Protein AF-A0A914VRB5-F1 (afdb_monomer)

Structure (mmCIF, N/CA/C/O backbone):
data_AF-A0A914VRB5-F1
#
_entry.id   AF-A0A914VRB5-F1
#
loop_
_atom_site.group_PDB
_atom_site.id
_atom_site.type_symbol
_atom_site.label_atom_id
_atom_site.label_alt_id
_atom_site.label_comp_id
_atom_site.label_asym_id
_atom_site.label_entity_id
_atom_site.label_seq_id
_atom_site.pdbx_PDB_ins_code
_atom_site.Cartn_x
_atom_site.Cartn_y
_atom_site.Cartn_z
_atom_site.occupancy
_atom_site.B_iso_or_equiv
_atom_site.auth_seq_id
_atom_site.auth_comp_id
_atom_site.auth_asym_id
_atom_site.auth_atom_id
_atom_site.pdbx_PDB_model_num
ATOM 1 N N . MET A 1 1 ? -44.447 15.259 -9.761 1.00 35.47 1 MET A N 1
ATOM 2 C CA . MET A 1 1 ? -45.452 14.417 -9.080 1.00 35.47 1 MET A CA 1
ATOM 3 C C . MET A 1 1 ? -45.237 12.968 -9.500 1.00 35.47 1 MET A C 1
ATOM 5 O O . MET A 1 1 ? -45.722 12.597 -10.551 1.00 35.47 1 MET A O 1
ATOM 9 N N . TYR A 1 2 ? -44.462 12.190 -8.737 1.00 26.66 2 TYR A N 1
ATOM 10 C CA . TYR A 1 2 ? -44.480 10.716 -8.725 1.00 26.66 2 TYR A CA 1
ATOM 11 C C . TYR A 1 2 ? -43.734 10.250 -7.465 1.00 26.66 2 TYR A C 1
ATOM 13 O O . TYR A 1 2 ? -42.606 10.669 -7.223 1.00 26.66 2 TYR A O 1
ATOM 21 N N . LEU A 1 3 ? -44.399 9.441 -6.639 1.00 26.48 3 LEU A N 1
ATOM 22 C CA . LEU A 1 3 ? -43.896 8.882 -5.378 1.00 26.48 3 LEU A CA 1
ATOM 23 C C . LEU A 1 3 ? -43.520 7.407 -5.568 1.00 26.48 3 LEU A C 1
ATOM 25 O O . LEU A 1 3 ? -44.249 6.692 -6.252 1.00 26.48 3 LEU A O 1
ATOM 29 N N . ARG A 1 4 ? -42.455 6.956 -4.892 1.00 27.62 4 ARG A N 1
ATOM 30 C CA . ARG A 1 4 ? -42.182 5.573 -4.427 1.00 27.62 4 ARG A CA 1
ATOM 31 C C . ARG A 1 4 ? -40.978 5.663 -3.469 1.00 27.62 4 ARG A C 1
ATOM 33 O O . ARG A 1 4 ? -39.911 6.066 -3.902 1.00 27.62 4 ARG A O 1
ATOM 40 N N . ALA A 1 5 ? -41.165 5.618 -2.149 1.00 25.02 5 ALA A N 1
ATOM 41 C CA . ALA A 1 5 ? -41.504 4.472 -1.284 1.00 25.02 5 ALA A CA 1
ATOM 42 C C . ALA A 1 5 ? -40.224 3.839 -0.675 1.00 25.02 5 ALA A C 1
ATOM 44 O O . ALA A 1 5 ? -39.379 3.373 -1.437 1.00 25.02 5 ALA A O 1
ATOM 45 N N . PRO A 1 6 ? -40.053 3.834 0.665 1.00 27.03 6 PRO A N 1
ATOM 46 C CA . PRO A 1 6 ? -38.831 3.360 1.318 1.00 27.03 6 PRO A CA 1
ATOM 47 C C . PRO A 1 6 ? -38.803 1.833 1.486 1.00 27.03 6 PRO A C 1
ATOM 49 O O . PRO A 1 6 ? -39.836 1.195 1.692 1.00 27.03 6 PRO A O 1
ATOM 52 N N . ILE A 1 7 ? -37.601 1.253 1.452 1.00 25.83 7 ILE A N 1
ATOM 53 C CA . ILE A 1 7 ? -37.375 -0.177 1.702 1.00 25.83 7 ILE A CA 1
ATOM 54 C C . ILE A 1 7 ? -37.320 -0.418 3.215 1.00 25.83 7 ILE A C 1
ATOM 56 O O . ILE A 1 7 ? -36.447 0.105 3.903 1.00 25.83 7 ILE A O 1
ATOM 60 N N . ALA A 1 8 ? -38.242 -1.232 3.728 1.00 24.44 8 ALA A N 1
ATOM 61 C CA . ALA A 1 8 ? -38.241 -1.680 5.117 1.00 24.44 8 ALA A CA 1
ATOM 62 C C . ALA A 1 8 ? -37.484 -3.011 5.258 1.00 24.44 8 ALA A C 1
ATOM 64 O O . ALA A 1 8 ? -37.829 -3.998 4.605 1.00 24.44 8 ALA A O 1
ATOM 65 N N . PHE A 1 9 ? -36.492 -3.062 6.149 1.00 24.86 9 PHE A N 1
ATOM 66 C CA . PHE A 1 9 ? -35.832 -4.313 6.523 1.00 24.86 9 PHE A CA 1
ATOM 67 C C . PHE A 1 9 ? -36.783 -5.185 7.354 1.00 24.86 9 PHE A C 1
ATOM 69 O O . PHE A 1 9 ? -37.203 -4.801 8.446 1.00 24.86 9 PHE A O 1
ATOM 76 N N . ARG A 1 10 ? -37.113 -6.383 6.855 1.00 24.91 10 ARG A N 1
ATOM 77 C CA . ARG A 1 10 ? -37.800 -7.415 7.644 1.00 24.91 10 ARG A CA 1
ATOM 78 C C . ARG A 1 10 ? -36.780 -8.217 8.446 1.00 24.91 10 ARG A C 1
ATOM 80 O O . ARG A 1 10 ? -35.969 -8.935 7.870 1.00 24.91 10 ARG A O 1
ATOM 87 N N . LEU A 1 11 ? -36.879 -8.137 9.769 1.00 24.19 11 LEU A N 1
ATOM 88 C CA . LEU A 1 11 ? -36.222 -9.068 10.684 1.00 24.19 11 LEU A CA 1
ATOM 89 C C . LEU A 1 11 ? -36.865 -10.458 10.551 1.00 24.19 11 LEU A C 1
ATOM 91 O O . LEU A 1 11 ? -38.090 -10.580 10.580 1.00 24.19 11 LEU A O 1
ATOM 95 N N . VAL A 1 12 ? -36.039 -11.500 10.437 1.00 25.95 12 VAL A N 1
ATOM 96 C CA . VAL A 1 12 ? -36.461 -12.906 10.510 1.00 25.95 12 VAL A CA 1
ATOM 97 C C . VAL A 1 12 ? -35.874 -13.501 11.794 1.00 25.95 12 VAL A C 1
ATOM 99 O O . VAL A 1 12 ? -34.650 -13.523 11.926 1.00 25.95 12 VAL A O 1
ATOM 102 N N . PRO A 1 13 ? -36.694 -13.967 12.754 1.00 24.72 13 PRO A N 1
ATOM 103 C CA . PRO A 1 13 ? -36.185 -14.580 13.974 1.00 24.72 13 PRO A CA 1
ATOM 104 C C . PRO A 1 13 ? -35.736 -16.022 13.707 1.00 24.72 13 PRO A C 1
ATOM 106 O O . PRO A 1 13 ? -36.526 -16.860 13.271 1.00 24.72 13 PRO A O 1
ATOM 109 N N . ILE A 1 14 ? -34.474 -16.334 14.010 1.00 26.33 14 ILE A N 1
ATOM 110 C CA . ILE A 1 14 ? -33.978 -17.715 14.028 1.00 26.33 14 ILE A CA 1
ATOM 111 C C . ILE A 1 14 ? -34.247 -18.293 15.418 1.00 26.33 14 ILE A C 1
ATOM 113 O O . ILE A 1 14 ? -33.480 -18.086 16.354 1.00 26.33 14 ILE A O 1
ATOM 117 N N . SER A 1 15 ? -35.350 -19.028 15.548 1.00 24.12 15 SER A N 1
ATOM 118 C CA . SER A 1 15 ? -35.696 -19.780 16.757 1.00 24.12 15 SER A CA 1
ATOM 119 C C . SER A 1 15 ? -35.954 -21.254 16.428 1.00 24.12 15 SER A C 1
ATOM 121 O O . SER A 1 15 ? -37.098 -21.706 16.428 1.00 24.12 15 SER A O 1
ATOM 123 N N . ALA A 1 16 ? -34.888 -21.999 16.131 1.00 23.86 16 ALA A N 1
ATOM 124 C CA . ALA A 1 16 ? -34.842 -23.461 16.222 1.00 23.86 16 ALA A CA 1
ATOM 125 C C . ALA A 1 16 ? -33.382 -23.957 16.214 1.00 23.86 16 ALA A C 1
ATOM 127 O O . ALA A 1 16 ? -32.571 -23.416 15.470 1.00 23.86 16 ALA A O 1
ATOM 128 N N . LEU A 1 17 ? -33.120 -25.036 16.971 1.00 26.06 17 LEU A N 1
ATOM 129 C CA . LEU A 1 17 ? -31.865 -25.805 17.148 1.00 26.06 17 LEU A CA 1
ATOM 130 C C . LEU A 1 17 ? -31.028 -25.495 18.407 1.00 26.06 17 LEU A C 1
ATOM 132 O O . LEU A 1 17 ? -29.892 -25.037 18.339 1.00 26.06 17 LEU A O 1
ATOM 136 N N . LEU A 1 18 ? -31.574 -25.883 19.565 1.00 23.36 18 LEU A N 1
ATOM 137 C CA . LEU A 1 18 ? -30.790 -26.322 20.730 1.00 23.36 18 LEU A CA 1
ATOM 138 C C . LEU A 1 18 ? -30.681 -27.856 20.720 1.00 23.36 18 LEU A C 1
ATOM 140 O O . LEU A 1 18 ? -31.622 -28.528 20.289 1.00 23.36 18 LEU A O 1
ATOM 144 N N . PRO A 1 19 ? -29.589 -28.416 21.266 1.00 24.50 19 PRO A N 1
ATOM 145 C CA . PRO A 1 19 ? -29.797 -29.311 22.408 1.00 24.50 19 PRO A CA 1
ATOM 146 C C . PRO A 1 19 ? -28.785 -29.129 23.559 1.00 24.50 19 PRO A C 1
ATOM 148 O O . PRO A 1 19 ? -27.584 -29.226 23.352 1.00 24.50 19 PRO A O 1
ATOM 151 N N . SER A 1 20 ? -29.343 -28.963 24.766 1.00 25.72 20 SER A N 1
ATOM 152 C CA . SER A 1 20 ? -28.877 -29.310 26.130 1.00 25.72 20 SER A CA 1
ATOM 153 C C . SER A 1 20 ? -27.422 -29.117 26.629 1.00 25.72 20 SER A C 1
ATOM 155 O O . SER A 1 20 ? -26.450 -29.242 25.892 1.00 25.72 20 SER A O 1
ATOM 157 N N . PRO A 1 21 ? -27.252 -28.870 27.949 1.00 25.67 21 PRO A N 1
ATOM 158 C CA . PRO A 1 21 ? -25.990 -28.415 28.531 1.00 25.67 21 PRO A CA 1
ATOM 159 C C . PRO A 1 21 ? -25.080 -29.552 29.017 1.00 25.67 21 PRO A C 1
ATOM 161 O O . PRO A 1 21 ? -25.557 -30.566 29.527 1.00 25.67 21 PRO A O 1
ATOM 164 N N . TRP A 1 22 ? -23.764 -29.311 28.997 1.00 22.25 22 TRP A N 1
ATOM 165 C CA . TRP A 1 22 ? -22.791 -30.110 29.745 1.00 22.25 22 TRP A CA 1
ATOM 166 C C . TRP A 1 22 ? -21.909 -29.257 30.665 1.00 22.25 22 TRP A C 1
ATOM 168 O O . TRP A 1 22 ? -21.329 -28.247 30.284 1.00 22.25 22 TRP A O 1
ATOM 178 N N . VAL A 1 23 ? -21.875 -29.729 31.909 1.00 22.20 23 VAL A N 1
ATOM 179 C CA . VAL A 1 23 ? -21.217 -29.251 33.130 1.00 22.20 23 VAL A CA 1
ATOM 180 C C . VAL A 1 23 ? -19.846 -28.575 32.947 1.00 22.20 23 VAL A C 1
ATOM 182 O O . VAL A 1 23 ? -18.904 -29.158 32.416 1.00 22.20 23 VAL A O 1
ATOM 185 N N . VAL A 1 24 ? -19.711 -27.386 33.544 1.00 22.39 24 VAL A N 1
ATOM 186 C CA . VAL A 1 24 ? -18.448 -26.652 33.736 1.00 22.39 24 VAL A CA 1
ATOM 187 C C . VAL A 1 24 ? -17.471 -27.437 34.622 1.00 22.39 24 VAL A C 1
ATOM 189 O O . VAL A 1 24 ? -17.826 -27.857 35.724 1.00 22.39 24 VAL A O 1
ATOM 192 N N . ARG A 1 25 ? -16.197 -27.527 34.215 1.00 21.75 25 ARG A N 1
ATOM 193 C CA . ARG A 1 25 ? -15.074 -27.767 35.140 1.00 21.75 25 ARG A CA 1
ATOM 194 C C . ARG A 1 25 ? -14.172 -26.538 35.199 1.00 21.75 25 ARG A C 1
ATOM 196 O O . ARG A 1 25 ? -13.564 -26.155 34.208 1.00 21.75 25 ARG A O 1
ATOM 203 N N . LEU A 1 26 ? -14.085 -25.949 36.388 1.00 22.33 26 LEU A N 1
ATOM 204 C CA . LEU A 1 26 ? -13.179 -24.850 36.710 1.00 22.33 26 LEU A CA 1
ATOM 205 C C . LEU A 1 26 ? -11.719 -25.323 36.647 1.00 22.33 26 LEU A C 1
ATOM 207 O O . LEU A 1 26 ? -11.318 -26.183 37.431 1.00 22.33 26 LEU A O 1
ATOM 211 N N . ALA A 1 27 ? -10.917 -24.711 35.776 1.00 21.64 27 ALA A N 1
ATOM 212 C CA . ALA A 1 27 ? -9.461 -24.774 35.832 1.00 21.64 27 ALA A CA 1
ATOM 213 C C . ALA A 1 27 ? -8.927 -23.419 36.322 1.00 21.64 27 ALA A C 1
ATOM 215 O O . ALA A 1 27 ? -9.054 -22.404 35.643 1.00 21.64 27 ALA A O 1
ATOM 216 N N . GLN A 1 28 ? -8.359 -23.388 37.529 1.00 21.92 28 GLN A N 1
ATOM 217 C CA . GLN A 1 28 ? -7.770 -22.179 38.108 1.00 21.92 28 GLN A CA 1
ATOM 218 C C . GLN A 1 28 ? -6.369 -21.936 37.525 1.00 21.92 28 GLN A C 1
ATOM 220 O O . GLN A 1 28 ? -5.411 -22.604 37.915 1.00 21.92 28 GLN A O 1
ATOM 225 N N . SER A 1 29 ? -6.220 -20.956 36.633 1.00 23.62 29 SER A N 1
ATOM 226 C CA . SER A 1 29 ? -4.906 -20.482 36.179 1.00 23.62 29 SER A CA 1
ATOM 227 C C . SER A 1 29 ? -4.303 -19.495 37.187 1.00 23.62 29 SER A C 1
ATOM 229 O O . SER A 1 29 ? -4.892 -18.457 37.490 1.00 23.62 29 SER A O 1
ATOM 231 N N . ARG A 1 30 ? -3.114 -19.815 37.712 1.00 22.48 30 ARG A N 1
ATOM 232 C CA . ARG A 1 30 ? -2.344 -18.953 38.631 1.00 22.48 30 ARG A CA 1
ATOM 233 C C . ARG A 1 30 ? -1.733 -17.742 37.898 1.00 22.48 30 ARG A C 1
ATOM 235 O O . ARG A 1 30 ? -1.457 -17.852 36.705 1.00 22.48 30 ARG A O 1
ATOM 242 N N . PRO A 1 31 ? -1.468 -16.616 38.589 1.00 21.17 31 PRO A N 1
ATOM 243 C CA . PRO A 1 31 ? -0.890 -15.430 37.960 1.00 21.17 31 PRO A CA 1
ATOM 244 C C . PRO A 1 31 ? 0.570 -15.665 37.545 1.00 21.17 31 PRO A C 1
ATOM 246 O O . PRO A 1 31 ? 1.390 -16.104 38.352 1.00 21.17 31 PRO A O 1
ATOM 249 N N . LEU A 1 32 ? 0.902 -15.332 36.296 1.00 25.34 32 LEU A N 1
ATOM 250 C CA . LEU A 1 32 ? 2.276 -15.342 35.790 1.00 25.34 32 LEU A CA 1
ATOM 251 C C . LEU A 1 32 ? 2.982 -14.010 36.087 1.00 25.34 32 LEU A C 1
ATOM 253 O O . LEU A 1 32 ? 2.408 -12.928 35.964 1.00 25.34 32 LEU A O 1
ATOM 257 N N . HIS A 1 33 ? 4.245 -14.101 36.505 1.00 23.55 33 HIS A N 1
ATOM 258 C CA . HIS A 1 33 ? 5.060 -12.947 36.879 1.00 23.55 33 HIS A CA 1
ATOM 259 C C . HIS A 1 33 ? 5.376 -12.036 35.682 1.00 23.55 33 HIS A C 1
ATOM 261 O O . HIS A 1 33 ? 5.775 -12.504 34.619 1.00 23.55 33 HIS A O 1
ATOM 267 N N . ARG A 1 34 ? 5.325 -10.715 35.907 1.00 27.78 34 ARG A N 1
ATOM 268 C CA . ARG A 1 34 ? 5.912 -9.701 35.013 1.00 27.78 34 ARG A CA 1
ATOM 269 C C . ARG A 1 34 ? 7.416 -9.949 34.823 1.00 27.78 34 ARG A C 1
ATOM 271 O O . ARG A 1 34 ? 8.205 -9.613 35.706 1.00 27.78 34 ARG A O 1
ATOM 278 N N . SER A 1 35 ? 7.821 -10.430 33.651 1.00 24.08 35 SER A N 1
ATOM 279 C CA . SER A 1 35 ? 9.191 -10.292 33.143 1.00 24.08 35 SER A CA 1
ATOM 280 C C . SER A 1 35 ? 9.315 -9.000 32.330 1.00 24.08 35 SER A C 1
ATOM 282 O O . SER A 1 35 ? 8.465 -8.712 31.490 1.00 24.08 35 SER A O 1
ATOM 284 N N . ARG A 1 36 ? 10.368 -8.212 32.577 1.00 24.94 36 ARG A N 1
ATOM 285 C CA . ARG A 1 36 ? 10.654 -6.975 31.830 1.00 24.94 36 ARG A CA 1
ATOM 286 C C . ARG A 1 36 ? 10.991 -7.316 30.375 1.00 24.94 36 ARG A C 1
ATOM 288 O O . ARG A 1 36 ? 11.914 -8.089 30.139 1.00 24.94 36 ARG A O 1
ATOM 295 N N . GLY A 1 37 ? 10.247 -6.751 29.428 1.00 29.58 37 GLY A N 1
ATOM 296 C CA . GLY A 1 37 ? 10.487 -6.916 27.996 1.00 29.58 37 GLY A CA 1
ATOM 297 C C . GLY A 1 37 ? 11.349 -5.785 27.446 1.00 29.58 37 GLY A C 1
ATOM 298 O O . GLY A 1 37 ? 10.822 -4.738 27.105 1.00 29.58 37 GLY A O 1
ATOM 299 N N . SER A 1 38 ? 12.657 -6.006 27.363 1.00 31.06 38 SER A N 1
ATOM 300 C CA . SER A 1 38 ? 13.615 -5.154 26.646 1.00 31.06 38 SER A CA 1
ATOM 301 C C . SER A 1 38 ? 14.895 -5.973 26.449 1.00 31.06 38 SER A C 1
ATOM 303 O O . SER A 1 38 ? 15.509 -6.301 27.459 1.00 31.06 38 SER A O 1
ATOM 305 N N . ASP A 1 39 ? 15.192 -6.378 25.200 1.00 26.19 39 ASP A N 1
ATOM 306 C CA . ASP A 1 39 ? 16.502 -6.853 24.658 1.00 26.19 39 ASP A CA 1
ATOM 307 C C . ASP A 1 39 ? 16.374 -7.857 23.483 1.00 26.19 39 ASP A C 1
ATOM 309 O O . ASP A 1 39 ? 17.361 -8.196 22.834 1.00 26.19 39 ASP A O 1
ATOM 313 N N . PHE A 1 40 ? 15.172 -8.332 23.130 1.00 26.16 40 PHE A N 1
ATOM 314 C CA . PHE A 1 40 ? 15.028 -9.484 22.216 1.00 26.16 40 PHE A CA 1
ATOM 315 C C . PHE A 1 40 ? 15.142 -9.214 20.695 1.00 26.16 40 PHE A C 1
ATOM 317 O O . PHE A 1 40 ? 14.953 -10.145 19.911 1.00 26.16 40 PHE A O 1
ATOM 324 N N . LEU A 1 41 ? 15.410 -7.979 20.244 1.00 35.00 41 LEU A N 1
ATOM 325 C CA . LEU A 1 41 ? 15.190 -7.580 18.836 1.00 35.00 41 LEU A CA 1
ATOM 326 C C . LEU A 1 41 ? 16.400 -7.056 18.036 1.00 35.00 41 LEU A C 1
ATOM 328 O O . LEU A 1 41 ? 16.243 -6.836 16.836 1.00 35.00 41 LEU A O 1
ATOM 332 N N . SER A 1 42 ? 17.596 -6.911 18.619 1.00 30.16 42 SER A N 1
ATOM 333 C CA . SER A 1 42 ? 18.791 -6.448 17.878 1.00 30.16 42 SER A CA 1
ATOM 334 C C . SER A 1 42 ? 19.850 -7.530 17.612 1.00 30.16 42 SER A C 1
ATOM 336 O O . SER A 1 42 ? 20.361 -7.589 16.499 1.00 30.16 42 SER A O 1
ATOM 338 N N . ASP A 1 43 ? 20.159 -8.410 18.575 1.00 25.42 43 ASP A N 1
ATOM 339 C CA . ASP A 1 43 ? 21.364 -9.273 18.514 1.00 25.42 43 ASP A CA 1
ATOM 340 C C . ASP A 1 43 ? 21.091 -10.768 18.203 1.00 25.42 43 ASP A C 1
ATOM 342 O O . ASP A 1 43 ? 21.991 -11.608 18.161 1.00 25.42 43 ASP A O 1
ATOM 346 N N . HIS A 1 44 ? 19.829 -11.146 17.966 1.00 25.78 44 HIS A N 1
ATOM 347 C CA . HIS A 1 44 ? 19.431 -12.533 17.643 1.00 25.78 44 HIS A CA 1
ATOM 348 C C . HIS A 1 44 ? 18.765 -12.712 16.270 1.00 25.78 44 HIS A C 1
ATOM 350 O O . HIS A 1 44 ? 18.472 -13.837 15.860 1.00 25.78 44 HIS A O 1
ATOM 356 N N . THR A 1 45 ? 18.569 -11.633 15.513 1.00 34.41 45 THR A N 1
ATOM 357 C CA . THR A 1 45 ? 17.894 -11.657 14.204 1.00 34.41 45 THR A CA 1
ATOM 358 C C . THR A 1 45 ? 18.816 -12.077 13.052 1.00 34.41 45 THR A C 1
ATOM 360 O O . THR A 1 45 ? 18.363 -12.763 12.138 1.00 34.41 45 THR A O 1
ATOM 363 N N . GLN A 1 46 ? 20.121 -11.776 13.102 1.00 33.38 46 GLN A N 1
ATOM 364 C CA . GLN A 1 46 ? 21.054 -12.100 12.005 1.00 33.38 46 GLN A CA 1
ATOM 365 C C . GLN A 1 46 ? 21.356 -13.598 11.814 1.00 33.38 46 GLN A C 1
ATOM 367 O O . GLN A 1 46 ? 21.789 -13.986 10.731 1.00 33.38 46 GLN A O 1
ATOM 372 N N . ARG A 1 47 ? 21.132 -14.455 12.822 1.00 26.39 47 ARG A N 1
ATOM 373 C CA . ARG A 1 47 ? 21.369 -15.914 12.718 1.00 26.39 47 ARG A CA 1
ATOM 374 C C . ARG A 1 47 ? 20.114 -16.752 12.431 1.00 26.39 47 ARG A C 1
ATOM 376 O O . ARG A 1 47 ? 20.247 -17.959 12.296 1.00 26.39 47 ARG A O 1
ATOM 383 N N . ARG A 1 48 ? 18.932 -16.133 12.306 1.00 31.81 48 ARG A N 1
ATOM 384 C CA . ARG A 1 48 ? 17.625 -16.808 12.122 1.00 31.81 48 ARG A CA 1
ATOM 385 C C . ARG A 1 48 ? 16.994 -16.633 10.728 1.00 31.81 48 ARG A C 1
ATOM 387 O O . ARG A 1 48 ? 15.812 -16.903 10.546 1.00 31.81 48 ARG A O 1
ATOM 394 N N . SER A 1 49 ? 17.746 -16.168 9.729 1.00 41.34 49 SER A N 1
ATOM 395 C CA . SER A 1 49 ? 17.205 -15.920 8.377 1.00 41.34 49 SER A CA 1
ATOM 396 C C . SER A 1 49 ? 16.951 -17.188 7.548 1.00 41.34 49 SER A C 1
ATOM 398 O O . SER A 1 49 ? 16.227 -17.123 6.556 1.00 41.34 49 SER A O 1
ATOM 400 N N . VAL A 1 50 ? 17.523 -18.332 7.938 1.00 38.66 50 VAL A N 1
ATOM 401 C CA . VAL A 1 50 ? 17.229 -19.642 7.327 1.00 38.66 50 VAL A CA 1
ATOM 402 C C . VAL A 1 50 ? 15.941 -20.209 7.934 1.00 38.66 50 VAL A C 1
ATOM 404 O O . VAL A 1 50 ? 14.992 -20.483 7.202 1.00 38.66 50 VAL A O 1
ATOM 407 N N . ASP A 1 51 ? 15.860 -20.220 9.269 1.00 46.84 51 ASP A N 1
ATOM 408 C CA . ASP A 1 51 ? 14.726 -20.728 10.052 1.00 46.84 51 ASP A CA 1
ATOM 409 C C . ASP A 1 51 ? 13.365 -20.123 9.659 1.00 46.84 51 ASP A C 1
ATOM 411 O O . ASP A 1 51 ? 12.347 -20.768 9.855 1.00 46.84 51 ASP A O 1
ATOM 415 N N . GLN A 1 52 ? 13.297 -18.900 9.116 1.00 55.38 52 GLN A N 1
ATOM 416 C CA . GLN A 1 52 ? 12.017 -18.255 8.768 1.00 55.38 52 GLN A CA 1
ATOM 417 C C . GLN A 1 52 ? 11.328 -18.838 7.522 1.00 55.38 52 GLN A C 1
ATOM 419 O O . GLN A 1 52 ? 10.105 -18.775 7.436 1.00 55.38 52 GLN A O 1
ATOM 424 N N . CYS A 1 53 ? 12.074 -19.428 6.581 1.00 63.31 53 CYS A N 1
ATOM 425 C CA . CYS A 1 53 ? 11.464 -20.165 5.465 1.00 63.31 53 CYS A CA 1
ATOM 426 C C . CYS A 1 53 ? 10.920 -21.521 5.956 1.00 63.31 53 CYS A C 1
ATOM 428 O O . CYS A 1 53 ? 9.814 -21.907 5.594 1.00 63.31 53 CYS A O 1
ATOM 430 N N . GLU A 1 54 ? 11.666 -22.203 6.831 1.00 53.94 54 GLU A N 1
ATOM 431 C CA . GLU A 1 54 ? 11.322 -23.530 7.369 1.00 53.94 54 GLU A CA 1
ATOM 432 C C . GLU A 1 54 ? 10.323 -23.465 8.547 1.00 53.94 54 GLU A C 1
ATOM 434 O O . GLU A 1 54 ? 9.608 -24.424 8.820 1.00 53.94 54 GLU A O 1
ATOM 439 N N . ALA A 1 55 ? 10.172 -22.322 9.224 1.00 50.84 55 ALA A N 1
ATOM 440 C CA . ALA A 1 55 ? 9.151 -22.121 10.258 1.00 50.84 55 ALA A CA 1
ATOM 441 C C . ALA A 1 55 ? 7.721 -22.170 9.691 1.00 50.84 55 ALA A C 1
ATOM 443 O O . ALA A 1 55 ? 6.808 -22.583 10.403 1.00 50.84 55 ALA A O 1
ATOM 444 N N . ALA A 1 56 ? 7.547 -21.828 8.409 1.00 50.53 56 ALA A N 1
ATOM 445 C CA . ALA A 1 56 ? 6.307 -22.041 7.661 1.00 50.53 56 ALA A CA 1
ATOM 446 C C . ALA A 1 56 ? 6.081 -23.520 7.263 1.00 50.53 56 ALA A C 1
ATOM 448 O O . ALA A 1 56 ? 5.000 -23.869 6.789 1.00 50.53 56 ALA A O 1
ATOM 449 N N . GLU A 1 57 ? 7.076 -24.393 7.465 1.00 45.97 57 GLU A N 1
ATOM 450 C CA . GLU A 1 57 ? 6.982 -25.855 7.320 1.00 45.97 57 GLU A CA 1
ATOM 451 C C . GLU A 1 57 ? 6.878 -26.573 8.682 1.00 45.97 57 GLU A C 1
ATOM 453 O O . GLU A 1 57 ? 6.430 -27.718 8.751 1.00 45.97 57 GLU A O 1
ATOM 458 N N . SER A 1 58 ? 7.237 -25.902 9.785 1.00 48.06 58 SER A N 1
ATOM 459 C CA . SER A 1 58 ? 7.029 -26.412 11.144 1.00 48.06 58 SER A CA 1
ATOM 460 C C . SER A 1 58 ? 5.535 -26.663 11.389 1.00 48.06 58 SER A C 1
ATOM 462 O O . SER A 1 58 ? 4.727 -25.762 11.138 1.00 48.06 58 SER A O 1
ATOM 464 N N . PRO A 1 59 ? 5.123 -27.844 11.891 1.00 49.81 59 PRO A N 1
ATOM 465 C CA . PRO A 1 59 ? 3.717 -28.154 12.101 1.00 49.81 59 PRO A CA 1
ATOM 466 C C . PRO A 1 59 ? 3.153 -27.302 13.243 1.00 49.81 59 PRO A C 1
ATOM 468 O O . PRO A 1 59 ? 3.222 -27.675 14.415 1.00 49.81 59 PRO A O 1
ATOM 471 N N . ALA A 1 60 ? 2.560 -26.159 12.893 1.00 56.06 60 ALA A N 1
ATOM 472 C CA . ALA A 1 60 ? 1.720 -25.385 13.792 1.00 56.06 60 ALA A CA 1
ATOM 473 C C . ALA A 1 60 ? 0.517 -26.252 14.173 1.00 56.06 60 ALA A C 1
ATOM 475 O O . ALA A 1 60 ? -0.438 -26.376 13.412 1.00 56.06 60 ALA A O 1
ATOM 476 N N . VAL A 1 61 ? 0.578 -26.919 15.326 1.00 63.94 61 VAL A N 1
ATOM 477 C CA . VAL A 1 61 ? -0.540 -27.743 15.780 1.00 63.94 61 VAL A CA 1
ATOM 478 C C . VAL A 1 61 ? -1.673 -26.802 16.165 1.00 63.94 61 VAL A C 1
ATOM 480 O O . VAL A 1 61 ? -1.577 -26.099 17.171 1.00 63.94 61 VAL A O 1
ATOM 483 N N . CYS A 1 62 ? -2.747 -26.813 15.375 1.00 73.56 62 CYS A N 1
ATOM 484 C CA . CYS A 1 62 ? -4.006 -26.142 15.688 1.00 73.56 62 CYS A CA 1
ATOM 485 C C . CYS A 1 62 ? -4.715 -26.867 16.839 1.00 73.56 62 CYS A C 1
ATOM 487 O O . CYS A 1 62 ? -5.732 -27.543 16.664 1.00 73.56 62 CYS A O 1
ATOM 489 N N . ASN A 1 63 ? -4.121 -26.744 18.024 1.00 65.31 63 ASN A N 1
ATOM 490 C CA . ASN A 1 63 ? -4.762 -27.024 19.296 1.00 65.31 63 ASN A CA 1
ATOM 491 C C . ASN A 1 63 ? -6.026 -26.154 19.402 1.00 65.31 63 ASN A C 1
ATOM 493 O O . ASN A 1 63 ? -6.109 -25.108 18.769 1.00 65.31 63 ASN A O 1
ATOM 497 N N . GLU A 1 64 ? -7.018 -26.578 20.186 1.00 73.25 64 GLU A N 1
ATOM 498 C CA . GLU A 1 64 ? -8.234 -25.774 20.416 1.00 73.25 64 GLU A CA 1
ATOM 499 C C . GLU A 1 64 ? -9.028 -25.450 19.128 1.00 73.25 64 GLU A C 1
ATOM 501 O O . GLU A 1 64 ? -9.566 -24.356 18.952 1.00 73.25 64 GLU A O 1
ATOM 506 N N . LEU A 1 65 ? -9.163 -26.440 18.232 1.00 73.31 65 LEU A N 1
ATOM 507 C CA . LEU A 1 65 ? -9.930 -26.334 16.981 1.00 73.31 65 LEU A CA 1
ATOM 508 C C . LEU A 1 65 ? -11.335 -25.719 17.171 1.00 73.31 65 LEU A C 1
ATOM 510 O O . LEU A 1 65 ? -11.770 -24.933 16.335 1.00 73.31 65 LEU A O 1
ATOM 514 N N . ASP A 1 66 ? -12.019 -26.004 18.284 1.00 76.12 66 ASP A N 1
ATOM 515 C CA . ASP A 1 66 ? -13.335 -25.431 18.618 1.00 76.12 66 ASP A CA 1
ATOM 516 C C . ASP A 1 66 ? -13.343 -23.895 18.737 1.00 76.12 66 ASP A C 1
ATOM 518 O O . ASP A 1 66 ? -14.377 -23.265 18.489 1.00 76.12 66 ASP A O 1
ATOM 522 N N . ILE A 1 67 ? -12.208 -23.289 19.105 1.00 75.38 67 ILE A N 1
ATOM 523 C CA . ILE A 1 67 ? -12.004 -21.836 19.157 1.00 75.38 67 ILE A CA 1
ATOM 524 C C . ILE A 1 67 ? -11.660 -21.319 17.759 1.00 75.38 67 ILE A C 1
ATOM 526 O O . ILE A 1 67 ? -12.312 -20.393 17.273 1.00 75.38 67 ILE A O 1
ATOM 530 N N . HIS A 1 68 ? -10.717 -21.957 17.061 1.00 76.69 68 HIS A N 1
ATOM 531 C CA . HIS A 1 68 ? -10.294 -21.542 15.715 1.00 76.69 68 HIS A CA 1
ATOM 532 C C . HIS A 1 68 ? -11.384 -21.695 14.636 1.00 76.69 68 HIS A C 1
ATOM 534 O O . HIS A 1 68 ? -11.398 -20.950 13.658 1.00 76.69 68 HIS A O 1
ATOM 540 N N . LEU A 1 69 ? -12.363 -22.584 14.836 1.00 77.81 69 LEU A N 1
ATOM 541 C CA . LEU A 1 69 ? -13.573 -22.668 14.005 1.00 77.81 69 LEU A CA 1
ATOM 542 C C . LEU A 1 69 ? -14.532 -21.476 14.194 1.00 77.81 69 LEU A C 1
ATOM 544 O O . LEU A 1 69 ? -15.418 -21.267 13.366 1.00 77.81 69 LEU A O 1
ATOM 548 N N . ARG A 1 70 ? -14.385 -20.696 15.274 1.00 84.94 70 ARG A N 1
ATOM 549 C CA . ARG A 1 70 ? -15.233 -19.532 15.598 1.00 84.94 70 ARG A CA 1
ATOM 550 C C . ARG A 1 70 ? -14.508 -18.201 15.405 1.00 84.94 70 ARG A C 1
ATOM 552 O O . ARG A 1 70 ? -15.156 -17.199 15.098 1.00 84.94 70 ARG A O 1
ATOM 559 N N . GLN A 1 71 ? -13.192 -18.192 15.607 1.00 90.06 71 GLN A N 1
ATOM 560 C CA . GLN A 1 71 ? -12.351 -17.002 15.715 1.00 90.06 71 GLN A CA 1
ATOM 561 C C . GLN A 1 71 ? -11.075 -17.164 14.883 1.00 90.06 71 GLN A C 1
ATOM 563 O O . GLN A 1 71 ? -10.420 -18.203 14.920 1.00 90.06 71 GLN A O 1
ATOM 568 N N . ARG A 1 72 ? -10.683 -16.111 14.159 1.00 93.94 72 ARG A N 1
ATOM 569 C CA . ARG A 1 72 ? -9.391 -16.075 13.459 1.00 93.94 72 ARG A CA 1
ATOM 570 C C . ARG A 1 72 ? -8.264 -15.900 14.477 1.00 93.94 72 ARG A C 1
ATOM 572 O O . ARG A 1 72 ? -8.383 -15.076 15.382 1.00 93.94 72 ARG A O 1
ATOM 579 N N . THR A 1 73 ? -7.149 -16.591 14.283 1.00 93.94 73 THR A N 1
ATOM 580 C CA . THR A 1 73 ? -5.866 -16.258 14.928 1.00 93.94 73 THR A CA 1
ATOM 581 C C . THR A 1 73 ? -5.440 -14.826 14.576 1.00 93.94 73 THR A C 1
ATOM 583 O O . THR A 1 73 ? -6.000 -14.202 13.669 1.00 93.94 73 THR A O 1
ATOM 586 N N . TYR A 1 74 ? -4.481 -14.258 15.309 1.00 94.44 74 TYR A N 1
ATOM 587 C CA . TYR A 1 74 ? -3.943 -12.928 14.991 1.00 94.44 74 TYR A CA 1
ATOM 588 C C . TYR A 1 74 ? -2.905 -12.961 13.871 1.00 94.44 74 TYR A C 1
ATOM 590 O O . TYR A 1 74 ? -2.795 -12.008 13.112 1.00 94.44 74 TYR A O 1
ATOM 598 N N . ASP A 1 75 ? -2.162 -14.057 13.754 1.00 94.00 75 ASP A N 1
ATOM 599 C CA . ASP A 1 75 ? -1.129 -14.252 12.739 1.00 94.00 75 ASP A CA 1
ATOM 600 C C . ASP A 1 75 ? -1.643 -14.942 11.468 1.00 94.00 75 ASP A C 1
ATOM 602 O O . ASP A 1 75 ? -0.862 -15.161 10.550 1.00 94.00 75 ASP A O 1
ATOM 606 N N . GLY A 1 76 ? -2.935 -15.274 11.385 1.00 94.19 76 GLY A N 1
ATOM 607 C CA . GLY A 1 76 ? -3.546 -15.939 10.231 1.00 94.19 76 GLY A CA 1
ATOM 608 C C . GLY A 1 76 ? -3.302 -17.451 10.159 1.00 94.19 76 GLY A C 1
ATOM 609 O O . GLY A 1 76 ? -3.824 -18.099 9.248 1.00 94.19 76 GLY A O 1
ATOM 610 N N . THR A 1 77 ? -2.567 -18.039 11.110 1.00 91.94 77 THR A N 1
ATOM 611 C CA . THR A 1 77 ? -2.401 -19.498 11.190 1.00 91.94 77 THR A CA 1
ATOM 612 C C . THR A 1 77 ? -3.741 -20.210 11.408 1.00 91.94 77 THR A C 1
ATOM 614 O O . THR A 1 77 ? -4.732 -19.607 11.821 1.00 91.94 77 THR A O 1
ATOM 617 N N . CYS A 1 78 ? -3.808 -21.507 11.105 1.00 90.50 78 CYS A N 1
ATOM 618 C CA . CYS A 1 78 ? -5.009 -22.338 11.271 1.00 90.50 78 CYS A CA 1
ATOM 619 C C . CYS A 1 78 ? -6.230 -21.945 10.413 1.00 90.50 78 CYS A C 1
ATOM 621 O O . CYS A 1 78 ? -7.265 -22.602 10.513 1.00 90.50 78 CYS A O 1
ATOM 623 N N . ASN A 1 79 ? -6.134 -20.954 9.513 1.00 92.25 79 ASN A N 1
ATOM 624 C CA . ASN A 1 79 ? -7.211 -20.677 8.554 1.00 92.25 79 ASN A CA 1
ATOM 625 C C . ASN A 1 79 ? -7.431 -21.847 7.577 1.00 92.25 79 ASN A C 1
ATOM 627 O O . ASN A 1 79 ? -8.568 -22.183 7.248 1.00 92.25 79 ASN A O 1
ATOM 631 N N . ASN A 1 80 ? -6.343 -22.477 7.129 1.00 91.75 80 ASN A N 1
ATOM 632 C CA . ASN A 1 80 ? -6.381 -23.675 6.304 1.00 91.75 80 ASN A CA 1
ATOM 633 C C . ASN A 1 80 ? -6.003 -24.901 7.145 1.00 91.75 80 ASN A C 1
ATOM 635 O O . ASN A 1 80 ? -4.859 -25.048 7.562 1.00 91.75 80 ASN A O 1
ATOM 639 N N . LEU A 1 81 ? -6.962 -25.805 7.361 1.00 88.88 81 LEU A N 1
ATOM 640 C CA . LEU A 1 81 ? -6.791 -26.980 8.229 1.00 88.88 81 LEU A CA 1
ATOM 641 C C . LEU A 1 81 ? -5.946 -28.118 7.615 1.00 88.88 81 LEU A C 1
ATOM 643 O O . LEU A 1 81 ? -5.746 -29.141 8.265 1.00 88.88 81 LEU A O 1
ATOM 647 N N . ARG A 1 82 ? -5.476 -27.970 6.369 1.00 87.38 82 ARG A N 1
ATOM 648 C CA . ARG A 1 82 ? -4.520 -28.886 5.717 1.00 87.38 82 ARG A CA 1
ATOM 649 C C . ARG A 1 82 ? -3.105 -28.308 5.685 1.00 87.38 82 ARG A C 1
ATOM 651 O O . ARG A 1 82 ? -2.143 -29.062 5.754 1.00 87.38 82 ARG A O 1
ATOM 658 N N . ASN A 1 83 ? -2.990 -26.984 5.581 1.00 88.94 83 ASN A N 1
ATOM 659 C CA . ASN A 1 83 ? -1.735 -26.250 5.448 1.00 88.94 83 ASN A CA 1
ATOM 660 C C . ASN A 1 83 ? -1.775 -25.011 6.354 1.00 88.94 83 ASN A C 1
ATOM 662 O O . ASN A 1 83 ? -2.081 -23.908 5.901 1.00 88.94 83 ASN A O 1
ATOM 666 N N . PHE A 1 84 ? -1.493 -25.195 7.645 1.00 89.12 84 PHE A N 1
ATOM 667 C CA . PHE A 1 84 ? -1.811 -24.213 8.691 1.00 89.12 84 PHE A CA 1
ATOM 668 C C . PHE A 1 84 ? -1.173 -22.824 8.522 1.00 89.12 84 PHE A C 1
ATOM 670 O O . PHE A 1 84 ? -1.693 -21.868 9.090 1.00 89.12 84 PHE A O 1
ATOM 677 N N . HIS A 1 85 ? -0.100 -22.701 7.734 1.00 89.06 85 HIS A N 1
ATOM 678 C CA . HIS A 1 85 ? 0.612 -21.444 7.457 1.00 89.06 85 HIS A CA 1
ATOM 679 C C . HIS A 1 85 ? 0.183 -20.731 6.163 1.00 89.06 85 HIS A C 1
ATOM 681 O O . HIS A 1 85 ? 0.676 -19.643 5.872 1.00 89.06 85 HIS A O 1
ATOM 687 N N . TRP A 1 86 ? -0.715 -21.304 5.354 1.00 93.75 86 TRP A N 1
ATOM 688 C CA . TRP A 1 86 ? -1.159 -20.666 4.106 1.00 93.75 86 TRP A CA 1
ATOM 689 C C . TRP A 1 86 ? -1.938 -19.376 4.384 1.00 93.75 86 TRP A C 1
ATOM 691 O O . TRP A 1 86 ? -3.076 -19.414 4.846 1.00 93.75 86 TRP A O 1
ATOM 701 N N . GLY A 1 87 ? -1.316 -18.239 4.066 1.00 94.38 87 GLY A N 1
ATOM 702 C CA . GLY A 1 87 ? -1.840 -16.899 4.339 1.00 94.38 87 GLY A CA 1
ATOM 703 C C . GLY A 1 87 ? -1.485 -16.333 5.721 1.00 94.38 87 GLY A C 1
ATOM 704 O O . GLY A 1 87 ? -1.925 -15.230 6.050 1.00 94.38 87 GLY A O 1
ATOM 705 N N . ALA A 1 88 ? -0.682 -17.047 6.515 1.00 95.00 88 ALA A N 1
ATOM 706 C CA . ALA A 1 88 ? -0.183 -16.553 7.792 1.00 95.00 88 ALA A CA 1
ATOM 707 C C . ALA A 1 88 ? 0.883 -15.454 7.612 1.00 95.00 88 ALA A C 1
ATOM 709 O O . ALA A 1 88 ? 1.581 -15.391 6.596 1.00 95.00 88 ALA A O 1
ATOM 710 N N . SER A 1 89 ? 1.025 -14.594 8.616 1.00 94.25 89 SER A N 1
ATOM 711 C CA . SER A 1 89 ? 2.054 -13.558 8.673 1.00 94.25 89 SER A CA 1
ATOM 712 C C . SER A 1 89 ? 3.451 -14.138 8.904 1.00 94.25 89 SER A C 1
ATOM 714 O O . SER A 1 89 ? 3.623 -15.262 9.369 1.00 94.25 89 SER A O 1
ATOM 716 N N . SER A 1 90 ? 4.473 -13.346 8.590 1.00 91.81 90 SER A N 1
ATOM 717 C CA . SER A 1 90 ? 5.892 -13.731 8.593 1.00 91.81 90 SER A CA 1
ATOM 718 C C . SER A 1 90 ? 6.248 -14.892 7.648 1.00 91.81 90 SER A C 1
ATOM 720 O O . SER A 1 90 ? 7.318 -15.481 7.789 1.00 91.81 90 SER A O 1
ATOM 722 N N . THR A 1 91 ? 5.398 -15.193 6.659 1.00 91.38 91 THR A N 1
ATOM 723 C CA . THR A 1 91 ? 5.629 -16.237 5.643 1.00 91.38 91 THR A CA 1
ATOM 724 C C . THR A 1 91 ? 6.115 -15.646 4.308 1.00 91.38 91 THR A C 1
ATOM 726 O O . THR A 1 91 ? 5.946 -14.446 4.065 1.00 91.38 91 THR A O 1
ATOM 729 N N . PRO A 1 92 ? 6.755 -16.434 3.421 1.00 93.69 92 PRO A N 1
ATOM 730 C CA . PRO A 1 92 ? 7.170 -15.963 2.098 1.00 93.69 92 PRO A CA 1
ATOM 731 C C . PRO A 1 92 ? 5.996 -15.532 1.203 1.00 93.69 92 PRO A C 1
ATOM 733 O O . PRO A 1 92 ? 4.992 -16.233 1.094 1.00 93.69 92 PRO A O 1
ATOM 736 N N . LEU A 1 93 ? 6.159 -14.416 0.484 1.00 96.06 93 LEU A N 1
ATOM 737 C CA . LEU A 1 93 ? 5.235 -14.013 -0.584 1.00 96.06 93 LEU A CA 1
ATOM 738 C C . LEU A 1 93 ? 5.239 -15.045 -1.725 1.00 96.06 93 LEU A C 1
ATOM 740 O O . LEU A 1 93 ? 6.307 -15.440 -2.206 1.00 96.06 93 LEU A O 1
ATOM 744 N N . LEU A 1 94 ? 4.055 -15.424 -2.217 1.00 96.19 94 LEU A N 1
ATOM 745 C CA . LEU A 1 94 ? 3.919 -16.424 -3.281 1.00 96.19 94 LEU A CA 1
ATOM 746 C C . LEU A 1 94 ? 4.510 -15.933 -4.614 1.00 96.19 94 LEU A C 1
ATOM 748 O O . LEU A 1 94 ? 4.653 -14.736 -4.870 1.00 96.19 94 LEU A O 1
ATOM 752 N N . ARG A 1 95 ? 4.851 -16.862 -5.508 1.00 95.06 95 ARG A N 1
ATOM 753 C CA . ARG A 1 95 ? 5.479 -16.562 -6.803 1.00 95.06 95 ARG A CA 1
ATOM 754 C C . ARG A 1 95 ? 4.591 -17.037 -7.955 1.00 95.06 95 ARG A C 1
ATOM 756 O O . ARG A 1 95 ? 4.548 -18.228 -8.230 1.00 95.06 95 ARG A O 1
ATOM 763 N N . LEU A 1 96 ? 3.950 -16.098 -8.662 1.00 95.69 96 LEU A N 1
ATOM 764 C CA . LEU A 1 96 ? 3.281 -16.372 -9.951 1.00 95.69 96 LEU A CA 1
ATOM 765 C C . LEU A 1 96 ? 4.269 -16.865 -11.017 1.00 95.69 96 LEU A C 1
ATOM 767 O O . LEU A 1 96 ? 3.931 -17.683 -11.865 1.00 95.69 96 LEU A O 1
ATOM 771 N N . LEU A 1 97 ? 5.493 -16.338 -10.968 1.00 94.69 97 LEU A N 1
ATOM 772 C CA . LEU A 1 97 ? 6.596 -16.648 -11.868 1.00 94.69 97 LEU A CA 1
ATOM 773 C C . LEU A 1 97 ? 7.893 -16.786 -11.048 1.00 94.69 97 LEU A C 1
ATOM 775 O O . LEU A 1 97 ? 8.023 -16.122 -10.009 1.00 94.69 97 LEU A O 1
ATOM 779 N N . PRO A 1 98 ? 8.864 -17.613 -11.481 1.00 92.19 98 PRO A N 1
ATOM 780 C CA . PRO A 1 98 ? 10.146 -17.767 -10.793 1.00 92.19 98 PRO A CA 1
ATOM 781 C C . PRO A 1 98 ? 10.897 -16.437 -10.633 1.00 92.19 98 PRO A C 1
ATOM 783 O O . PRO A 1 98 ? 10.911 -15.616 -11.541 1.00 92.19 98 PRO A O 1
ATOM 786 N N . ALA A 1 99 ? 11.567 -16.239 -9.496 1.00 92.19 99 ALA A N 1
ATOM 787 C CA . ALA A 1 99 ? 12.336 -15.019 -9.237 1.00 92.19 99 ALA A CA 1
ATOM 788 C C . ALA A 1 99 ? 13.566 -14.881 -10.162 1.00 92.19 99 ALA A C 1
ATOM 790 O O . ALA A 1 99 ? 14.365 -15.819 -10.279 1.00 92.19 99 ALA A O 1
ATOM 791 N N . GLU A 1 100 ? 13.757 -13.695 -10.750 1.00 89.81 100 GLU A N 1
ATOM 792 C CA . GLU A 1 100 ? 14.896 -13.350 -11.618 1.00 89.81 100 GLU A CA 1
ATOM 793 C C . GLU A 1 100 ? 15.941 -12.476 -10.892 1.00 89.81 100 GLU A C 1
ATOM 795 O O . GLU A 1 100 ? 15.898 -11.247 -10.929 1.00 89.81 100 GLU A O 1
ATOM 800 N N . TYR A 1 101 ? 16.902 -13.120 -10.220 1.00 89.69 101 TYR A N 1
ATOM 801 C CA . TYR A 1 101 ? 18.081 -12.462 -9.633 1.00 89.69 101 TYR A CA 1
ATOM 802 C C . TYR A 1 101 ? 19.274 -12.446 -10.606 1.00 89.69 101 TYR A C 1
ATOM 804 O O . TYR A 1 101 ? 19.499 -13.410 -11.336 1.00 89.69 101 TYR A O 1
ATOM 812 N N . GLU A 1 102 ? 20.085 -11.384 -10.572 1.00 85.69 102 GLU A N 1
ATOM 813 C CA . GLU A 1 102 ? 21.230 -11.142 -11.471 1.00 85.69 102 GLU A CA 1
ATOM 814 C C . GLU A 1 102 ? 22.352 -12.187 -11.312 1.00 85.69 102 GLU A C 1
ATOM 816 O O . GLU A 1 102 ? 22.982 -12.607 -12.289 1.00 85.69 102 GLU A O 1
ATOM 821 N N . ASP A 1 103 ? 22.563 -12.653 -10.077 1.00 82.75 103 ASP A N 1
ATOM 822 C CA . ASP A 1 103 ? 23.501 -13.725 -9.721 1.00 82.75 103 ASP A CA 1
ATOM 823 C C . ASP A 1 103 ? 22.871 -15.132 -9.718 1.00 82.75 103 ASP A C 1
ATOM 825 O O . ASP A 1 103 ? 23.608 -16.118 -9.600 1.00 82.75 103 ASP A O 1
ATOM 829 N N . GLY A 1 104 ? 21.541 -15.212 -9.870 1.00 83.81 104 GLY A N 1
ATOM 830 C CA . GLY A 1 104 ? 20.714 -16.417 -9.757 1.00 83.81 104 GLY A CA 1
ATOM 831 C C . GLY A 1 104 ? 20.242 -16.764 -8.335 1.00 83.81 104 GLY A C 1
ATOM 832 O O . GLY A 1 104 ? 19.507 -17.741 -8.180 1.00 83.81 104 GLY A O 1
ATOM 833 N N . THR A 1 105 ? 20.637 -15.996 -7.311 1.00 84.69 105 THR A N 1
ATOM 834 C CA . THR A 1 105 ? 20.396 -16.324 -5.892 1.00 84.69 105 THR A CA 1
ATOM 835 C C . THR A 1 105 ? 19.767 -15.197 -5.071 1.00 84.69 105 THR A C 1
ATOM 837 O O . THR A 1 105 ? 18.822 -15.454 -4.325 1.00 84.69 105 THR A O 1
ATOM 840 N N . GLY A 1 106 ? 20.238 -13.954 -5.184 1.00 87.31 106 GLY A N 1
ATOM 841 C CA . GLY A 1 106 ? 19.749 -12.868 -4.327 1.00 87.31 106 GLY A CA 1
ATOM 842 C C . GLY A 1 106 ? 20.275 -11.458 -4.607 1.00 87.31 106 GLY A C 1
ATOM 843 O O . GLY A 1 106 ? 19.822 -10.526 -3.934 1.00 87.31 106 GLY A O 1
ATOM 844 N N . SER A 1 107 ? 21.189 -11.257 -5.562 1.00 89.31 107 SER A N 1
ATOM 845 C CA . SER A 1 107 ? 21.580 -9.918 -6.034 1.00 89.31 107 SER A CA 1
ATOM 846 C C . SER A 1 107 ? 20.574 -9.412 -7.074 1.00 89.31 107 SER A C 1
ATOM 848 O O . SER A 1 107 ? 20.352 -10.104 -8.069 1.00 89.31 107 SER A O 1
ATOM 850 N N . PRO A 1 108 ? 19.925 -8.253 -6.859 1.00 91.50 108 PRO A N 1
ATOM 851 C CA . PRO A 1 108 ? 18.864 -7.764 -7.735 1.00 91.50 108 PRO A CA 1
ATOM 852 C C . PRO A 1 108 ? 19.392 -7.343 -9.108 1.00 91.50 108 PRO A C 1
ATOM 854 O O . PRO A 1 108 ? 20.576 -7.077 -9.275 1.00 91.50 108 PRO A O 1
ATOM 857 N N . ILE A 1 109 ? 18.506 -7.275 -10.101 1.00 88.69 109 ILE A N 1
ATOM 858 C CA . ILE A 1 109 ? 18.856 -6.829 -11.457 1.00 88.69 109 ILE A CA 1
ATOM 859 C C . ILE A 1 109 ? 19.370 -5.379 -11.423 1.00 88.69 109 ILE A C 1
ATOM 861 O O . ILE A 1 109 ? 18.654 -4.480 -10.978 1.00 88.69 109 ILE A O 1
ATOM 865 N N . GLY A 1 110 ? 20.591 -5.156 -11.925 1.00 86.06 110 GLY A N 1
ATOM 866 C CA . GLY A 1 110 ? 21.277 -3.861 -11.883 1.00 86.06 110 GLY A CA 1
ATOM 867 C C . GLY A 1 110 ? 22.061 -3.599 -10.590 1.00 86.06 110 GLY A C 1
ATOM 868 O O . GLY A 1 110 ? 22.305 -2.441 -10.268 1.00 86.06 110 GLY A O 1
ATOM 869 N N . PHE A 1 111 ? 22.425 -4.639 -9.834 1.00 85.56 111 PHE A N 1
ATOM 870 C CA . PHE A 1 111 ? 23.276 -4.530 -8.642 1.00 85.56 111 PHE A CA 1
ATOM 871 C C . PHE A 1 111 ? 24.769 -4.496 -8.997 1.00 85.56 111 PHE A C 1
ATOM 873 O O . PHE A 1 111 ? 25.568 -3.835 -8.329 1.00 85.56 111 PHE A O 1
ATOM 880 N N . PHE A 1 112 ? 25.148 -5.203 -10.059 1.00 82.25 112 PHE A N 1
ATOM 881 C CA . PHE A 1 112 ? 26.460 -5.134 -10.692 1.00 82.25 112 PHE A CA 1
ATOM 882 C C . PHE A 1 112 ? 26.418 -4.210 -11.924 1.00 82.25 112 PHE A C 1
ATOM 884 O O . PHE A 1 112 ? 25.376 -4.042 -12.556 1.00 82.25 112 PHE A O 1
ATOM 891 N N . ASP A 1 113 ? 27.565 -3.639 -12.312 1.00 80.31 113 ASP A N 1
ATOM 892 C CA . ASP A 1 113 ? 27.690 -2.841 -13.544 1.00 80.31 113 ASP A CA 1
ATOM 893 C C . ASP A 1 113 ? 27.724 -3.752 -14.785 1.00 80.31 113 ASP A C 1
ATOM 895 O O . ASP A 1 113 ? 28.768 -4.002 -15.390 1.00 80.31 113 ASP A O 1
ATOM 899 N N . LEU A 1 114 ? 26.563 -4.320 -15.115 1.00 77.44 114 LEU A N 1
ATOM 900 C CA . LEU A 1 114 ? 26.362 -5.232 -16.235 1.00 77.44 114 LEU A CA 1
ATOM 901 C C . LEU A 1 114 ? 25.513 -4.597 -17.339 1.00 77.44 114 LEU A C 1
ATOM 903 O O . LEU A 1 114 ? 24.652 -3.744 -17.109 1.00 77.44 114 LEU A O 1
ATOM 907 N N . ARG A 1 115 ? 25.746 -5.070 -18.567 1.00 75.56 115 ARG A N 1
ATOM 908 C CA . ARG A 1 115 ? 24.959 -4.722 -19.752 1.00 75.56 115 ARG A CA 1
ATOM 909 C C . ARG A 1 115 ? 24.042 -5.872 -20.162 1.00 75.56 115 ARG A C 1
ATOM 911 O O . ARG A 1 115 ? 24.391 -7.043 -20.045 1.00 75.56 115 ARG A O 1
ATOM 918 N N . TYR A 1 116 ? 22.886 -5.496 -20.685 1.00 72.94 116 TYR A N 1
ATOM 919 C CA . TYR A 1 116 ? 21.765 -6.333 -21.079 1.00 72.94 116 TYR A CA 1
ATOM 920 C C . TYR A 1 116 ? 21.502 -6.033 -22.558 1.00 72.94 116 TYR A C 1
ATOM 922 O O . TYR A 1 116 ? 21.006 -4.959 -22.888 1.00 72.94 116 TYR A O 1
ATOM 930 N N . SER A 1 117 ? 21.972 -6.917 -23.447 1.00 65.56 117 SER A N 1
ATOM 931 C CA . SER A 1 117 ? 22.067 -6.678 -24.904 1.00 65.56 117 SER A CA 1
ATOM 932 C C . SER A 1 117 ? 22.644 -5.295 -25.269 1.00 65.56 117 SER A C 1
ATOM 934 O O . SER A 1 117 ? 22.106 -4.565 -26.093 1.00 65.56 117 SER A O 1
ATOM 936 N N . GLY A 1 118 ? 23.738 -4.901 -24.606 1.00 68.12 118 GLY A N 1
ATOM 937 C CA . GLY A 1 118 ? 24.423 -3.618 -24.820 1.00 68.12 118 GLY A CA 1
ATOM 938 C C . GLY A 1 118 ? 23.984 -2.464 -23.905 1.00 68.12 118 GLY A C 1
ATOM 939 O O . GLY A 1 118 ? 24.799 -1.578 -23.638 1.00 68.12 118 GLY A O 1
ATOM 940 N N . TYR A 1 119 ? 22.778 -2.496 -23.337 1.00 74.25 119 TYR A N 1
ATOM 941 C CA . TYR A 1 119 ? 22.232 -1.415 -22.501 1.00 74.25 119 TYR A CA 1
ATOM 942 C C . TYR A 1 119 ? 22.513 -1.637 -21.009 1.00 74.25 119 TYR A C 1
ATOM 944 O O . TYR A 1 119 ? 22.480 -2.769 -20.530 1.00 74.25 119 TYR A O 1
ATOM 952 N N . ARG A 1 120 ? 22.772 -0.573 -20.237 1.00 81.25 120 ARG A N 1
ATOM 953 C CA . ARG A 1 120 ? 22.664 -0.647 -18.765 1.00 81.25 120 ARG A CA 1
ATOM 954 C C . ARG A 1 120 ? 21.183 -0.712 -18.377 1.00 81.25 120 ARG A C 1
ATOM 956 O O . ARG A 1 120 ? 20.321 -0.333 -19.165 1.00 81.25 120 ARG A O 1
ATOM 963 N N . LYS A 1 121 ? 20.865 -1.174 -17.165 1.00 86.38 121 LYS A N 1
ATOM 964 C CA . LYS A 1 121 ? 19.491 -1.053 -16.651 1.00 86.38 121 LYS A CA 1
ATOM 965 C C . LYS A 1 121 ? 19.167 0.419 -16.413 1.00 86.38 121 LYS A C 1
ATOM 967 O O . LYS A 1 121 ? 19.948 1.105 -15.761 1.00 86.38 121 LYS A O 1
ATOM 972 N N . ALA A 1 122 ? 18.011 0.859 -16.913 1.00 90.75 122 ALA A N 1
ATOM 973 C CA . ALA A 1 122 ? 17.508 2.220 -16.752 1.00 90.75 122 ALA A CA 1
ATOM 974 C C . ALA A 1 122 ? 17.599 2.689 -15.292 1.00 90.75 122 ALA A C 1
ATOM 976 O O . ALA A 1 122 ? 17.298 1.915 -14.370 1.00 90.75 122 ALA A O 1
ATOM 977 N N . ASN A 1 123 ? 17.970 3.945 -15.063 1.00 92.19 123 ASN A N 1
ATOM 978 C CA . ASN A 1 123 ? 17.966 4.497 -13.718 1.00 92.19 123 ASN A CA 1
ATOM 979 C C . ASN A 1 123 ? 16.501 4.659 -13.226 1.00 92.19 123 ASN A C 1
ATOM 981 O O . ASN A 1 123 ? 15.681 5.231 -13.947 1.00 92.19 123 ASN A O 1
ATOM 985 N N . PRO A 1 124 ? 16.129 4.169 -12.023 1.00 95.06 124 PRO A N 1
ATOM 986 C CA . PRO A 1 124 ? 14.762 4.289 -11.500 1.00 95.06 124 PRO A CA 1
ATOM 987 C C . PRO A 1 124 ? 14.223 5.726 -11.428 1.00 95.06 124 PRO A C 1
ATOM 989 O O . PRO A 1 124 ? 13.037 5.943 -11.669 1.00 95.06 124 PRO A O 1
ATOM 992 N N . ARG A 1 125 ? 15.084 6.702 -11.116 1.00 93.81 125 ARG A N 1
ATOM 993 C CA . ARG A 1 125 ? 14.747 8.129 -11.025 1.00 93.81 125 ARG A CA 1
ATOM 994 C C . ARG A 1 125 ? 14.566 8.765 -12.404 1.00 93.81 125 ARG A C 1
ATOM 996 O O . ARG A 1 125 ? 13.642 9.554 -12.572 1.00 93.81 125 ARG A O 1
ATOM 1003 N N . GLU A 1 126 ? 15.360 8.373 -13.403 1.00 93.00 126 GLU A N 1
ATOM 1004 C CA . GLU A 1 126 ? 15.127 8.787 -14.800 1.00 93.00 126 GLU A CA 1
ATOM 1005 C C . GLU A 1 126 ? 13.770 8.279 -15.291 1.00 93.00 126 GLU A C 1
ATOM 1007 O O . GLU A 1 126 ? 12.954 9.066 -15.754 1.00 93.00 126 GLU A O 1
ATOM 1012 N N . VAL A 1 127 ? 13.470 6.986 -15.107 1.00 94.50 127 VAL A N 1
ATOM 1013 C CA . VAL A 1 127 ? 12.165 6.417 -15.494 1.00 94.50 127 VAL A CA 1
ATOM 1014 C C . VAL A 1 127 ? 11.012 7.117 -14.763 1.00 94.50 127 VAL A C 1
ATOM 1016 O O . VAL A 1 127 ? 9.986 7.397 -15.380 1.00 94.50 127 VAL A O 1
ATOM 1019 N N . SER A 1 128 ? 11.181 7.444 -13.476 1.00 94.88 128 SER A N 1
ATOM 1020 C CA . SER A 1 128 ? 10.193 8.219 -12.717 1.00 94.88 128 SER A CA 1
ATOM 1021 C C . SER A 1 128 ? 9.913 9.577 -13.369 1.00 94.88 128 SER A C 1
ATOM 1023 O O . SER A 1 128 ? 8.777 9.848 -13.752 1.00 94.88 128 SER A O 1
ATOM 1025 N N . GLN A 1 129 ? 10.944 10.401 -13.576 1.00 91.81 129 GLN A N 1
ATOM 1026 C CA . GLN A 1 129 ? 10.806 11.768 -14.094 1.00 91.81 129 GLN A CA 1
ATOM 1027 C C . GLN A 1 129 ? 10.380 11.840 -15.569 1.00 91.81 129 GLN A C 1
ATOM 1029 O O . GLN A 1 129 ? 9.684 12.773 -15.966 1.00 91.81 129 GLN A O 1
ATOM 1034 N N . GLU A 1 130 ? 10.790 10.870 -16.384 1.00 91.25 130 GLU A N 1
ATOM 1035 C CA . GLU A 1 130 ? 10.615 10.905 -17.839 1.00 91.25 130 GLU A CA 1
ATOM 1036 C C . GLU A 1 130 ? 9.351 10.184 -18.330 1.00 91.25 130 GLU A C 1
ATOM 1038 O O . GLU A 1 130 ? 8.844 10.511 -19.405 1.00 91.25 130 GLU A O 1
ATOM 1043 N N . VAL A 1 131 ? 8.836 9.218 -17.556 1.00 92.25 131 VAL A N 1
ATOM 1044 C CA . VAL A 1 131 ? 7.702 8.357 -17.950 1.00 92.25 131 VAL A CA 1
ATOM 1045 C C . VAL A 1 131 ? 6.530 8.412 -16.962 1.00 92.25 131 VAL A C 1
ATOM 1047 O O . VAL A 1 131 ? 5.386 8.285 -17.383 1.00 92.25 131 VAL A O 1
ATOM 1050 N N . ILE A 1 132 ? 6.777 8.580 -15.656 1.00 94.31 132 ILE A N 1
ATOM 1051 C CA . ILE A 1 132 ? 5.742 8.400 -14.615 1.00 94.31 132 ILE A CA 1
ATOM 1052 C C . ILE A 1 132 ? 5.254 9.736 -14.028 1.00 94.31 132 ILE A C 1
ATOM 1054 O O . ILE A 1 132 ? 4.081 9.862 -13.660 1.00 94.31 132 ILE A O 1
ATOM 1058 N N . ALA A 1 133 ? 6.133 10.732 -13.930 1.00 93.75 133 ALA A N 1
ATOM 1059 C CA . ALA A 1 133 ? 5.838 12.023 -13.326 1.00 93.75 133 ALA A CA 1
ATOM 1060 C C . ALA A 1 133 ? 4.778 12.798 -14.118 1.00 93.75 133 ALA A C 1
ATOM 1062 O O . ALA A 1 133 ? 4.900 13.030 -15.323 1.00 93.75 133 ALA A O 1
ATOM 1063 N N . ALA A 1 134 ? 3.734 13.225 -13.412 1.00 91.94 134 ALA A N 1
ATOM 1064 C CA . ALA A 1 134 ? 2.617 13.940 -13.992 1.00 91.94 134 ALA A CA 1
ATOM 1065 C C . ALA A 1 134 ? 3.001 15.378 -14.355 1.00 91.94 134 ALA A C 1
ATOM 1067 O O . ALA A 1 134 ? 3.341 16.183 -13.488 1.00 91.94 134 ALA A O 1
ATOM 1068 N N . LYS A 1 135 ? 2.879 15.723 -15.640 1.00 86.50 135 LYS A N 1
ATOM 1069 C CA . LYS A 1 135 ? 3.077 17.096 -16.141 1.00 86.50 135 LYS A CA 1
ATOM 1070 C C . LYS A 1 135 ? 1.870 17.987 -15.847 1.00 86.50 135 LYS A C 1
ATOM 1072 O O . LYS A 1 135 ? 2.007 19.202 -15.726 1.00 86.50 135 LYS A O 1
ATOM 1077 N N . LYS A 1 136 ? 0.696 17.369 -15.713 1.00 88.50 136 LYS A N 1
ATOM 1078 C CA . LYS A 1 136 ? -0.581 17.985 -15.358 1.00 88.50 136 LYS A CA 1
ATOM 1079 C C . LYS A 1 136 ? -1.347 17.042 -14.430 1.00 88.50 136 LYS A C 1
ATOM 1081 O O . LYS A 1 136 ? -1.255 15.824 -14.562 1.00 88.50 136 LYS A O 1
ATOM 1086 N N . ILE A 1 137 ? -2.105 17.608 -13.495 1.00 92.12 137 ILE A N 1
ATOM 1087 C CA . ILE A 1 137 ? -3.039 16.857 -12.652 1.00 92.12 137 ILE A CA 1
ATOM 1088 C C . ILE A 1 137 ? -4.429 16.931 -13.280 1.00 92.12 137 ILE A C 1
ATOM 1090 O O . ILE A 1 137 ? -4.943 18.023 -13.523 1.00 92.12 137 ILE A O 1
ATOM 1094 N N . GLU A 1 138 ? -5.023 15.768 -13.529 1.00 93.38 138 GLU A N 1
ATOM 1095 C CA . GLU A 1 138 ? -6.414 15.616 -13.956 1.00 93.38 138 GLU A CA 1
ATOM 1096 C C . GLU A 1 138 ? -7.188 14.801 -12.912 1.00 93.38 138 GLU A C 1
ATOM 1098 O O . GLU A 1 138 ? -6.604 14.015 -12.162 1.00 93.38 138 GLU A O 1
ATOM 1103 N N . ASN A 1 139 ? -8.499 15.029 -12.834 1.00 94.19 139 ASN A N 1
ATOM 1104 C CA . ASN A 1 139 ? -9.373 14.484 -11.798 1.00 94.19 139 ASN A CA 1
ATOM 1105 C C . ASN A 1 139 ? -10.429 13.571 -12.431 1.00 94.19 139 ASN A C 1
ATOM 1107 O O . ASN A 1 139 ? -11.107 14.000 -13.367 1.00 94.19 139 ASN A O 1
ATOM 1111 N N . ASP A 1 140 ? -10.650 12.377 -11.875 1.00 93.94 140 ASP A N 1
ATOM 1112 C CA . ASP A 1 140 ? -11.789 11.546 -12.280 1.00 93.94 140 ASP A CA 1
ATOM 1113 C C . ASP A 1 140 ? -13.038 12.015 -11.532 1.00 93.94 140 ASP A C 1
ATOM 1115 O O . ASP A 1 140 ? -13.261 11.678 -10.372 1.00 93.94 140 ASP A O 1
ATOM 1119 N N . ILE A 1 141 ? -13.881 12.795 -12.207 1.00 91.94 141 ILE A N 1
ATOM 1120 C CA . ILE A 1 141 ? -15.117 13.342 -11.629 1.00 91.94 141 ILE A CA 1
ATOM 1121 C C . ILE A 1 141 ? -16.179 12.281 -11.292 1.00 91.94 141 ILE A C 1
ATOM 1123 O O . ILE A 1 141 ? -17.205 12.623 -10.709 1.00 91.94 141 ILE A O 1
ATOM 1127 N N . ARG A 1 142 ? -15.972 11.010 -11.666 1.00 94.62 142 ARG A N 1
ATOM 1128 C CA . ARG A 1 142 ? -16.888 9.901 -11.344 1.00 94.62 142 ARG A CA 1
ATOM 1129 C C . ARG A 1 142 ? -16.570 9.241 -10.003 1.00 94.62 142 ARG A C 1
ATOM 1131 O O . ARG A 1 142 ? -17.424 8.541 -9.472 1.00 94.62 142 ARG A O 1
ATOM 1138 N N . ASN A 1 143 ? -15.361 9.446 -9.479 1.00 96.44 143 ASN A N 1
ATOM 1139 C CA . ASN A 1 143 ? -14.838 8.749 -8.309 1.00 96.44 143 ASN A CA 1
ATOM 1140 C C . ASN A 1 143 ? -14.270 9.744 -7.296 1.00 96.44 143 ASN A C 1
ATOM 1142 O O . ASN A 1 143 ? -13.576 10.692 -7.651 1.00 96.44 143 ASN A O 1
ATOM 1146 N N . THR A 1 144 ? -14.535 9.523 -6.013 1.00 97.50 144 THR A N 1
ATOM 1147 C CA . THR A 1 144 ? -14.084 10.423 -4.943 1.00 97.50 144 THR A CA 1
ATOM 1148 C C . THR A 1 144 ? -12.704 10.010 -4.429 1.00 97.50 144 THR A C 1
ATOM 1150 O O . THR A 1 144 ? -12.275 8.867 -4.610 1.00 97.50 144 THR A O 1
ATOM 1153 N N . ALA A 1 145 ? -11.975 10.927 -3.789 1.00 97.44 145 ALA A N 1
ATOM 1154 C CA . ALA A 1 145 ? -10.611 10.681 -3.309 1.00 97.44 145 ALA A CA 1
ATOM 1155 C C . ALA A 1 145 ? -10.504 9.488 -2.334 1.00 97.44 145 ALA A C 1
ATOM 1157 O O . ALA A 1 145 ? -9.438 8.877 -2.222 1.00 97.44 145 ALA A O 1
ATOM 1158 N N . ILE A 1 146 ? -11.613 9.087 -1.695 1.00 97.38 146 ILE A N 1
ATOM 1159 C CA . ILE A 1 146 ? -11.693 7.865 -0.884 1.00 97.38 146 ILE A CA 1
ATOM 1160 C C . ILE A 1 146 ? -11.287 6.594 -1.653 1.00 97.38 146 ILE A C 1
ATOM 1162 O O . ILE A 1 146 ? -10.775 5.671 -1.027 1.00 97.38 146 ILE A O 1
ATOM 1166 N N . LEU A 1 147 ? -11.439 6.544 -2.986 1.00 97.62 147 LEU A N 1
ATOM 1167 C CA . LEU A 1 147 ? -11.093 5.374 -3.808 1.00 97.62 147 LEU A CA 1
ATOM 1168 C C . LEU A 1 147 ? -9.610 4.987 -3.662 1.00 97.62 147 LEU A C 1
ATOM 1170 O O . LEU A 1 147 ? -9.284 3.814 -3.457 1.00 97.62 147 LEU A O 1
ATOM 1174 N N . GLY A 1 148 ? -8.717 5.980 -3.725 1.00 96.81 148 GLY A N 1
ATOM 1175 C CA . GLY A 1 148 ? -7.276 5.786 -3.546 1.00 96.81 148 GLY A CA 1
ATOM 1176 C C . GLY A 1 148 ? -6.911 5.458 -2.096 1.00 96.81 148 GLY A C 1
ATOM 1177 O O . GLY A 1 148 ? -6.132 4.539 -1.847 1.00 96.81 148 GLY A O 1
ATOM 1178 N N . HIS A 1 149 ? -7.523 6.150 -1.130 1.00 97.81 149 HIS A N 1
ATOM 1179 C CA . HIS A 1 149 ? -7.248 5.933 0.294 1.00 97.81 149 HIS A CA 1
ATOM 1180 C C . HIS A 1 149 ? -7.752 4.574 0.809 1.00 97.81 149 HIS A C 1
ATOM 1182 O O . HIS A 1 149 ? -7.051 3.939 1.593 1.00 97.81 149 HIS A O 1
ATOM 1188 N N . TRP A 1 150 ? -8.898 4.079 0.326 1.00 98.38 150 TRP A N 1
ATOM 1189 C CA . TRP A 1 150 ? -9.349 2.708 0.594 1.00 98.38 150 TRP A CA 1
ATOM 1190 C C . TRP A 1 150 ? -8.385 1.682 -0.008 1.00 98.38 150 TRP A C 1
ATOM 1192 O O . TRP A 1 150 ? -8.015 0.720 0.658 1.00 98.38 150 TRP A O 1
ATOM 1202 N N . GLY A 1 151 ? -7.896 1.923 -1.229 1.00 97.75 151 GLY A N 1
ATOM 1203 C CA . GLY A 1 151 ? -6.870 1.080 -1.847 1.00 97.75 151 GLY A CA 1
ATOM 1204 C C . GLY A 1 151 ? -5.586 0.987 -1.015 1.00 97.75 151 GLY A C 1
ATOM 1205 O O . GLY A 1 151 ? -5.043 -0.104 -0.853 1.00 97.75 151 GLY A O 1
ATOM 1206 N N . GLN A 1 152 ? -5.133 2.103 -0.432 1.00 98.00 152 GLN A N 1
ATOM 1207 C CA . GLN A 1 152 ? -3.993 2.121 0.492 1.00 98.00 152 GLN A CA 1
ATOM 1208 C C . GLN A 1 152 ? -4.285 1.335 1.783 1.00 98.00 152 GLN A C 1
ATOM 1210 O O . GLN A 1 152 ? -3.473 0.503 2.187 1.00 98.00 152 GLN A O 1
ATOM 1215 N N . PHE A 1 153 ? -5.448 1.565 2.398 1.00 98.25 153 PHE A N 1
ATOM 1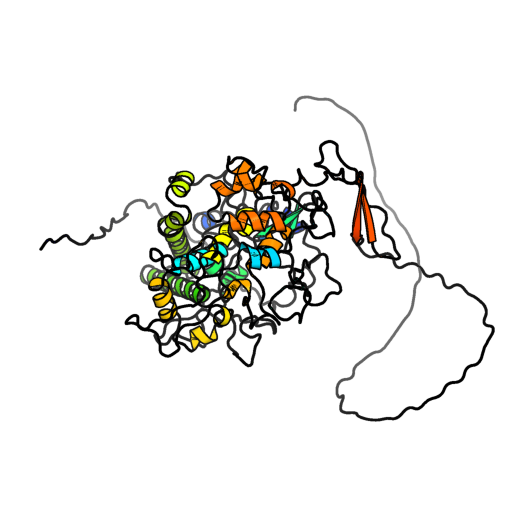216 C CA . PHE A 1 153 ? -5.902 0.885 3.618 1.00 98.25 153 PHE A CA 1
ATOM 1217 C C . PHE A 1 153 ? -5.934 -0.645 3.429 1.00 98.25 153 PHE A C 1
ATOM 1219 O O . PHE A 1 153 ? -5.313 -1.382 4.193 1.00 98.25 153 PHE A O 1
ATOM 1226 N N . GLN A 1 154 ? -6.513 -1.121 2.322 1.00 98.00 154 GLN A N 1
ATOM 1227 C CA . GLN A 1 154 ? -6.565 -2.549 1.991 1.00 98.00 154 GLN A CA 1
ATOM 1228 C C . GLN A 1 154 ? -5.208 -3.138 1.586 1.00 98.00 154 GLN A C 1
ATOM 1230 O O . GLN A 1 154 ? -4.903 -4.276 1.942 1.00 98.00 154 GLN A O 1
ATOM 1235 N N . ALA A 1 155 ? -4.349 -2.381 0.896 1.00 97.31 155 ALA A N 1
ATOM 1236 C CA . ALA A 1 155 ? -2.982 -2.827 0.612 1.00 97.31 155 ALA A CA 1
ATOM 1237 C C . ALA A 1 155 ? -2.165 -3.055 1.899 1.00 97.31 155 ALA A C 1
ATOM 1239 O O . ALA A 1 155 ? -1.263 -3.900 1.911 1.00 97.31 155 ALA A O 1
ATOM 1240 N N . HIS A 1 156 ? -2.484 -2.323 2.974 1.00 98.00 156 HIS A N 1
ATOM 1241 C CA . HIS A 1 156 ? -1.855 -2.487 4.281 1.00 98.00 156 HIS A CA 1
ATOM 1242 C C . HIS A 1 156 ? -2.381 -3.703 5.055 1.00 98.00 156 HIS A C 1
ATOM 1244 O O . HIS A 1 156 ? -1.583 -4.306 5.768 1.00 98.00 156 HIS A O 1
ATOM 1250 N N . ASP A 1 157 ? -3.649 -4.099 4.872 1.00 98.19 157 ASP A N 1
ATOM 1251 C CA . ASP A 1 157 ? -4.188 -5.354 5.428 1.00 98.19 157 ASP A CA 1
ATOM 1252 C C . ASP A 1 157 ? -3.495 -6.582 4.831 1.00 98.19 157 ASP A C 1
ATOM 1254 O O . ASP A 1 157 ? -3.131 -7.505 5.545 1.00 98.19 157 ASP A O 1
ATOM 1258 N N . LEU A 1 158 ? -3.295 -6.558 3.509 1.00 97.25 158 LEU A N 1
ATOM 1259 C CA . LEU A 1 158 ? -2.835 -7.710 2.734 1.00 97.25 158 LEU A CA 1
ATOM 1260 C C . LEU A 1 158 ? -1.316 -7.904 2.746 1.00 97.25 158 LEU A C 1
ATOM 1262 O O . LEU A 1 158 ? -0.840 -9.032 2.599 1.00 97.25 158 LEU A O 1
ATOM 1266 N N . SER A 1 159 ? -0.527 -6.822 2.803 1.00 96.50 159 SER A N 1
ATOM 1267 C CA . SER A 1 159 ? 0.921 -6.945 2.601 1.00 96.50 159 SER A CA 1
ATOM 1268 C C . SER A 1 159 ? 1.805 -5.929 3.327 1.00 96.50 159 SER A C 1
ATOM 1270 O O . SER A 1 159 ? 1.545 -4.721 3.359 1.00 96.50 159 SER A O 1
ATOM 1272 N N . HIS A 1 160 ? 2.930 -6.426 3.849 1.00 95.06 160 HIS A N 1
ATOM 1273 C CA . HIS A 1 160 ? 4.029 -5.625 4.375 1.00 95.06 160 HIS A CA 1
ATOM 1274 C C . HIS A 1 160 ? 5.372 -6.361 4.262 1.00 95.06 160 HIS A C 1
ATOM 1276 O O . HIS A 1 160 ? 5.648 -7.284 5.024 1.00 95.06 160 HIS A O 1
ATOM 1282 N N . SER A 1 161 ? 6.251 -5.928 3.358 1.00 90.62 161 SER A N 1
ATOM 1283 C CA . SER A 1 161 ? 7.642 -6.403 3.323 1.00 90.62 161 SER A CA 1
ATOM 1284 C C . SER A 1 161 ? 8.538 -5.426 4.076 1.00 90.62 161 SER A C 1
ATOM 1286 O O . SER A 1 161 ? 8.939 -4.399 3.527 1.00 90.62 161 SER A O 1
ATOM 1288 N N . PHE A 1 162 ? 8.833 -5.752 5.337 1.00 83.94 162 PHE A N 1
ATOM 1289 C CA . PHE A 1 162 ? 9.665 -4.936 6.226 1.00 83.94 162 PHE A CA 1
ATOM 1290 C C . PHE A 1 162 ? 11.064 -4.703 5.631 1.00 83.94 162 PHE A C 1
ATOM 1292 O O . PHE A 1 162 ? 11.567 -5.529 4.868 1.00 83.94 162 PHE A O 1
ATOM 1299 N N . GLU A 1 163 ? 11.702 -3.584 5.959 1.00 80.12 163 GLU A N 1
ATOM 1300 C CA . GLU A 1 163 ? 13.039 -3.243 5.459 1.00 80.12 163 GLU A CA 1
ATOM 1301 C C . GLU A 1 163 ? 14.127 -3.770 6.406 1.00 80.12 163 GLU A C 1
ATOM 1303 O O . GLU A 1 163 ? 13.954 -3.792 7.625 1.00 80.12 163 GLU A O 1
ATOM 1308 N N . MET A 1 164 ? 15.257 -4.231 5.862 1.00 66.56 164 MET A N 1
ATOM 1309 C CA . MET A 1 164 ? 16.393 -4.654 6.686 1.00 66.56 164 MET A CA 1
ATOM 1310 C C . MET A 1 164 ? 16.954 -3.450 7.453 1.00 66.56 164 MET A C 1
ATOM 1312 O O . MET A 1 164 ? 17.208 -2.409 6.854 1.00 66.56 164 MET A O 1
ATOM 1316 N N . ALA A 1 165 ? 17.178 -3.603 8.762 1.00 62.06 165 ALA A N 1
ATOM 1317 C CA . ALA A 1 165 ? 17.746 -2.552 9.604 1.00 62.06 165 ALA A CA 1
ATOM 1318 C C . ALA A 1 165 ? 19.197 -2.251 9.185 1.00 62.06 165 ALA A C 1
ATOM 1320 O O . ALA A 1 165 ? 20.116 -2.984 9.546 1.00 62.06 165 ALA A O 1
ATOM 1321 N N . ALA A 1 166 ? 19.374 -1.190 8.396 1.00 59.94 166 ALA A N 1
ATOM 1322 C CA . ALA A 1 166 ? 20.634 -0.804 7.769 1.00 59.94 166 ALA A CA 1
ATOM 1323 C C . ALA A 1 166 ? 20.723 0.727 7.649 1.00 59.94 166 ALA A C 1
ATOM 1325 O O . ALA A 1 166 ? 19.717 1.403 7.434 1.00 59.94 166 ALA A O 1
ATOM 1326 N N . ASN A 1 167 ? 21.921 1.304 7.750 1.00 73.25 167 ASN A N 1
ATOM 1327 C CA . ASN A 1 167 ? 22.126 2.739 7.554 1.00 73.25 167 ASN A CA 1
ATOM 1328 C C . ASN A 1 167 ? 22.648 3.047 6.147 1.00 73.25 167 ASN A C 1
ATOM 1330 O O . ASN A 1 167 ? 23.803 3.421 5.937 1.00 73.25 167 ASN A O 1
ATOM 1334 N N . CYS A 1 168 ? 21.743 2.985 5.175 1.00 77.38 168 CYS A N 1
ATOM 1335 C CA . CYS A 1 168 ? 22.050 3.241 3.769 1.00 77.38 168 CYS A CA 1
ATOM 1336 C C . CYS A 1 168 ? 22.310 4.721 3.417 1.00 77.38 168 CYS A C 1
ATOM 1338 O O . CYS A 1 168 ? 22.373 5.062 2.234 1.00 77.38 168 CYS A O 1
ATOM 1340 N N . THR A 1 169 ? 22.454 5.612 4.410 1.00 72.88 169 THR A N 1
ATOM 1341 C CA . THR A 1 169 ? 22.756 7.040 4.186 1.00 72.88 169 THR A CA 1
ATOM 1342 C C . THR A 1 169 ? 24.252 7.344 4.087 1.00 72.88 169 THR A C 1
ATOM 1344 O O . THR A 1 169 ? 24.628 8.394 3.572 1.00 72.88 169 THR A O 1
ATOM 1347 N N . THR A 1 170 ? 25.115 6.429 4.536 1.00 62.19 170 THR A N 1
ATOM 1348 C CA . THR A 1 170 ? 26.577 6.533 4.418 1.00 62.19 170 THR A CA 1
ATOM 1349 C C . THR A 1 170 ? 27.117 5.447 3.492 1.00 62.19 170 THR A C 1
ATOM 1351 O O . THR A 1 170 ? 26.776 4.280 3.647 1.00 62.19 170 THR A O 1
ATOM 1354 N N . ALA A 1 171 ? 28.004 5.804 2.557 1.00 52.91 171 ALA A N 1
ATOM 1355 C CA . ALA A 1 171 ? 28.511 4.904 1.508 1.00 52.91 171 ALA A CA 1
ATOM 1356 C C . ALA A 1 171 ? 29.367 3.711 2.002 1.00 52.91 171 ALA A C 1
ATOM 1358 O O . ALA A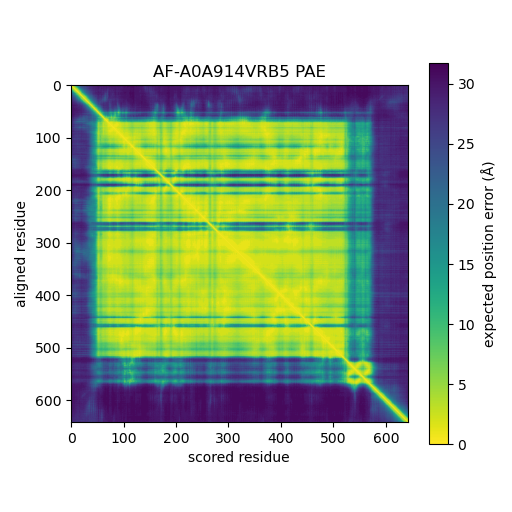 1 171 ? 29.855 2.911 1.198 1.00 52.91 171 ALA A O 1
ATOM 1359 N N . SER A 1 172 ? 29.587 3.585 3.312 1.00 50.75 172 SER A N 1
ATOM 1360 C CA . SER A 1 172 ? 30.471 2.600 3.920 1.00 50.75 172 SER A CA 1
ATOM 1361 C C . SER A 1 172 ? 29.703 1.500 4.676 1.00 50.75 172 SER A C 1
ATOM 1363 O O . SER A 1 172 ? 28.857 1.758 5.520 1.00 50.75 172 SER A O 1
ATOM 1365 N N . PHE A 1 173 ? 30.102 0.255 4.383 1.00 47.59 173 PHE A N 1
ATOM 1366 C CA . PHE A 1 173 ? 29.851 -1.015 5.094 1.00 47.59 173 PHE A CA 1
ATOM 1367 C C . PHE A 1 173 ? 28.692 -1.950 4.679 1.00 47.59 173 PHE A C 1
ATOM 1369 O O . PHE A 1 173 ? 28.941 -3.156 4.692 1.00 47.59 173 PHE A O 1
ATOM 1376 N N . GLU A 1 174 ? 27.524 -1.503 4.197 1.00 57.66 174 GLU A N 1
ATOM 1377 C CA . GLU A 1 174 ? 26.318 -2.378 4.137 1.00 57.66 174 GLU A CA 1
ATOM 1378 C C . GLU A 1 174 ? 25.765 -2.747 2.734 1.00 57.66 174 GLU A C 1
ATOM 1380 O O . GLU A 1 174 ? 24.566 -2.962 2.563 1.00 57.66 174 GLU A O 1
ATOM 1385 N N . ARG A 1 175 ? 26.619 -2.898 1.706 1.00 59.47 175 ARG A N 1
ATOM 1386 C CA . ARG A 1 175 ? 26.188 -3.193 0.310 1.00 59.47 175 ARG A CA 1
ATOM 1387 C C . ARG A 1 175 ? 25.270 -4.415 0.104 1.00 59.47 175 ARG A C 1
ATOM 1389 O O . ARG A 1 175 ? 24.602 -4.474 -0.917 1.00 59.47 175 ARG A O 1
ATOM 1396 N N . GLU A 1 176 ? 25.234 -5.401 1.000 1.00 67.75 176 GLU A N 1
ATOM 1397 C CA . GLU A 1 176 ? 24.311 -6.549 0.855 1.00 67.75 176 GLU A CA 1
ATOM 1398 C C . GLU A 1 176 ? 22.869 -6.220 1.288 1.00 67.75 176 GLU A C 1
ATOM 1400 O O . GLU A 1 176 ? 21.924 -6.875 0.837 1.00 67.75 176 GLU A O 1
ATOM 1405 N N . MET A 1 177 ? 22.702 -5.187 2.123 1.00 80.25 177 MET A N 1
ATOM 1406 C CA . MET A 1 177 ? 21.423 -4.720 2.675 1.00 80.25 177 MET A CA 1
ATOM 1407 C C . MET A 1 177 ? 20.957 -3.402 2.042 1.00 80.25 177 MET A C 1
ATOM 1409 O O . MET A 1 177 ? 19.759 -3.138 2.015 1.00 80.25 177 MET A O 1
ATOM 1413 N N . CYS A 1 178 ? 21.876 -2.610 1.488 1.00 86.06 178 CYS A N 1
ATOM 1414 C CA . CYS A 1 178 ? 21.595 -1.354 0.797 1.00 86.06 178 CYS A CA 1
ATOM 1415 C C . CYS A 1 178 ? 21.673 -1.513 -0.726 1.00 86.06 178 CYS A C 1
ATOM 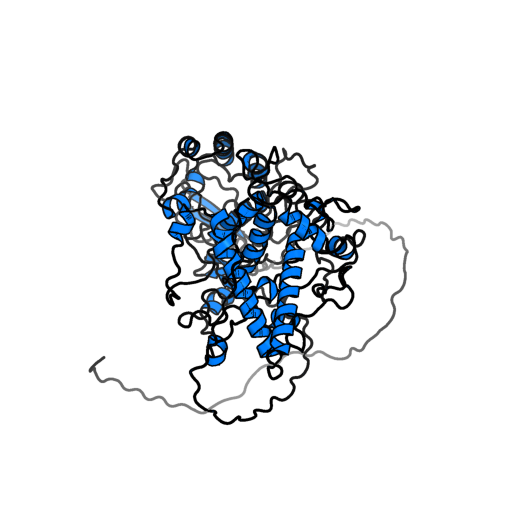1417 O O . CYS A 1 178 ? 22.654 -2.040 -1.249 1.00 86.06 178 CYS A O 1
ATOM 1419 N N . PHE A 1 179 ? 20.669 -1.008 -1.443 1.00 89.88 179 PHE A N 1
ATOM 1420 C CA . PHE A 1 179 ? 20.624 -0.983 -2.910 1.00 89.88 179 PHE A CA 1
ATOM 1421 C C . PHE A 1 179 ? 20.147 0.392 -3.396 1.00 89.88 179 PHE A C 1
ATOM 1423 O O . PHE A 1 179 ? 19.098 0.521 -4.025 1.00 89.88 179 PHE A O 1
ATOM 1430 N N . ASN A 1 180 ? 20.909 1.423 -3.018 1.00 89.81 180 ASN A N 1
ATOM 1431 C CA . ASN A 1 180 ? 20.617 2.835 -3.271 1.00 89.81 180 ASN A CA 1
ATOM 1432 C C . ASN A 1 180 ? 20.337 3.140 -4.752 1.00 89.81 180 ASN A C 1
ATOM 1434 O O . ASN A 1 180 ? 20.779 2.424 -5.649 1.00 89.81 180 ASN A O 1
ATOM 1438 N N . ILE A 1 181 ? 19.591 4.219 -4.984 1.00 90.81 181 ILE A N 1
ATOM 1439 C CA . ILE A 1 181 ? 19.225 4.702 -6.320 1.00 90.81 181 ILE A CA 1
ATOM 1440 C C . ILE A 1 181 ? 20.120 5.894 -6.647 1.00 90.81 181 ILE A C 1
ATOM 1442 O O . ILE A 1 181 ? 20.038 6.907 -5.956 1.00 90.81 181 ILE A O 1
ATOM 1446 N N . ASP A 1 182 ? 20.947 5.792 -7.685 1.00 88.38 182 ASP A N 1
ATOM 1447 C CA . ASP A 1 182 ? 21.784 6.908 -8.138 1.00 88.38 182 ASP A CA 1
ATOM 1448 C C . ASP A 1 182 ? 20.917 8.084 -8.614 1.00 88.38 182 ASP A C 1
ATOM 1450 O O . ASP A 1 182 ? 19.921 7.883 -9.315 1.00 88.38 182 ASP A O 1
ATOM 1454 N N . ILE A 1 183 ? 21.289 9.312 -8.256 1.00 86.94 183 ILE A N 1
ATOM 1455 C CA . ILE A 1 183 ? 20.615 10.530 -8.719 1.00 86.94 183 ILE A CA 1
ATOM 1456 C C . ILE A 1 183 ? 21.301 10.991 -10.017 1.00 86.94 183 ILE A C 1
ATOM 1458 O O . ILE A 1 183 ? 22.514 11.211 -10.011 1.00 86.94 183 ILE A O 1
ATOM 1462 N N . PRO A 1 184 ? 20.573 11.144 -11.140 1.00 85.62 184 PRO A N 1
ATOM 1463 C CA . PRO A 1 184 ? 21.159 11.611 -12.394 1.00 85.62 184 PRO A CA 1
ATOM 1464 C C . PRO A 1 184 ? 21.749 13.017 -12.263 1.00 85.62 184 PRO A C 1
ATOM 1466 O O . PRO A 1 184 ? 21.157 13.892 -11.636 1.00 85.62 184 PRO A O 1
ATOM 1469 N N . THR A 1 185 ? 22.861 13.296 -12.947 1.00 82.50 185 THR A N 1
ATOM 1470 C CA . THR A 1 185 ? 23.454 14.649 -12.983 1.00 82.50 185 THR A CA 1
ATOM 1471 C C . THR A 1 185 ? 22.560 15.689 -13.669 1.00 82.50 185 THR A C 1
ATOM 1473 O O . THR A 1 185 ? 22.817 16.884 -13.568 1.00 82.50 185 THR A O 1
ATOM 1476 N N . SER A 1 186 ? 21.531 15.238 -14.390 1.00 79.81 186 SER A N 1
ATOM 1477 C CA . SER A 1 186 ? 20.483 16.048 -15.018 1.00 79.81 186 SER A CA 1
ATOM 1478 C C . SER A 1 186 ? 19.236 16.244 -14.142 1.00 79.81 186 SER A C 1
ATOM 1480 O O . SER A 1 186 ? 18.268 16.843 -14.613 1.00 79.81 186 SER A O 1
ATOM 1482 N N . ASP A 1 187 ? 19.211 15.726 -12.906 1.00 84.31 187 ASP A N 1
ATOM 1483 C CA . ASP A 1 187 ? 18.085 15.935 -11.992 1.00 84.31 187 ASP A CA 1
ATOM 1484 C C . ASP A 1 187 ? 17.910 17.431 -11.685 1.00 84.31 187 ASP A C 1
ATOM 1486 O O . ASP A 1 187 ? 18.869 18.179 -11.489 1.00 84.31 187 ASP A O 1
ATOM 1490 N N . ARG A 1 188 ? 16.655 17.879 -11.660 1.00 74.62 188 ARG A N 1
ATOM 1491 C CA . ARG A 1 188 ? 16.296 19.285 -11.433 1.00 74.62 188 ARG A CA 1
ATOM 1492 C C . ARG A 1 188 ? 16.415 19.681 -9.963 1.00 74.62 188 ARG A C 1
ATOM 1494 O O . ARG A 1 188 ? 16.424 20.872 -9.653 1.00 74.62 188 ARG A O 1
ATOM 1501 N N . ARG A 1 189 ? 16.476 18.706 -9.050 1.00 73.31 189 ARG A N 1
ATOM 1502 C CA . ARG A 1 189 ? 16.711 18.938 -7.621 1.00 73.31 189 ARG A CA 1
ATOM 1503 C C . ARG A 1 189 ? 18.217 19.065 -7.377 1.00 73.31 189 ARG A C 1
ATOM 1505 O O . ARG A 1 189 ? 18.993 18.253 -7.866 1.00 73.31 189 ARG A O 1
ATOM 1512 N N . ILE A 1 190 ? 18.618 20.105 -6.638 1.00 55.66 190 ILE A N 1
ATOM 1513 C CA . ILE A 1 190 ? 20.028 20.487 -6.426 1.00 55.66 190 ILE A CA 1
ATOM 1514 C C . ILE A 1 190 ? 20.857 19.261 -5.988 1.00 55.66 190 ILE A C 1
ATOM 1516 O O . ILE A 1 190 ? 20.455 18.603 -5.025 1.00 55.66 190 ILE A O 1
ATOM 1520 N N . PRO A 1 191 ? 22.020 18.981 -6.615 1.00 57.19 191 PRO A N 1
ATOM 1521 C CA . PRO A 1 191 ? 22.850 17.811 -6.321 1.00 57.19 191 PRO A CA 1
ATOM 1522 C C . PRO A 1 191 ? 23.631 17.981 -5.005 1.00 57.19 191 PRO A C 1
ATOM 1524 O O . PRO A 1 191 ? 24.855 18.051 -4.979 1.00 57.19 191 PRO A O 1
ATOM 1527 N N . GLN A 1 192 ? 22.910 18.059 -3.885 1.00 57.09 192 GLN A N 1
ATOM 1528 C CA . GLN A 1 192 ? 23.487 17.964 -2.539 1.00 57.09 192 GLN A CA 1
ATOM 1529 C C . GLN A 1 192 ? 23.853 16.513 -2.174 1.00 57.09 192 GLN A C 1
ATOM 1531 O O . GLN A 1 192 ? 24.583 16.289 -1.210 1.00 57.09 192 GLN A O 1
ATOM 1536 N N . PHE A 1 193 ? 23.341 15.532 -2.927 1.00 64.19 193 PHE A N 1
ATOM 1537 C CA . PHE A 1 193 ? 23.482 14.099 -2.670 1.00 64.19 193 PHE A CA 1
ATOM 1538 C C . PHE A 1 193 ? 23.650 13.326 -3.982 1.00 64.19 193 PHE A C 1
ATOM 1540 O O . PHE A 1 193 ? 23.094 13.713 -5.006 1.00 64.19 193 PHE A O 1
ATOM 1547 N N . G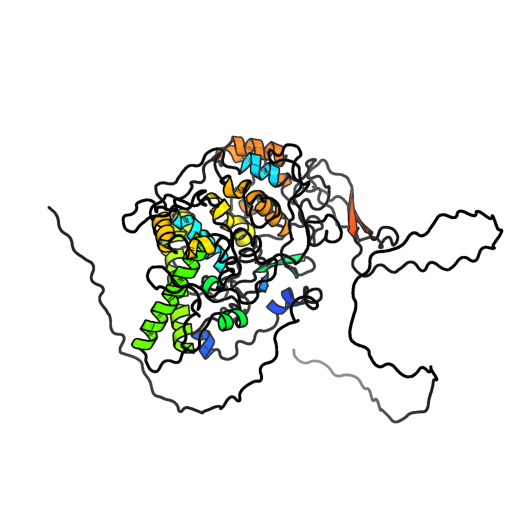LU A 1 194 ? 24.381 12.212 -3.931 1.00 76.06 194 GLU A N 1
ATOM 1548 C CA . GLU A 1 194 ? 24.643 11.344 -5.091 1.00 76.06 194 GLU A CA 1
ATOM 1549 C C . GLU A 1 194 ? 23.596 10.226 -5.254 1.00 76.06 194 GLU A C 1
ATOM 1551 O O . GLU A 1 194 ? 23.409 9.714 -6.354 1.00 76.06 194 GLU A O 1
ATOM 1556 N N . THR A 1 195 ? 22.912 9.821 -4.172 1.00 85.25 195 THR A N 1
ATOM 1557 C CA . THR A 1 195 ? 21.964 8.689 -4.186 1.00 85.25 195 THR A CA 1
ATOM 1558 C C . THR A 1 195 ? 20.778 8.890 -3.235 1.00 85.25 195 THR A C 1
ATOM 1560 O O . THR A 1 195 ? 20.913 9.545 -2.197 1.00 85.25 195 THR A O 1
ATOM 1563 N N . PHE A 1 196 ? 19.633 8.262 -3.526 1.00 86.69 196 PHE A N 1
ATOM 1564 C CA . PHE A 1 196 ? 18.598 7.999 -2.520 1.00 86.69 196 PHE A CA 1
ATOM 1565 C C . PHE A 1 196 ? 18.931 6.711 -1.742 1.00 86.69 196 PHE A C 1
ATOM 1567 O O . PHE A 1 196 ? 19.228 5.689 -2.373 1.00 86.69 196 PHE A O 1
ATOM 1574 N N . PRO A 1 197 ? 18.843 6.706 -0.396 1.00 86.75 197 PRO A N 1
ATOM 1575 C CA . PRO A 1 197 ? 19.007 5.503 0.404 1.00 86.75 197 PRO A CA 1
ATOM 1576 C C . PRO A 1 197 ? 17.882 4.521 0.097 1.00 86.75 197 PRO A C 1
ATOM 1578 O O . PRO A 1 197 ? 16.713 4.899 0.031 1.00 86.75 197 PRO A O 1
ATOM 1581 N N . PHE A 1 198 ? 18.232 3.248 -0.041 1.00 89.38 198 PHE A N 1
ATOM 1582 C CA . PHE A 1 198 ? 17.255 2.188 -0.248 1.00 89.38 198 PHE A CA 1
ATOM 1583 C C . PHE A 1 198 ? 17.682 0.943 0.527 1.00 89.38 198 PHE A C 1
ATOM 1585 O O . PHE A 1 198 ? 18.686 0.305 0.202 1.00 89.38 198 PHE A O 1
ATOM 1592 N N . MET A 1 199 ? 16.908 0.597 1.554 1.00 89.69 199 MET A N 1
ATOM 1593 C CA . MET A 1 199 ? 17.076 -0.635 2.323 1.00 89.69 199 MET A CA 1
ATOM 1594 C C . MET A 1 199 ? 16.344 -1.772 1.615 1.00 89.69 199 MET A C 1
ATOM 1596 O O . MET A 1 199 ? 15.174 -1.644 1.253 1.00 89.69 199 MET A O 1
ATOM 1600 N N . ARG A 1 200 ? 17.014 -2.903 1.405 1.00 92.06 200 ARG A N 1
ATOM 1601 C CA . ARG A 1 200 ? 16.414 -4.111 0.825 1.00 92.06 200 ARG A CA 1
ATOM 1602 C C . ARG A 1 200 ? 15.405 -4.738 1.791 1.00 92.06 200 ARG A C 1
ATOM 1604 O O . ARG A 1 200 ? 15.562 -4.632 3.005 1.00 92.06 200 ARG A O 1
ATOM 1611 N N . SER A 1 201 ? 14.377 -5.398 1.269 1.00 93.38 201 SER A N 1
ATOM 1612 C CA . SER A 1 201 ? 13.316 -5.991 2.092 1.00 93.38 201 SER A CA 1
ATOM 1613 C C . SER A 1 201 ? 13.771 -7.281 2.770 1.00 93.38 201 SER A C 1
ATOM 1615 O O . SER A 1 201 ? 14.510 -8.079 2.183 1.00 93.38 201 SER A O 1
ATOM 1617 N N . GLN A 1 202 ? 13.314 -7.494 4.004 1.00 90.12 202 GLN A N 1
ATOM 1618 C CA . GLN A 1 202 ? 13.551 -8.700 4.788 1.00 90.12 202 GLN A CA 1
ATOM 1619 C C . GLN A 1 202 ? 13.102 -9.946 4.018 1.00 90.12 202 GLN A C 1
ATOM 1621 O O . GLN A 1 202 ? 12.088 -9.964 3.316 1.00 90.12 202 GLN A O 1
ATOM 1626 N N . SER A 1 203 ? 13.904 -10.997 4.142 1.00 90.06 203 SER A N 1
ATOM 1627 C CA . SER A 1 203 ? 13.780 -12.207 3.345 1.00 90.06 203 SER A CA 1
ATOM 1628 C C . SER A 1 203 ? 14.405 -13.398 4.050 1.00 90.06 203 SER A C 1
ATOM 1630 O O . SER A 1 203 ? 15.435 -13.232 4.708 1.00 90.06 203 SER A O 1
ATOM 1632 N N . CYS A 1 204 ? 13.866 -14.585 3.799 1.00 87.38 204 CYS A N 1
ATOM 1633 C CA . CYS A 1 204 ? 14.536 -15.850 4.083 1.00 87.38 204 CYS A CA 1
ATOM 1634 C C . CYS A 1 204 ? 15.149 -16.449 2.802 1.00 87.38 204 CYS A C 1
ATOM 1636 O O . CYS A 1 204 ? 15.069 -15.853 1.718 1.00 87.38 204 CYS A O 1
ATOM 1638 N N . ALA A 1 205 ? 15.817 -17.597 2.933 1.00 84.19 205 ALA A N 1
ATOM 1639 C CA . ALA A 1 205 ? 16.440 -18.312 1.822 1.00 84.19 205 ALA A CA 1
ATOM 1640 C C . ALA A 1 205 ? 15.767 -19.673 1.593 1.00 84.19 205 ALA A C 1
ATOM 1642 O O . ALA A 1 205 ? 15.922 -20.587 2.394 1.00 84.19 205 ALA A O 1
ATOM 1643 N N . GLU A 1 206 ? 15.080 -19.827 0.464 1.00 76.94 206 GLU A N 1
ATOM 1644 C CA . GLU A 1 206 ? 14.425 -21.068 0.044 1.00 76.94 206 GLU A CA 1
ATOM 1645 C C . GLU A 1 206 ? 15.229 -21.676 -1.114 1.00 76.94 206 GLU A C 1
ATOM 1647 O O . GLU A 1 206 ? 15.443 -21.015 -2.131 1.00 76.94 206 GLU A O 1
ATOM 1652 N N . ARG A 1 207 ? 15.730 -22.914 -0.980 1.00 77.88 207 ARG A N 1
ATOM 1653 C CA . ARG A 1 207 ? 16.572 -23.576 -2.011 1.00 77.88 207 ARG A CA 1
ATOM 1654 C C . ARG A 1 207 ? 17.720 -22.676 -2.519 1.00 77.88 207 ARG A C 1
ATOM 1656 O O . ARG A 1 207 ? 17.993 -22.591 -3.716 1.00 77.88 207 ARG A O 1
ATOM 1663 N N . SER A 1 208 ? 18.363 -21.967 -1.587 1.00 76.94 208 SER A N 1
ATOM 1664 C CA . SER A 1 208 ? 19.416 -20.964 -1.833 1.00 76.94 208 SER A CA 1
ATOM 1665 C C . SER A 1 208 ? 18.997 -19.723 -2.646 1.00 76.94 208 SER A C 1
ATOM 1667 O O . SER A 1 208 ? 19.869 -18.977 -3.095 1.00 76.94 208 SER A O 1
ATOM 1669 N N . ARG A 1 209 ? 17.695 -19.455 -2.810 1.00 85.44 209 ARG A N 1
ATOM 1670 C CA . ARG A 1 209 ? 17.155 -18.227 -3.414 1.00 85.44 209 ARG A CA 1
ATOM 1671 C C . ARG A 1 209 ? 16.468 -17.343 -2.375 1.00 85.44 209 ARG A C 1
ATOM 1673 O O . ARG A 1 209 ? 15.794 -17.833 -1.475 1.00 85.44 209 ARG A O 1
ATOM 1680 N N . ARG A 1 210 ? 16.625 -16.026 -2.509 1.00 91.62 210 ARG A N 1
ATOM 1681 C CA . ARG A 1 210 ? 16.014 -15.024 -1.624 1.00 91.62 210 ARG A CA 1
ATOM 1682 C C . ARG A 1 210 ? 14.496 -14.943 -1.846 1.00 91.62 210 ARG A C 1
ATOM 1684 O O . ARG A 1 210 ? 14.059 -14.682 -2.965 1.00 91.62 210 ARG A O 1
ATOM 1691 N N . GLN A 1 211 ? 13.707 -15.089 -0.783 1.00 93.38 211 GLN A N 1
ATOM 1692 C CA . GLN A 1 211 ? 12.253 -14.879 -0.800 1.00 93.38 211 GLN A CA 1
ATOM 1693 C C . GLN A 1 211 ? 11.861 -13.820 0.228 1.00 93.38 211 GLN A C 1
ATOM 1695 O O . GLN A 1 211 ? 12.195 -13.946 1.405 1.00 93.38 211 GLN A O 1
ATOM 1700 N N . GLN A 1 212 ? 11.175 -12.763 -0.207 1.00 95.06 212 GLN A N 1
ATOM 1701 C CA . GLN A 1 212 ? 10.688 -11.712 0.688 1.00 95.06 212 GLN A CA 1
ATOM 1702 C C . GLN A 1 212 ? 9.515 -12.211 1.520 1.00 95.06 212 GLN A C 1
ATOM 1704 O O . GLN A 1 212 ? 8.637 -12.911 1.012 1.00 95.06 212 GLN A O 1
ATOM 1709 N N . LEU A 1 213 ? 9.506 -11.813 2.788 1.00 93.56 213 LEU A N 1
ATOM 1710 C CA . LEU A 1 213 ? 8.432 -12.146 3.712 1.00 93.56 213 LEU A CA 1
ATOM 1711 C C . LEU A 1 213 ? 7.278 -11.144 3.591 1.00 93.56 213 LEU A C 1
ATOM 1713 O O . LEU A 1 213 ? 7.486 -9.953 3.321 1.00 93.56 213 LEU A O 1
ATOM 1717 N N . ASN A 1 214 ? 6.068 -11.638 3.833 1.00 95.81 214 ASN A N 1
ATOM 1718 C CA . ASN A 1 214 ? 4.923 -10.827 4.201 1.00 95.81 214 ASN A CA 1
ATOM 1719 C C . ASN A 1 214 ? 4.806 -10.808 5.727 1.00 95.81 214 ASN A C 1
ATOM 1721 O O . ASN A 1 214 ? 4.610 -11.852 6.335 1.00 95.81 214 ASN A O 1
ATOM 1725 N N . MET A 1 215 ? 4.927 -9.644 6.357 1.00 93.75 215 MET A N 1
ATOM 1726 C CA . MET A 1 215 ? 4.894 -9.497 7.819 1.00 93.75 215 MET A CA 1
ATOM 1727 C C . MET A 1 215 ? 3.484 -9.258 8.383 1.00 93.75 215 MET A C 1
ATOM 1729 O O . MET A 1 215 ? 3.342 -9.111 9.594 1.00 93.75 215 MET A O 1
ATOM 1733 N N . VAL A 1 216 ? 2.459 -9.232 7.525 1.00 96.50 216 VAL A N 1
ATOM 1734 C CA . VAL A 1 216 ? 1.035 -9.192 7.903 1.00 96.50 216 VAL A CA 1
ATOM 1735 C C . VAL A 1 216 ? 0.302 -10.426 7.371 1.00 96.50 216 VAL A C 1
ATOM 1737 O O . VAL A 1 216 ? 0.883 -11.216 6.624 1.00 96.50 216 VAL A O 1
ATOM 1740 N N . THR A 1 217 ? -0.946 -10.634 7.792 1.00 97.62 217 THR A N 1
ATOM 1741 C CA . THR A 1 217 ? -1.796 -11.710 7.265 1.00 97.62 217 THR A CA 1
ATOM 1742 C C . THR A 1 217 ? -2.087 -11.481 5.779 1.00 97.62 217 THR A C 1
ATOM 1744 O O . THR A 1 217 ? -2.053 -10.361 5.283 1.00 97.62 217 THR A O 1
ATOM 1747 N N . ALA A 1 218 ? -2.363 -12.548 5.031 1.00 97.81 218 ALA A N 1
ATOM 1748 C CA . ALA A 1 218 ? -2.764 -12.435 3.625 1.00 97.81 218 ALA A CA 1
ATOM 1749 C C . ALA A 1 218 ? -4.285 -12.259 3.440 1.00 97.81 218 ALA A C 1
ATOM 1751 O O . ALA A 1 218 ? -4.778 -12.141 2.319 1.00 97.81 218 ALA A O 1
ATOM 1752 N N . PHE A 1 219 ? -5.042 -12.289 4.537 1.00 97.88 219 PHE A N 1
ATOM 1753 C CA . PHE A 1 219 ? -6.496 -12.198 4.535 1.00 97.88 219 PHE A CA 1
ATOM 1754 C C . PHE A 1 219 ? -6.947 -10.746 4.683 1.00 97.88 219 PHE A C 1
ATOM 1756 O O . PHE A 1 219 ? -6.334 -9.971 5.406 1.00 97.88 219 PHE A O 1
ATOM 1763 N N . MET A 1 220 ? -8.091 -10.405 4.087 1.00 97.69 220 MET A N 1
ATOM 1764 C CA . MET A 1 220 ? -8.823 -9.190 4.455 1.00 97.69 220 MET A CA 1
ATOM 1765 C C . MET A 1 220 ? -9.521 -9.425 5.802 1.00 97.69 220 MET A C 1
ATOM 1767 O O . MET A 1 220 ? -10.701 -9.777 5.836 1.00 97.69 220 MET A O 1
ATOM 1771 N N . ASP A 1 221 ? -8.787 -9.370 6.910 1.00 97.94 221 ASP A N 1
ATOM 1772 C CA . ASP A 1 221 ? -9.294 -9.646 8.261 1.00 97.94 221 ASP A CA 1
ATOM 1773 C C . ASP A 1 221 ? -9.142 -8.473 9.241 1.00 97.94 221 ASP A C 1
ATOM 1775 O O . ASP A 1 221 ? -9.496 -8.603 10.418 1.00 97.94 221 ASP A O 1
ATOM 1779 N N . GLY A 1 222 ? -8.700 -7.311 8.752 1.00 98.25 222 GLY A N 1
ATOM 1780 C CA . GLY A 1 222 ? -8.501 -6.123 9.570 1.00 98.25 222 GLY A CA 1
ATOM 1781 C C . GLY A 1 222 ? -7.243 -6.194 10.435 1.00 98.25 222 GLY A C 1
ATOM 1782 O O . GLY A 1 222 ? -7.183 -5.522 11.465 1.00 98.25 222 GLY A O 1
ATOM 1783 N N . SER A 1 223 ? -6.228 -6.980 10.067 1.00 98.06 223 SER A N 1
ATOM 1784 C CA . SER A 1 223 ? -4.948 -7.040 10.785 1.00 98.06 223 SER A CA 1
ATOM 1785 C C . SER A 1 223 ? -4.257 -5.675 10.890 1.00 98.06 223 SER A C 1
ATOM 1787 O O . SER A 1 223 ? -3.610 -5.384 11.891 1.00 98.06 223 SER A O 1
ATOM 1789 N N . HIS A 1 224 ? -4.489 -4.764 9.947 1.00 97.38 224 HIS A N 1
ATOM 1790 C CA . HIS A 1 224 ? -4.038 -3.370 10.040 1.00 97.38 224 HIS A CA 1
ATOM 1791 C C . HIS A 1 224 ? -4.761 -2.538 11.128 1.00 97.38 224 HIS A C 1
ATOM 1793 O O . HIS A 1 224 ? -4.256 -1.496 11.556 1.00 97.38 224 HIS A O 1
ATOM 1799 N N . VAL A 1 225 ? -5.907 -3.009 11.634 1.00 98.50 225 VAL A N 1
ATOM 1800 C CA . VAL A 1 225 ? -6.591 -2.490 12.834 1.00 98.50 225 VAL A CA 1
ATOM 1801 C C . VAL A 1 225 ? -6.156 -3.263 14.086 1.00 98.50 225 VAL A C 1
ATOM 1803 O O . VAL A 1 225 ? -5.883 -2.641 15.110 1.00 98.50 225 VAL A O 1
ATOM 1806 N N . TYR A 1 226 ? -6.056 -4.596 14.007 1.00 98.44 226 TYR A N 1
ATOM 1807 C CA . TYR A 1 226 ? -5.929 -5.496 15.168 1.00 98.44 226 TYR A CA 1
ATOM 1808 C C . TYR A 1 226 ? -4.522 -6.019 15.485 1.00 98.44 226 TYR A C 1
ATOM 1810 O O . TYR A 1 226 ? -4.312 -6.560 16.566 1.00 98.44 226 TYR A O 1
ATOM 1818 N N . GLY A 1 227 ? -3.572 -5.859 14.572 1.00 96.81 227 GLY A N 1
ATOM 1819 C CA . GLY A 1 227 ? -2.246 -6.466 14.610 1.00 96.81 227 GLY A CA 1
ATOM 1820 C C . GLY A 1 227 ? -2.223 -7.851 13.964 1.00 96.81 227 GLY A C 1
ATOM 1821 O O . GLY A 1 227 ? -3.178 -8.617 14.067 1.00 96.81 227 GLY A O 1
ATOM 1822 N N . SER A 1 228 ? -1.094 -8.185 13.336 1.00 96.25 228 SER A N 1
ATOM 1823 C CA . SER A 1 228 ? -0.849 -9.500 12.718 1.00 96.25 228 SER A CA 1
ATOM 1824 C C . SER A 1 228 ? -0.108 -10.480 13.646 1.00 96.25 228 SER A C 1
ATOM 1826 O O . SER A 1 228 ? 0.542 -11.412 13.188 1.00 96.25 228 SER A O 1
ATOM 1828 N N . ASN A 1 229 ? -0.115 -10.234 14.959 1.00 92.56 229 ASN A N 1
ATOM 1829 C CA . ASN A 1 229 ? 0.404 -11.144 15.983 1.00 92.56 229 ASN A CA 1
ATOM 1830 C C . ASN A 1 229 ? -0.238 -10.829 17.342 1.00 92.56 229 ASN A C 1
ATOM 1832 O O . ASN A 1 229 ? -0.696 -9.709 17.579 1.00 92.56 229 ASN A O 1
ATOM 1836 N N . GLU A 1 230 ? -0.232 -11.807 18.247 1.00 91.62 230 GLU A N 1
ATOM 1837 C CA . GLU A 1 230 ? -0.888 -11.687 19.551 1.00 91.62 230 GLU A CA 1
ATOM 1838 C C . GLU A 1 230 ? -0.311 -10.562 20.423 1.00 91.62 230 GLU A C 1
ATOM 1840 O O . GLU A 1 230 ? -1.074 -9.848 21.067 1.00 91.62 230 GLU A O 1
ATOM 1845 N N . ALA A 1 231 ? 1.007 -10.339 20.425 1.00 92.94 231 ALA A N 1
ATOM 1846 C CA . ALA A 1 231 ? 1.616 -9.312 21.274 1.00 92.94 231 ALA A CA 1
ATOM 1847 C C . ALA A 1 231 ? 1.136 -7.894 20.909 1.00 92.94 231 ALA A C 1
ATOM 1849 O O . ALA A 1 231 ? 0.827 -7.100 21.798 1.00 92.94 231 ALA A O 1
ATOM 1850 N N . VAL A 1 232 ? 1.016 -7.589 19.610 1.00 93.12 232 VAL A N 1
ATOM 1851 C CA . VAL A 1 232 ? 0.424 -6.328 19.132 1.00 93.12 232 VAL A CA 1
ATOM 1852 C C . VAL A 1 232 ? -1.072 -6.281 19.443 1.00 93.12 232 VAL A C 1
ATOM 1854 O O . VAL A 1 232 ? -1.549 -5.268 19.949 1.00 93.12 232 VAL A O 1
ATOM 1857 N N . ALA A 1 233 ? -1.806 -7.373 19.219 1.00 95.88 233 ALA A N 1
ATOM 1858 C CA . ALA A 1 233 ? -3.237 -7.413 19.505 1.00 95.88 233 ALA A CA 1
ATOM 1859 C C . ALA A 1 233 ? -3.550 -7.164 20.989 1.00 95.88 233 ALA A C 1
ATOM 1861 O O . ALA A 1 233 ? -4.408 -6.343 21.301 1.00 95.88 233 ALA A O 1
ATOM 1862 N N . GLN A 1 234 ? -2.821 -7.795 21.912 1.00 95.25 234 GLN A N 1
ATOM 1863 C CA . GLN A 1 234 ? -2.979 -7.566 23.352 1.00 95.25 234 GLN A CA 1
ATOM 1864 C C . GLN A 1 234 ? -2.549 -6.147 23.757 1.00 95.25 234 GLN A C 1
ATOM 1866 O O . GLN A 1 234 ? -3.197 -5.528 24.598 1.00 95.25 234 GLN A O 1
ATOM 1871 N N . LEU A 1 235 ? -1.511 -5.580 23.128 1.00 94.69 235 LEU A N 1
ATOM 1872 C CA . LEU A 1 235 ? -1.101 -4.189 23.363 1.00 94.69 235 LEU A CA 1
ATOM 1873 C C . LEU A 1 235 ? -2.190 -3.177 22.964 1.00 94.69 235 LEU A C 1
ATOM 1875 O O . LEU A 1 235 ? -2.263 -2.104 23.562 1.00 94.69 235 LEU A O 1
ATOM 1879 N N . LEU A 1 236 ? -3.033 -3.499 21.980 1.00 96.81 236 LEU A N 1
ATOM 1880 C CA . LEU A 1 236 ? -4.101 -2.631 21.472 1.00 96.81 236 LEU A CA 1
ATOM 1881 C C . LEU A 1 236 ? -5.427 -2.736 22.244 1.00 96.81 236 LEU A C 1
ATOM 1883 O O . LEU A 1 236 ? -6.302 -1.898 22.034 1.00 96.81 236 LEU A O 1
ATOM 1887 N N . ARG A 1 237 ? -5.596 -3.728 23.124 1.00 96.50 237 ARG A N 1
ATOM 1888 C CA . ARG A 1 237 ? -6.870 -4.060 23.789 1.00 96.50 237 ARG A CA 1
ATOM 1889 C C . ARG A 1 237 ? -6.951 -3.564 25.231 1.00 96.50 237 ARG A C 1
ATOM 1891 O O . ARG A 1 237 ? -5.931 -3.423 25.904 1.00 96.50 237 ARG A O 1
ATOM 1898 N N . ASP A 1 238 ? -8.165 -3.289 25.702 1.00 95.56 238 ASP A N 1
ATOM 1899 C CA . ASP A 1 238 ? -8.444 -3.037 27.120 1.00 95.56 238 ASP A CA 1
ATOM 1900 C C . ASP A 1 238 ? -9.080 -4.253 27.823 1.00 95.56 238 ASP A C 1
ATOM 1902 O O . ASP A 1 238 ? -9.238 -5.328 27.238 1.00 95.56 238 ASP A O 1
ATOM 1906 N N . SER A 1 239 ? -9.400 -4.098 29.112 1.00 94.50 239 SER A N 1
ATOM 1907 C CA . SER A 1 239 ? -9.980 -5.156 29.948 1.00 94.50 239 SER A CA 1
ATOM 1908 C C . SER A 1 239 ? -11.438 -5.486 29.636 1.00 94.50 239 SER A C 1
ATOM 1910 O O . SER A 1 239 ? -11.908 -6.543 30.056 1.00 94.50 239 SER A O 1
ATOM 1912 N N . ASP A 1 240 ? -12.146 -4.609 28.923 1.00 94.50 240 ASP A N 1
ATOM 1913 C CA . ASP A 1 240 ? -13.599 -4.678 28.742 1.00 94.50 240 ASP A CA 1
ATOM 1914 C C . ASP A 1 240 ? -13.979 -5.246 27.363 1.00 94.50 240 ASP A C 1
ATOM 1916 O O . ASP A 1 240 ? -15.151 -5.507 27.083 1.00 94.50 240 ASP A O 1
ATOM 1920 N N . GLY A 1 241 ? -12.973 -5.516 26.525 1.00 96.00 241 GLY A N 1
ATOM 1921 C CA . GLY A 1 241 ? -13.130 -6.079 25.186 1.00 96.00 241 GLY A CA 1
ATOM 1922 C C . GLY A 1 241 ? -13.137 -5.024 24.085 1.00 96.00 241 GLY A C 1
ATOM 1923 O O . GLY A 1 241 ? -13.522 -5.336 22.960 1.00 96.00 241 GLY A O 1
ATOM 1924 N N . LEU A 1 242 ? -12.724 -3.794 24.397 1.00 98.62 242 LEU A N 1
ATOM 1925 C CA . LEU A 1 242 ? -12.575 -2.708 23.437 1.00 98.62 242 LEU A CA 1
ATOM 1926 C C . LEU A 1 242 ? -11.119 -2.613 22.954 1.00 98.62 242 LEU A C 1
ATOM 1928 O O . LEU A 1 242 ? -10.195 -3.227 23.501 1.00 98.62 242 LEU A O 1
ATOM 1932 N N . LEU A 1 243 ? -10.899 -1.777 21.941 1.00 98.56 243 LEU A N 1
ATOM 1933 C CA . LEU A 1 243 ? -9.579 -1.235 21.641 1.00 98.56 243 LEU A CA 1
ATOM 1934 C C . LEU A 1 243 ? -9.301 -0.034 22.555 1.00 98.56 243 LEU A C 1
ATOM 1936 O O . LEU A 1 243 ? -10.174 0.811 22.778 1.00 98.56 243 LEU A O 1
ATOM 1940 N N . ARG A 1 244 ? -8.064 0.063 23.049 1.00 97.69 244 ARG A N 1
ATOM 1941 C CA . ARG A 1 244 ? -7.607 1.131 23.949 1.00 97.69 244 ARG A CA 1
ATOM 1942 C C . ARG A 1 244 ? -7.784 2.497 23.305 1.00 97.69 244 ARG A C 1
ATOM 1944 O O . ARG A 1 244 ? -7.336 2.727 22.188 1.00 97.69 244 ARG A O 1
ATOM 1951 N N . GLU A 1 245 ? -8.364 3.428 24.047 1.00 97.19 245 GLU A N 1
ATOM 1952 C CA . GLU A 1 245 ? -8.500 4.818 23.616 1.00 97.19 245 GLU A CA 1
ATOM 1953 C C . GLU A 1 245 ? -7.253 5.639 24.005 1.00 97.19 245 GLU A C 1
ATOM 1955 O O . GLU A 1 245 ? -6.555 5.328 24.974 1.00 97.19 245 GLU A O 1
ATOM 1960 N N . ASN A 1 246 ? -6.977 6.730 23.284 1.00 96.25 246 ASN A N 1
ATOM 1961 C CA . ASN A 1 246 ? -6.017 7.737 23.738 1.00 96.25 246 ASN A CA 1
ATOM 1962 C C . ASN A 1 246 ? -6.434 8.269 25.119 1.00 96.25 246 ASN A C 1
ATOM 1964 O O . ASN A 1 246 ? -7.612 8.545 25.334 1.00 96.25 246 ASN A O 1
ATOM 1968 N N . ILE A 1 247 ? -5.496 8.452 26.047 1.00 93.31 247 ILE A N 1
ATOM 1969 C CA . ILE A 1 247 ? -5.806 8.984 27.389 1.00 93.31 247 ILE A CA 1
ATOM 1970 C C . ILE A 1 247 ? -5.599 10.500 27.504 1.00 93.31 247 ILE A C 1
ATOM 1972 O O . ILE A 1 247 ? -6.041 11.095 28.479 1.00 93.31 247 ILE A O 1
ATOM 1976 N N . GLN A 1 248 ? -4.917 11.116 26.534 1.00 92.69 248 GLN A N 1
ATOM 1977 C CA . GLN A 1 248 ? -4.555 12.537 26.554 1.00 92.69 248 GLN A CA 1
ATOM 1978 C C . GLN A 1 248 ? -5.487 13.374 25.669 1.00 92.69 248 GLN A C 1
ATOM 1980 O O . GLN A 1 248 ? -5.856 14.482 26.045 1.00 92.69 248 GLN A O 1
ATOM 1985 N N . TYR A 1 249 ? -5.895 12.835 24.513 1.00 94.56 249 TYR A N 1
ATOM 1986 C CA . TYR A 1 249 ? -6.652 13.573 23.501 1.00 94.56 249 TYR A CA 1
ATOM 1987 C C . TYR A 1 249 ? -8.019 12.946 23.175 1.00 94.56 249 TYR A C 1
ATOM 1989 O O . TYR A 1 249 ? -8.233 11.729 23.218 1.00 94.56 249 TYR A O 1
ATOM 1997 N N . ARG A 1 250 ? -8.955 13.817 22.799 1.00 95.69 250 ARG A N 1
ATOM 1998 C CA . ARG A 1 250 ? -10.285 13.528 22.243 1.00 95.69 250 ARG A CA 1
ATOM 1999 C C . ARG A 1 250 ? -10.494 14.445 21.038 1.00 95.69 250 ARG A C 1
ATOM 2001 O O . ARG A 1 250 ? -9.838 15.480 20.944 1.00 95.69 250 ARG A O 1
ATOM 2008 N N . SER A 1 251 ? -11.387 14.086 20.118 1.00 93.56 251 SER A N 1
ATOM 2009 C CA . SER A 1 251 ? -11.792 15.018 19.060 1.00 93.56 251 SER A CA 1
ATOM 2010 C C . SER A 1 251 ? -12.575 16.204 19.643 1.00 93.56 251 SER A C 1
ATOM 2012 O O . SER A 1 251 ? -13.086 16.092 20.761 1.00 93.56 251 SER A O 1
ATOM 2014 N N . PRO A 1 252 ? -12.756 17.309 18.893 1.00 88.62 252 PRO A N 1
ATOM 2015 C CA . PRO A 1 252 ? -13.603 18.423 19.330 1.00 88.62 252 PRO A CA 1
ATOM 2016 C C . PRO A 1 252 ? -15.037 18.002 19.702 1.00 88.62 252 PRO A C 1
ATOM 2018 O O . PRO A 1 252 ? -15.640 18.579 20.599 1.00 88.62 252 PRO A O 1
ATOM 2021 N N . GLY A 1 253 ? -15.564 16.949 19.062 1.00 89.44 253 GLY A N 1
ATOM 2022 C CA . GLY A 1 253 ? -16.856 16.328 19.386 1.00 89.44 253 GLY A CA 1
ATOM 2023 C C . GLY A 1 253 ? -16.812 15.275 20.504 1.00 89.44 253 GLY A C 1
ATOM 2024 O O . GLY A 1 253 ? -17.747 14.491 20.630 1.00 89.44 253 GLY A O 1
ATOM 2025 N N . GLY A 1 254 ? -15.722 15.185 21.272 1.00 94.38 254 GLY A N 1
ATOM 2026 C CA . GLY A 1 254 ? -15.568 14.239 22.383 1.00 94.38 254 GLY A CA 1
ATOM 2027 C C . GLY A 1 254 ? -15.316 12.780 21.980 1.00 94.38 254 GLY A C 1
ATOM 2028 O O . GLY A 1 254 ? -15.345 11.902 22.840 1.00 94.38 254 GLY A O 1
ATOM 2029 N N . LEU A 1 255 ? -15.053 12.487 20.701 1.00 96.69 255 LEU A N 1
ATOM 2030 C CA . LEU A 1 255 ? -14.827 11.116 20.230 1.00 96.69 255 LEU A CA 1
ATOM 2031 C C . LEU A 1 255 ? -13.385 10.657 20.490 1.00 96.69 255 LEU A C 1
ATOM 2033 O O . LEU A 1 255 ? -12.438 11.443 20.425 1.00 96.69 255 LEU A O 1
ATOM 2037 N N . ALA A 1 256 ? -13.211 9.362 20.750 1.00 97.62 256 ALA A N 1
ATOM 2038 C CA . ALA A 1 256 ? -11.910 8.754 21.016 1.00 97.62 256 ALA A CA 1
ATOM 2039 C C . ALA A 1 256 ? -10.933 8.872 19.831 1.00 97.62 256 ALA A C 1
ATOM 2041 O O . ALA A 1 256 ? -11.336 8.871 18.663 1.00 97.62 256 ALA A O 1
ATOM 2042 N N . TYR A 1 257 ? -9.639 8.914 20.138 1.00 98.06 257 TYR A N 1
ATOM 2043 C CA . TYR A 1 257 ? -8.553 8.685 19.183 1.00 98.06 257 TYR A CA 1
ATOM 2044 C C . TYR A 1 257 ? -7.824 7.381 19.513 1.00 98.06 257 TYR A C 1
ATOM 2046 O O . TYR A 1 257 ? -7.961 6.859 20.621 1.00 98.06 257 TYR A O 1
ATOM 2054 N N . LEU A 1 258 ? -7.035 6.895 18.555 1.00 97.88 258 LEU A N 1
ATOM 2055 C CA . LEU A 1 258 ? -6.082 5.802 18.748 1.00 97.88 258 LEU A CA 1
ATOM 2056 C C . LEU A 1 258 ? -5.108 6.119 19.905 1.00 97.88 258 LEU A C 1
ATOM 2058 O O . LEU A 1 258 ? -4.817 7.295 20.157 1.00 97.88 258 LEU A O 1
ATOM 2062 N N . PRO A 1 259 ? -4.568 5.116 20.613 1.00 95.75 259 PRO A N 1
ATOM 2063 C CA . PRO A 1 259 ? -3.521 5.343 21.603 1.00 95.75 259 PRO A CA 1
ATOM 2064 C C . PRO A 1 259 ? -2.240 5.830 20.907 1.00 95.75 259 PRO A C 1
ATOM 2066 O O . PRO A 1 259 ? -2.068 5.628 19.708 1.00 95.75 259 PRO A O 1
ATOM 2069 N N . PHE A 1 260 ? -1.329 6.479 21.633 1.00 93.06 260 PHE A N 1
ATOM 2070 C CA . PHE A 1 260 ? 0.017 6.736 21.108 1.00 93.06 260 PHE A CA 1
ATOM 2071 C C . PHE A 1 260 ? 0.900 5.495 21.231 1.00 93.06 260 PHE A C 1
ATOM 2073 O O . PHE A 1 260 ? 0.695 4.670 22.126 1.00 93.06 260 PHE A O 1
ATOM 2080 N N . ASP A 1 261 ? 1.906 5.399 20.364 1.00 86.31 261 ASP A N 1
ATOM 2081 C CA . ASP A 1 261 ? 3.013 4.469 20.556 1.00 86.31 261 ASP A CA 1
ATOM 2082 C C . ASP A 1 261 ? 3.790 4.851 21.828 1.00 86.31 261 ASP A C 1
ATOM 2084 O O . ASP A 1 261 ? 4.188 6.004 22.014 1.00 86.31 261 ASP A O 1
ATOM 2088 N N . SER A 1 262 ? 3.947 3.886 22.735 1.00 69.38 262 SER A N 1
ATOM 2089 C CA . SER A 1 262 ? 4.555 4.080 24.052 1.00 69.38 262 SER A CA 1
ATOM 2090 C C . SER A 1 262 ? 6.079 3.971 24.057 1.00 69.38 262 SER A C 1
ATOM 2092 O O . SER A 1 262 ? 6.685 4.331 25.065 1.00 69.38 262 SER A O 1
ATOM 2094 N N . GLU A 1 263 ? 6.703 3.511 22.966 1.00 63.56 263 GLU A N 1
ATOM 2095 C CA . GLU A 1 263 ? 8.168 3.469 22.823 1.00 63.56 263 GLU A CA 1
ATOM 2096 C C . GLU A 1 263 ? 8.662 4.331 21.645 1.00 63.56 263 GLU A C 1
ATOM 2098 O O . GLU A 1 263 ? 9.225 3.821 20.671 1.00 63.56 263 GLU A O 1
ATOM 2103 N N . PRO A 1 264 ? 8.495 5.668 21.713 1.00 58.03 264 PRO A N 1
ATOM 2104 C CA . PRO A 1 264 ? 8.999 6.572 20.691 1.00 58.03 264 PRO A CA 1
ATOM 2105 C C . PRO A 1 264 ? 10.534 6.596 20.705 1.00 58.03 264 PRO A C 1
ATOM 2107 O O . PRO A 1 264 ? 11.165 7.353 21.443 1.00 58.03 264 PRO A O 1
ATOM 2110 N N . SER A 1 265 ? 11.153 5.802 19.830 1.00 56.88 265 SER A N 1
ATOM 2111 C CA . SER A 1 265 ? 12.571 5.955 19.484 1.00 56.88 265 SER A CA 1
ATOM 2112 C C . SER A 1 265 ? 12.862 7.381 18.986 1.00 56.88 265 SER A C 1
ATOM 2114 O O . SER A 1 265 ? 11.991 8.025 18.394 1.00 56.88 265 SER A O 1
ATOM 2116 N N . GLU A 1 266 ? 14.101 7.863 19.116 1.00 54.81 266 GLU A N 1
ATOM 2117 C CA . GLU A 1 266 ? 14.488 9.192 18.602 1.00 54.81 266 GLU A CA 1
ATOM 2118 C C . GLU A 1 266 ? 14.312 9.346 17.076 1.00 54.81 266 GLU A C 1
ATOM 2120 O O . GLU A 1 266 ? 14.261 10.463 16.566 1.00 54.81 266 GLU A O 1
ATOM 2125 N N . ASN A 1 267 ? 14.184 8.232 16.344 1.00 58.78 267 ASN A N 1
ATOM 2126 C CA . ASN A 1 267 ? 13.940 8.193 14.901 1.00 58.78 267 ASN A CA 1
ATOM 2127 C C . ASN A 1 267 ? 12.460 7.973 14.523 1.00 58.78 267 ASN A C 1
ATOM 2129 O O . ASN A 1 267 ? 12.163 7.782 13.343 1.00 58.78 267 ASN A O 1
ATOM 2133 N N . THR A 1 268 ? 11.532 7.994 15.485 1.00 71.94 268 THR A N 1
ATOM 2134 C CA . THR A 1 268 ? 10.095 7.779 15.231 1.00 71.94 268 THR A CA 1
ATOM 2135 C C . THR A 1 268 ? 9.547 8.876 14.310 1.00 71.94 268 THR A C 1
ATOM 2137 O O . THR A 1 268 ? 9.684 10.051 14.659 1.00 71.94 268 THR A O 1
ATOM 2140 N N . PRO A 1 269 ? 8.911 8.546 13.164 1.00 78.44 269 PRO A N 1
ATOM 2141 C CA . PRO A 1 269 ? 8.656 9.521 12.103 1.00 78.44 269 PRO A CA 1
ATOM 2142 C C . PRO A 1 269 ? 7.943 10.801 12.543 1.00 78.44 269 PRO A C 1
ATOM 2144 O O . PRO A 1 269 ? 8.425 11.893 12.251 1.00 78.44 269 PRO A O 1
ATOM 2147 N N . CYS A 1 270 ? 6.866 10.673 13.322 1.00 83.50 270 CYS A N 1
ATOM 2148 C CA . CYS A 1 270 ? 6.036 11.802 13.752 1.00 83.50 270 CYS A CA 1
ATOM 2149 C C . CYS A 1 270 ? 6.734 12.766 14.729 1.00 83.50 270 CYS A C 1
ATOM 2151 O O . CYS A 1 270 ? 6.310 13.905 14.878 1.00 83.50 270 CYS A O 1
ATOM 2153 N N . HIS A 1 271 ? 7.809 12.315 15.385 1.00 70.94 271 HIS A N 1
ATOM 2154 C CA . HIS A 1 271 ? 8.546 13.065 16.408 1.00 70.94 271 HIS A CA 1
ATOM 2155 C C . HIS A 1 271 ? 9.983 13.408 15.943 1.00 70.94 271 HIS A C 1
ATOM 2157 O O . HIS A 1 271 ? 10.814 13.894 16.718 1.00 70.94 271 HIS A O 1
ATOM 2163 N N . ARG A 1 272 ? 10.317 13.153 14.667 1.00 64.94 272 ARG A N 1
ATOM 2164 C CA . ARG A 1 272 ? 11.682 13.350 14.157 1.00 64.94 272 ARG A CA 1
ATOM 2165 C C . ARG A 1 272 ? 12.068 14.828 14.061 1.00 64.94 272 ARG A C 1
ATOM 2167 O O . ARG A 1 272 ? 13.227 15.165 14.293 1.00 64.94 272 ARG A O 1
ATOM 2174 N N . ASN A 1 273 ? 11.104 15.707 13.784 1.00 68.00 273 ASN A N 1
ATOM 2175 C CA . ASN A 1 273 ? 11.302 17.152 13.803 1.00 68.00 273 ASN A CA 1
ATOM 2176 C C . ASN A 1 273 ? 10.615 17.803 15.017 1.00 68.00 273 ASN A C 1
ATOM 2178 O O . ASN A 1 273 ? 9.491 18.297 14.931 1.00 68.00 273 ASN A O 1
ATOM 2182 N N . LYS A 1 274 ? 11.329 17.839 16.150 1.00 65.62 274 LYS A N 1
ATOM 2183 C CA . LYS A 1 274 ? 10.831 18.391 17.425 1.00 65.62 274 LYS A CA 1
ATOM 2184 C C . LYS A 1 274 ? 10.460 19.885 17.369 1.00 65.62 274 LYS A C 1
ATOM 2186 O O . LYS A 1 274 ? 9.808 20.357 18.293 1.00 65.62 274 LYS A O 1
ATOM 2191 N N . SER A 1 275 ? 10.873 20.634 16.336 1.00 64.38 275 SER A N 1
ATOM 2192 C CA . SER A 1 275 ? 10.451 22.033 16.147 1.00 64.38 275 SER A CA 1
ATOM 2193 C C . SER A 1 275 ? 9.121 22.179 15.401 1.00 64.38 275 SER A C 1
ATOM 2195 O O . SER A 1 275 ? 8.511 23.240 15.480 1.00 64.38 275 SER A O 1
ATOM 2197 N N . GLN A 1 276 ? 8.662 21.130 14.706 1.00 66.69 276 GLN A N 1
ATOM 2198 C CA . GLN A 1 276 ? 7.329 21.069 14.097 1.00 66.69 276 GLN A CA 1
ATOM 2199 C C . GLN A 1 276 ? 6.296 20.485 15.064 1.00 66.69 276 GLN A C 1
ATOM 2201 O O . GLN A 1 276 ? 5.186 20.999 15.138 1.00 66.69 276 GLN A O 1
ATOM 2206 N N . SER A 1 277 ? 6.634 19.422 15.807 1.00 72.19 277 SER A N 1
ATOM 2207 C CA . SER A 1 277 ? 5.715 18.840 16.791 1.00 72.19 277 SER A CA 1
ATOM 2208 C C . SER A 1 277 ? 6.402 17.944 17.828 1.00 72.19 277 SER A C 1
ATOM 2210 O O . SER A 1 277 ? 7.422 17.312 17.552 1.00 72.19 277 SER A O 1
ATOM 2212 N N . SER A 1 278 ? 5.792 17.852 19.012 1.00 80.19 278 SER A N 1
ATOM 2213 C CA . SER A 1 278 ? 6.072 16.854 20.054 1.00 80.19 278 SER A CA 1
ATOM 2214 C C . SER A 1 278 ? 5.051 15.704 20.083 1.00 80.19 278 SER A C 1
ATOM 2216 O O . SER A 1 278 ? 5.141 14.826 20.940 1.00 80.19 278 SER A O 1
ATOM 2218 N N . ILE A 1 279 ? 4.072 15.683 19.171 1.00 86.81 279 ILE A N 1
ATOM 2219 C CA . ILE A 1 279 ? 3.032 14.649 19.133 1.00 86.81 279 ILE A CA 1
ATOM 2220 C C . ILE A 1 279 ? 3.620 13.317 18.644 1.00 86.81 279 ILE A C 1
ATOM 2222 O O . ILE A 1 279 ? 4.207 13.217 17.565 1.00 86.81 279 ILE A O 1
ATOM 2226 N N . HIS A 1 280 ? 3.441 12.266 19.444 1.00 88.88 280 HIS A N 1
ATOM 2227 C CA . HIS A 1 280 ? 3.855 10.910 19.091 1.00 88.88 280 HIS A CA 1
ATOM 2228 C C . HIS A 1 280 ? 3.000 10.324 17.958 1.00 88.88 280 HIS A C 1
ATOM 2230 O O . HIS A 1 280 ? 1.854 10.719 17.744 1.00 88.88 280 HIS A O 1
ATOM 2236 N N . CYS A 1 281 ? 3.542 9.333 17.247 1.00 91.38 281 CYS A N 1
ATOM 2237 C CA . CYS A 1 281 ? 2.739 8.551 16.312 1.00 91.38 281 CYS A CA 1
ATOM 2238 C C . CYS A 1 281 ? 1.619 7.804 17.057 1.00 91.38 281 CYS A C 1
ATOM 2240 O O . CYS A 1 281 ? 1.817 7.302 18.165 1.00 91.38 281 CYS A O 1
ATOM 2242 N N . PHE A 1 282 ? 0.454 7.693 16.426 1.00 94.94 282 PHE A N 1
ATOM 2243 C CA . PHE A 1 282 ? -0.620 6.818 16.883 1.00 94.94 282 PHE A CA 1
ATOM 2244 C C . PHE A 1 282 ? -0.273 5.341 16.670 1.00 94.94 282 PHE A C 1
ATOM 2246 O O . PHE A 1 282 ? 0.413 4.982 15.715 1.00 94.94 282 PHE A O 1
ATOM 2253 N N . LEU A 1 283 ? -0.788 4.478 17.534 1.00 95.00 283 LEU A N 1
ATOM 2254 C CA . LEU A 1 283 ? -0.591 3.038 17.505 1.00 95.00 283 LEU A CA 1
ATOM 2255 C C . LEU A 1 283 ? -1.887 2.346 17.057 1.00 95.00 283 LEU A C 1
ATOM 2257 O O . LEU A 1 283 ? -2.956 2.590 17.611 1.00 95.00 283 LEU A O 1
ATOM 2261 N N . ALA A 1 284 ? -1.776 1.468 16.064 1.00 96.19 284 ALA A N 1
ATOM 2262 C CA . ALA A 1 284 ? -2.824 0.553 15.613 1.00 96.19 284 ALA A CA 1
ATOM 2263 C C . ALA A 1 284 ? -2.169 -0.760 15.139 1.00 96.19 284 ALA A C 1
ATOM 2265 O O . ALA A 1 284 ? -0.975 -0.969 15.364 1.00 96.19 284 ALA A O 1
ATOM 2266 N N . GLY A 1 285 ? -2.933 -1.645 14.492 1.00 96.38 285 GLY A N 1
ATOM 2267 C CA . GLY A 1 285 ? -2.441 -2.943 14.024 1.00 96.38 285 GLY A CA 1
ATOM 2268 C C . GLY A 1 285 ? -1.277 -2.885 13.029 1.00 96.38 285 GLY A C 1
ATOM 2269 O O . GLY A 1 285 ? -0.387 -3.733 13.090 1.00 96.38 285 GLY A O 1
ATOM 2270 N N . ASP A 1 286 ? -1.243 -1.871 12.157 1.00 95.31 286 ASP A N 1
ATOM 2271 C CA . ASP A 1 286 ? -0.169 -1.670 11.178 1.00 95.31 286 ASP A CA 1
ATOM 2272 C C . ASP A 1 286 ? 0.768 -0.497 11.527 1.00 95.31 286 ASP A C 1
ATOM 2274 O O . ASP A 1 286 ? 0.342 0.594 11.913 1.00 95.31 286 ASP A O 1
ATOM 2278 N N . ARG A 1 287 ? 2.076 -0.686 11.312 1.00 91.25 287 ARG A N 1
ATOM 2279 C CA . ARG A 1 287 ? 3.113 0.318 11.627 1.00 91.25 287 ARG A CA 1
ATOM 2280 C C . ARG A 1 287 ? 3.089 1.555 10.722 1.00 91.25 287 ARG A C 1
ATOM 2282 O O . ARG A 1 287 ? 3.630 2.591 11.101 1.00 91.25 287 ARG A O 1
ATOM 2289 N N . ARG A 1 288 ? 2.463 1.480 9.545 1.00 94.19 288 ARG A N 1
ATOM 2290 C CA . ARG A 1 288 ? 2.337 2.587 8.583 1.00 94.19 288 ARG A CA 1
ATOM 2291 C C . ARG A 1 288 ? 1.081 3.431 8.831 1.00 94.19 288 ARG A C 1
ATOM 2293 O O . ARG A 1 288 ? 0.821 4.336 8.053 1.00 94.19 288 ARG A O 1
ATOM 2300 N N . THR A 1 289 ? 0.332 3.196 9.914 1.00 95.44 289 THR A N 1
ATOM 2301 C CA . THR A 1 289 ? -0.896 3.936 10.286 1.00 95.44 289 THR A CA 1
ATOM 2302 C C . THR A 1 289 ? -0.768 5.464 10.190 1.00 95.44 289 THR A C 1
ATOM 2304 O O . THR A 1 289 ? -1.723 6.140 9.822 1.00 95.44 289 THR A O 1
ATOM 2307 N N . ASN A 1 290 ? 0.410 6.021 10.495 1.00 94.69 290 ASN A N 1
ATOM 2308 C CA . ASN A 1 290 ? 0.670 7.468 10.473 1.00 94.69 290 ASN A CA 1
ATOM 2309 C C . ASN A 1 290 ? 1.321 7.953 9.172 1.00 94.69 290 ASN A C 1
ATOM 2311 O O . ASN A 1 290 ? 1.763 9.096 9.132 1.00 94.69 290 ASN A O 1
ATOM 2315 N N . GLU A 1 291 ? 1.443 7.108 8.144 1.00 94.56 291 GLU A N 1
ATOM 2316 C CA . GLU A 1 291 ? 2.148 7.461 6.908 1.00 94.56 291 GLU A CA 1
ATOM 2317 C C . GLU A 1 291 ? 1.575 8.743 6.307 1.00 94.56 291 GLU A C 1
ATOM 2319 O O . GLU A 1 291 ? 2.353 9.660 6.074 1.00 94.56 291 GLU A O 1
ATOM 2324 N N . GLN A 1 292 ? 0.245 8.882 6.226 1.00 95.56 292 GLN A N 1
ATOM 2325 C CA . GLN A 1 292 ? -0.434 10.132 5.862 1.00 95.56 292 GLN A CA 1
ATOM 2326 C C . GLN A 1 292 ? -1.805 10.305 6.556 1.00 95.56 292 GLN A C 1
ATOM 2328 O O . GLN A 1 292 ? -2.428 9.336 6.999 1.00 95.56 292 GLN A O 1
ATOM 2333 N N . LEU A 1 293 ? -2.286 11.551 6.662 1.00 96.88 293 LEU A N 1
ATOM 2334 C CA . LEU A 1 293 ? -3.464 11.941 7.462 1.00 96.88 293 LEU A CA 1
ATOM 2335 C C . LEU A 1 293 ? -4.787 11.217 7.138 1.00 96.88 293 LEU A C 1
ATOM 2337 O O . LEU A 1 293 ? -5.546 10.904 8.058 1.00 96.88 293 LEU A O 1
ATOM 2341 N N . MET A 1 294 ? -5.096 10.948 5.867 1.00 98.00 294 MET A N 1
ATOM 2342 C CA . MET A 1 294 ? -6.313 10.217 5.482 1.00 98.00 294 MET A CA 1
ATOM 23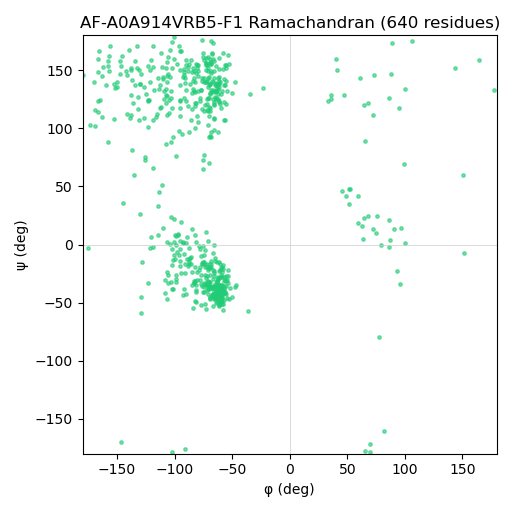43 C C . MET A 1 294 ? -6.246 8.740 5.871 1.00 98.00 294 MET A C 1
ATOM 2345 O O . MET A 1 294 ? -7.258 8.181 6.288 1.00 98.00 294 MET A O 1
ATOM 2349 N N . LEU A 1 295 ? -5.067 8.117 5.789 1.00 98.50 295 LEU A N 1
ATOM 2350 C CA . LEU A 1 295 ? -4.866 6.740 6.241 1.00 98.50 295 LEU A CA 1
ATOM 2351 C C . LEU A 1 295 ? -5.100 6.656 7.755 1.00 98.50 295 LEU A C 1
ATOM 2353 O O . LEU A 1 295 ? -5.934 5.876 8.214 1.00 98.50 295 LEU A O 1
ATOM 2357 N N . LEU A 1 296 ? -4.460 7.543 8.520 1.00 98.38 296 LEU A N 1
ATOM 2358 C CA . LEU A 1 296 ? -4.659 7.673 9.966 1.00 98.38 296 LEU A CA 1
ATOM 2359 C C . LEU A 1 296 ? -6.134 7.937 10.341 1.00 98.38 296 LEU A C 1
ATOM 2361 O O . LEU A 1 296 ? -6.637 7.417 11.343 1.00 98.38 296 LEU A O 1
ATOM 2365 N N . SER A 1 297 ? -6.849 8.702 9.511 1.00 98.56 297 SER A N 1
ATOM 2366 C CA . SER A 1 297 ? -8.287 8.951 9.668 1.00 98.56 297 SER A CA 1
ATOM 2367 C C . SER A 1 297 ? -9.127 7.685 9.471 1.00 98.56 297 SER A C 1
ATOM 2369 O O . SER A 1 297 ? -10.050 7.453 10.253 1.00 98.56 297 SER A O 1
ATOM 2371 N N . LEU A 1 298 ? -8.787 6.828 8.499 1.00 98.75 298 LEU A N 1
ATOM 2372 C CA . LEU A 1 298 ? -9.443 5.530 8.293 1.00 98.75 298 LEU A CA 1
ATOM 2373 C C . LEU A 1 298 ? -9.153 4.550 9.439 1.00 98.75 298 LEU A C 1
ATOM 2375 O O . LEU A 1 298 ? -10.092 3.968 9.979 1.00 98.75 298 LEU A O 1
ATOM 2379 N N . HIS A 1 299 ? -7.902 4.437 9.904 1.00 98.81 299 HIS A N 1
ATOM 2380 C CA . HIS A 1 299 ? -7.595 3.630 11.097 1.00 98.81 299 HIS A CA 1
ATOM 2381 C C . HIS A 1 299 ? -8.392 4.108 12.322 1.00 98.81 299 HIS A C 1
ATOM 2383 O O . HIS A 1 299 ? -8.958 3.291 13.045 1.00 98.81 299 HIS A O 1
ATOM 2389 N N . THR A 1 300 ? -8.508 5.427 12.523 1.00 98.75 300 THR A N 1
ATOM 2390 C CA . THR A 1 300 ? -9.321 6.008 13.606 1.00 98.75 300 THR A CA 1
ATOM 2391 C C . THR A 1 300 ? -10.814 5.695 13.442 1.00 98.75 300 THR A C 1
ATOM 2393 O O . THR A 1 300 ? -11.492 5.426 14.434 1.00 98.75 300 THR A O 1
ATOM 2396 N N . LEU A 1 301 ? -11.340 5.702 12.212 1.00 98.69 301 LEU A N 1
ATOM 2397 C CA . LEU A 1 301 ? -12.736 5.366 11.919 1.00 98.69 301 LEU A CA 1
ATOM 2398 C C . LEU A 1 301 ? -13.059 3.906 12.276 1.00 98.69 301 LEU A C 1
ATOM 2400 O O . LEU A 1 301 ? -14.014 3.662 13.011 1.00 98.69 301 LEU A O 1
ATOM 2404 N N . PHE A 1 302 ? -12.246 2.943 11.830 1.00 98.81 302 PHE A N 1
ATOM 2405 C CA . PHE A 1 302 ? -12.479 1.519 12.115 1.00 98.81 302 PHE A CA 1
ATOM 2406 C C . PHE A 1 302 ? -12.215 1.143 13.579 1.00 98.81 302 PHE A C 1
ATOM 2408 O O . PHE A 1 302 ? -12.928 0.307 14.134 1.00 98.81 302 PHE A O 1
ATOM 2415 N N . PHE A 1 303 ? -11.274 1.818 14.243 1.00 98.75 303 PHE A N 1
ATOM 2416 C CA . PHE A 1 303 ? -11.113 1.756 15.697 1.00 98.75 303 PHE A CA 1
ATOM 2417 C C . PHE A 1 303 ? -12.389 2.200 16.438 1.00 98.75 303 PHE A C 1
ATOM 2419 O O . PHE A 1 303 ? -12.878 1.488 17.319 1.00 98.75 303 PHE A O 1
ATOM 2426 N N . ARG A 1 304 ? -12.973 3.346 16.053 1.00 98.75 304 ARG A N 1
ATOM 2427 C CA . ARG A 1 304 ? -14.234 3.838 16.637 1.00 98.75 304 ARG A CA 1
ATOM 2428 C C . ARG A 1 304 ? -15.390 2.875 16.377 1.00 98.75 304 ARG A C 1
ATOM 2430 O O . ARG A 1 304 ? -16.170 2.627 17.292 1.00 98.75 304 ARG A O 1
ATOM 2437 N N . GLU A 1 305 ? -15.484 2.320 15.171 1.00 98.88 305 GLU A N 1
ATOM 2438 C CA . GLU A 1 305 ? -16.551 1.383 14.808 1.00 98.88 305 GLU A CA 1
ATOM 2439 C C . GLU A 1 305 ? -16.436 0.053 15.567 1.00 98.88 305 GLU A C 1
ATOM 2441 O O . GLU A 1 305 ? -17.448 -0.451 16.050 1.00 98.88 305 GLU A O 1
ATOM 2446 N N . HIS A 1 306 ? -15.221 -0.464 15.801 1.00 98.88 306 HIS A N 1
ATOM 2447 C CA . HIS A 1 306 ? -15.022 -1.602 16.705 1.00 98.88 306 HIS A CA 1
ATOM 2448 C C . HIS A 1 306 ? -15.532 -1.285 18.116 1.00 98.88 306 HIS A C 1
ATOM 2450 O O . HIS A 1 306 ? -16.350 -2.034 18.648 1.00 98.88 306 HIS A O 1
ATOM 2456 N N . ASN A 1 307 ? -15.114 -0.157 18.708 1.00 98.81 307 ASN A N 1
ATOM 2457 C CA . ASN A 1 307 ? -15.552 0.223 20.056 1.00 98.81 307 ASN A CA 1
ATOM 2458 C C . ASN A 1 307 ? -17.068 0.471 20.125 1.00 98.81 307 ASN A C 1
ATOM 2460 O O . ASN A 1 307 ? -17.674 0.201 21.160 1.00 98.81 307 ASN A O 1
ATOM 2464 N N . ARG A 1 308 ? -17.700 0.949 19.044 1.00 98.75 308 ARG A N 1
ATOM 2465 C CA . ARG A 1 308 ? -19.160 1.085 18.945 1.00 98.75 308 ARG A CA 1
ATOM 2466 C C . ARG A 1 308 ? -19.840 -0.286 18.938 1.00 98.75 308 ARG A C 1
ATOM 2468 O O . ARG A 1 308 ? -20.700 -0.532 19.778 1.00 98.75 308 ARG A O 1
ATOM 2475 N N . ILE A 1 309 ? -19.429 -1.188 18.043 1.00 98.81 309 ILE A N 1
ATOM 2476 C CA . ILE A 1 309 ? -19.986 -2.546 17.931 1.00 98.81 309 ILE A CA 1
ATOM 2477 C C . ILE A 1 309 ? -19.804 -3.321 19.242 1.00 98.81 309 ILE A C 1
ATOM 2479 O O . ILE A 1 309 ? -20.755 -3.928 19.723 1.00 98.81 309 ILE A O 1
ATOM 2483 N N . ALA A 1 310 ? -18.620 -3.269 19.852 1.00 98.75 310 ALA A N 1
ATOM 2484 C CA . ALA A 1 310 ? -18.326 -3.956 21.107 1.00 98.75 310 ALA A CA 1
ATOM 2485 C C . ALA A 1 310 ? -19.220 -3.475 22.269 1.00 98.75 310 ALA A C 1
ATOM 2487 O O . ALA A 1 310 ? -19.748 -4.297 23.022 1.00 98.75 310 ALA A O 1
ATOM 2488 N N . LYS A 1 311 ? -19.465 -2.158 22.376 1.00 98.62 311 LYS A N 1
ATOM 2489 C CA . LYS A 1 311 ? -20.388 -1.576 23.369 1.00 98.62 311 LYS A CA 1
ATOM 2490 C C . LYS A 1 311 ? -21.830 -2.056 23.145 1.00 98.62 311 LYS A C 1
ATOM 2492 O O . LYS A 1 311 ? -22.456 -2.523 24.093 1.00 98.62 311 LYS A O 1
ATOM 2497 N N . GLU A 1 312 ? -22.327 -2.043 21.906 1.00 98.62 312 GLU A N 1
ATOM 2498 C CA . GLU A 1 312 ? -23.664 -2.573 21.567 1.00 98.62 312 GLU A CA 1
ATOM 2499 C C . GLU A 1 312 ? -23.790 -4.081 21.855 1.00 98.62 312 GLU A C 1
ATOM 2501 O O . GLU A 1 312 ? -24.760 -4.526 22.471 1.00 98.62 312 GLU A O 1
ATOM 2506 N N . LEU A 1 313 ? -22.782 -4.884 21.487 1.00 98.56 313 LEU A N 1
ATOM 2507 C CA . LEU A 1 313 ? -22.759 -6.322 21.775 1.00 98.56 313 LEU A CA 1
ATOM 2508 C C . LEU A 1 313 ? -22.818 -6.611 23.280 1.00 98.56 313 LEU A C 1
ATOM 2510 O O . LEU A 1 313 ? -23.469 -7.581 23.671 1.00 98.56 313 LEU A O 1
ATOM 2514 N N . LYS A 1 314 ? -22.190 -5.772 24.117 1.00 98.25 314 LYS A N 1
ATOM 2515 C CA . LYS A 1 314 ? -22.203 -5.910 25.582 1.00 98.25 314 LYS A CA 1
ATOM 2516 C C . LYS A 1 314 ? -23.542 -5.511 26.200 1.00 98.25 314 LYS A C 1
ATOM 2518 O O . LYS A 1 314 ? -23.952 -6.131 27.177 1.00 98.25 314 LYS A O 1
ATOM 2523 N N . LEU A 1 315 ? -24.237 -4.528 25.624 1.00 98.06 315 LEU A N 1
ATOM 2524 C CA . LEU A 1 315 ? -25.602 -4.166 26.025 1.00 98.06 315 LEU A CA 1
ATOM 2525 C C . LEU A 1 315 ? -26.602 -5.285 25.698 1.00 98.06 315 LEU A C 1
ATOM 2527 O O . LEU A 1 315 ? -27.449 -5.610 26.526 1.00 98.06 315 LEU A O 1
ATOM 2531 N N . ILE A 1 316 ? -26.480 -5.896 24.515 1.00 98.12 316 ILE A N 1
ATOM 2532 C CA . ILE A 1 316 ? -27.353 -6.996 24.072 1.00 98.12 316 ILE A CA 1
ATOM 2533 C C . ILE A 1 316 ? -27.019 -8.306 24.806 1.00 98.12 316 ILE A C 1
ATOM 2535 O O . ILE A 1 316 ? -27.920 -9.089 25.104 1.00 98.12 316 ILE A O 1
ATOM 2539 N N . ASN A 1 317 ? -25.743 -8.539 25.134 1.00 97.88 317 ASN A N 1
ATOM 2540 C CA . ASN A 1 317 ? -25.266 -9.755 25.795 1.00 97.88 317 ASN A CA 1
ATOM 2541 C C . ASN A 1 317 ? -24.472 -9.430 27.083 1.00 97.88 317 ASN A C 1
ATOM 2543 O O . ASN A 1 317 ? -23.242 -9.561 27.097 1.00 97.88 317 ASN A O 1
ATOM 2547 N N . PRO A 1 318 ? -25.138 -9.048 28.193 1.00 97.44 318 PRO A N 1
ATOM 2548 C CA . PRO A 1 318 ? -24.459 -8.666 29.435 1.00 97.44 318 PRO A CA 1
ATOM 2549 C C . PRO A 1 318 ? -23.531 -9.748 30.006 1.00 97.44 318 PRO A C 1
ATOM 2551 O O . PRO A 1 318 ? -22.486 -9.421 30.567 1.00 97.44 318 PRO A O 1
ATOM 2554 N N . GLU A 1 319 ? -23.860 -11.026 29.802 1.00 97.69 319 GLU A N 1
ATOM 2555 C CA . GLU A 1 319 ? -23.087 -12.183 30.282 1.00 97.69 319 GLU A CA 1
ATOM 2556 C C . GLU A 1 319 ? -21.826 -12.493 29.450 1.00 97.69 319 GLU A C 1
ATOM 2558 O O . GLU A 1 319 ? -21.008 -13.322 29.849 1.00 97.69 319 GLU A O 1
ATOM 2563 N N . TRP A 1 320 ? -21.631 -11.864 28.282 1.00 97.62 320 TRP A N 1
ATOM 2564 C CA . TRP A 1 320 ? -20.445 -12.133 27.461 1.00 97.62 320 TRP A CA 1
ATOM 2565 C C . TRP A 1 320 ? -19.169 -11.586 28.110 1.00 97.62 320 TRP A C 1
ATOM 2567 O O . TRP A 1 320 ? -19.123 -10.455 28.605 1.00 97.62 320 TRP A O 1
ATOM 2577 N N . SER A 1 321 ? -18.104 -12.390 28.064 1.00 97.62 321 SER A N 1
ATOM 2578 C CA . SER A 1 321 ? -16.767 -11.980 28.497 1.00 97.62 321 SER A CA 1
ATOM 2579 C C . SER A 1 321 ? -16.171 -10.928 27.556 1.00 97.62 321 SER A C 1
ATOM 2581 O O . SER A 1 321 ? -16.501 -10.889 26.370 1.00 97.62 321 SER A O 1
ATOM 2583 N N . ALA A 1 322 ? -15.232 -10.128 28.068 1.00 97.69 322 ALA A N 1
ATOM 2584 C CA . ALA A 1 322 ? -14.453 -9.167 27.282 1.00 97.69 322 ALA A CA 1
ATOM 2585 C C . ALA A 1 322 ? -13.795 -9.800 26.037 1.00 97.69 322 ALA A C 1
ATOM 2587 O O . ALA A 1 322 ? -13.780 -9.201 24.965 1.00 97.69 322 ALA A O 1
ATOM 2588 N N . GLU A 1 323 ? -13.313 -11.044 26.146 1.00 96.44 323 GLU A N 1
ATOM 2589 C CA . GLU A 1 323 ? -12.773 -11.797 25.005 1.00 96.44 323 GLU A CA 1
ATOM 2590 C C . GLU A 1 323 ? -13.837 -12.077 23.936 1.00 96.44 323 GLU A C 1
ATOM 2592 O O . GLU A 1 323 ? -13.601 -11.854 22.751 1.00 96.44 323 GLU A O 1
ATOM 2597 N N . THR A 1 324 ? -15.032 -12.512 24.346 1.00 96.75 324 THR A N 1
ATOM 2598 C CA . THR A 1 324 ? -16.137 -12.799 23.414 1.00 96.75 324 THR A CA 1
ATOM 2599 C C . THR A 1 324 ? -16.582 -11.528 22.690 1.00 96.75 324 THR A C 1
ATOM 2601 O O . THR A 1 324 ? -16.746 -11.536 21.471 1.00 96.75 324 THR A O 1
ATOM 2604 N N . ILE A 1 325 ? -16.719 -10.426 23.435 1.00 98.38 325 ILE A N 1
ATOM 2605 C CA . ILE A 1 325 ? -17.069 -9.100 22.909 1.00 98.38 325 ILE A CA 1
ATOM 2606 C C . ILE A 1 325 ? -16.052 -8.637 21.864 1.00 98.38 325 ILE A C 1
ATOM 2608 O O . ILE A 1 325 ? -16.440 -8.293 20.746 1.00 98.38 325 ILE A O 1
ATOM 2612 N N . TYR A 1 326 ? -14.760 -8.693 22.198 1.00 98.56 326 TYR A N 1
ATOM 2613 C CA . TYR A 1 326 ? -13.691 -8.297 21.289 1.00 98.56 326 TYR A CA 1
ATOM 2614 C C . TYR A 1 326 ? -13.688 -9.133 20.002 1.00 98.56 326 TYR A C 1
ATOM 2616 O O . TYR A 1 326 ? -13.633 -8.571 18.906 1.00 98.56 326 TYR A O 1
ATOM 2624 N N . GLN A 1 327 ? -13.755 -10.466 20.105 1.00 98.00 327 GLN A N 1
ATOM 2625 C CA . GLN A 1 327 ? -13.620 -11.339 18.935 1.00 98.00 327 GLN A CA 1
ATOM 2626 C C . GLN A 1 327 ? -14.834 -11.259 18.001 1.00 98.00 327 GLN A C 1
ATOM 2628 O O . GLN A 1 327 ? -14.652 -11.240 16.783 1.00 98.00 327 GLN A O 1
ATOM 2633 N N . GLU A 1 328 ? -16.060 -11.146 18.526 1.00 98.12 328 GLU A N 1
ATOM 2634 C CA . GLU A 1 328 ? -17.242 -10.942 17.676 1.00 98.12 328 GLU A CA 1
ATOM 2635 C C . GLU A 1 328 ? -17.248 -9.536 17.043 1.00 98.12 328 GLU A C 1
ATOM 2637 O O . GLU A 1 328 ? -17.526 -9.413 15.849 1.00 98.12 328 GLU A O 1
ATOM 2642 N N . ALA A 1 329 ? -16.828 -8.482 17.758 1.00 98.62 329 ALA A N 1
ATOM 2643 C CA . ALA A 1 329 ? -16.656 -7.153 17.161 1.00 98.62 329 ALA A CA 1
ATOM 2644 C C . ALA A 1 329 ? -15.570 -7.141 16.063 1.00 98.62 329 ALA A C 1
ATOM 2646 O O . ALA A 1 329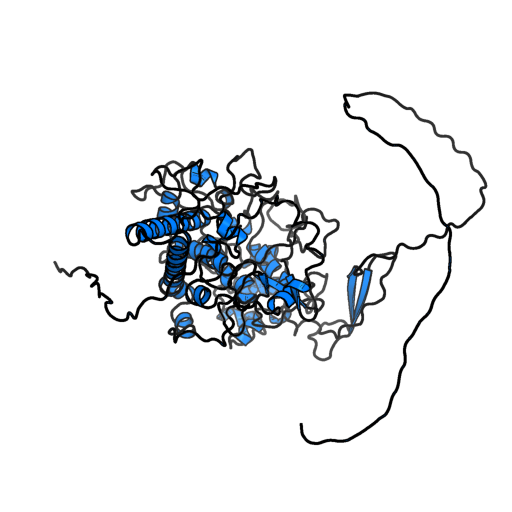 ? -15.791 -6.601 14.978 1.00 98.62 329 ALA A O 1
ATOM 2647 N N . ARG A 1 330 ? -14.419 -7.789 16.297 1.00 98.56 330 ARG A N 1
ATOM 2648 C CA . ARG A 1 330 ? -13.337 -7.979 15.309 1.00 98.56 330 ARG A CA 1
ATOM 2649 C C . ARG A 1 330 ? -13.818 -8.721 14.061 1.00 98.56 330 ARG A C 1
ATOM 2651 O O . ARG A 1 330 ? -13.526 -8.308 12.941 1.00 98.56 330 ARG A O 1
ATOM 2658 N N . LYS A 1 331 ? -14.594 -9.788 14.241 1.00 98.50 331 LYS A N 1
ATOM 2659 C CA . LYS A 1 331 ? -15.183 -10.594 13.162 1.00 98.50 331 LYS A CA 1
ATOM 2660 C C . LYS A 1 331 ? -16.181 -9.801 12.313 1.00 98.50 331 LYS A C 1
ATOM 2662 O O . LYS A 1 331 ? -16.144 -9.917 11.090 1.00 98.50 331 LYS A O 1
ATOM 2667 N N . ILE A 1 332 ? -17.019 -8.965 12.934 1.00 98.69 332 ILE A N 1
ATOM 2668 C CA . ILE A 1 332 ? -17.937 -8.065 12.215 1.00 98.69 332 ILE A CA 1
ATOM 2669 C C . ILE A 1 332 ? -17.153 -7.010 11.421 1.00 98.69 332 ILE A C 1
ATOM 2671 O O . ILE A 1 332 ? -17.451 -6.796 10.249 1.00 98.69 332 ILE A O 1
ATOM 2675 N N . ILE A 1 333 ? -16.117 -6.400 12.006 1.00 98.75 333 ILE A N 1
ATOM 2676 C CA . ILE A 1 333 ? -15.258 -5.426 11.309 1.00 98.75 333 ILE A CA 1
ATOM 2677 C C . ILE A 1 333 ? -14.566 -6.055 10.093 1.00 98.75 333 ILE A C 1
ATOM 2679 O O . ILE A 1 333 ? -14.621 -5.483 9.006 1.00 98.75 333 ILE A O 1
ATOM 2683 N N . GLY A 1 334 ? -13.999 -7.259 10.228 1.00 98.62 334 GLY A N 1
ATOM 2684 C CA . GLY A 1 334 ? -13.431 -7.995 9.093 1.00 98.62 334 GLY A CA 1
ATOM 2685 C C . GLY A 1 334 ? -14.457 -8.257 7.981 1.00 98.62 334 GLY A C 1
ATOM 2686 O O . GLY A 1 334 ? -14.147 -8.094 6.803 1.00 98.62 334 GLY A O 1
ATOM 2687 N N . ALA A 1 335 ? -15.705 -8.583 8.336 1.00 98.62 335 ALA A N 1
ATOM 2688 C CA . ALA A 1 335 ? -16.788 -8.759 7.364 1.00 98.62 335 ALA A CA 1
ATOM 2689 C C . ALA A 1 335 ? -17.202 -7.442 6.673 1.00 98.62 335 ALA A C 1
ATOM 2691 O O . ALA A 1 335 ? -17.470 -7.449 5.472 1.00 98.62 335 ALA A O 1
ATOM 2692 N N . ILE A 1 336 ? -17.215 -6.310 7.390 1.00 98.81 336 ILE A N 1
ATOM 2693 C CA . ILE A 1 336 ? -17.459 -4.974 6.813 1.00 98.81 336 ILE A CA 1
ATOM 2694 C C . ILE A 1 336 ? -16.359 -4.628 5.799 1.00 98.81 336 ILE A C 1
ATOM 2696 O O . ILE A 1 336 ? -16.664 -4.238 4.673 1.00 98.81 336 ILE A O 1
ATOM 2700 N N . ILE A 1 337 ? -15.091 -4.827 6.171 1.00 98.75 337 ILE A N 1
ATOM 2701 C CA . ILE A 1 337 ? -13.920 -4.570 5.320 1.00 98.75 337 ILE A CA 1
ATOM 2702 C C . ILE A 1 337 ? -13.963 -5.429 4.046 1.00 98.75 337 ILE A C 1
ATOM 2704 O O . ILE A 1 337 ? -13.782 -4.907 2.942 1.00 98.75 337 ILE A O 1
ATOM 2708 N N . GLN A 1 338 ? -14.262 -6.728 4.175 1.00 98.56 338 GLN A N 1
ATOM 2709 C CA . GLN A 1 338 ? -14.450 -7.628 3.031 1.00 98.56 338 GLN A CA 1
ATOM 2710 C C . GLN A 1 338 ? -15.588 -7.157 2.124 1.00 98.56 338 GLN A C 1
ATOM 2712 O O . GLN A 1 338 ? -15.390 -7.054 0.914 1.00 98.56 338 GLN A O 1
ATOM 2717 N N . LYS A 1 339 ? -16.753 -6.830 2.695 1.00 98.44 339 LYS A N 1
ATOM 2718 C CA . LYS A 1 339 ? -17.931 -6.421 1.926 1.00 98.44 339 LYS A CA 1
ATOM 2719 C C . LYS A 1 339 ? -17.677 -5.149 1.116 1.00 98.44 339 LYS A C 1
ATOM 2721 O O . LYS A 1 339 ? -17.869 -5.178 -0.093 1.00 98.44 339 LYS A O 1
ATOM 2726 N N . ILE A 1 340 ? -17.177 -4.083 1.746 1.00 98.62 340 ILE A N 1
ATOM 2727 C CA . ILE A 1 340 ? -16.844 -2.826 1.047 1.00 98.62 340 ILE A CA 1
ATOM 2728 C C . ILE A 1 340 ? -15.809 -3.087 -0.058 1.00 98.62 340 ILE A C 1
ATOM 2730 O O . ILE A 1 340 ? -15.898 -2.540 -1.156 1.00 98.62 340 ILE A O 1
ATOM 2734 N N . THR A 1 341 ? -14.830 -3.960 0.198 1.00 98.44 341 THR A N 1
ATOM 2735 C CA . THR A 1 341 ? -13.781 -4.239 -0.788 1.00 98.44 341 THR A CA 1
ATOM 2736 C C . THR A 1 341 ? -14.304 -4.995 -2.004 1.00 98.44 341 THR A C 1
ATOM 2738 O O . THR A 1 341 ? -13.990 -4.592 -3.119 1.00 98.44 341 THR A O 1
ATOM 2741 N N . PHE A 1 342 ? -15.086 -6.063 -1.823 1.00 97.50 342 PHE A N 1
ATOM 2742 C CA . PHE A 1 342 ? -15.559 -6.895 -2.936 1.00 97.50 342 PHE A CA 1
ATOM 2743 C C . PHE A 1 342 ? -16.785 -6.328 -3.664 1.00 97.50 342 PHE A C 1
ATOM 2745 O O . PHE A 1 342 ? -16.865 -6.485 -4.882 1.00 97.50 342 PHE A O 1
ATOM 2752 N N . ASP A 1 343 ? -17.701 -5.662 -2.956 1.00 96.94 343 ASP A N 1
ATOM 2753 C CA . ASP A 1 343 ? -18.960 -5.181 -3.540 1.00 96.94 343 ASP A CA 1
ATOM 2754 C C . ASP A 1 343 ? -18.852 -3.747 -4.080 1.00 96.94 343 ASP A C 1
ATOM 2756 O O . ASP A 1 343 ? -19.421 -3.455 -5.131 1.00 96.94 343 ASP A O 1
ATOM 2760 N N . ASP A 1 344 ? -18.119 -2.860 -3.392 1.00 96.81 344 ASP A N 1
ATOM 2761 C CA . ASP A 1 344 ? -18.099 -1.424 -3.709 1.00 96.81 344 ASP A CA 1
ATOM 2762 C C . ASP A 1 344 ? -16.788 -0.987 -4.390 1.00 96.81 344 ASP A C 1
ATOM 2764 O O . ASP A 1 344 ? -16.813 -0.290 -5.404 1.00 96.81 344 ASP A O 1
ATOM 2768 N N . TRP A 1 345 ? -15.625 -1.394 -3.863 1.00 97.94 345 TRP A N 1
ATOM 2769 C CA . TRP A 1 345 ? -14.321 -0.919 -4.352 1.00 97.94 345 TRP A CA 1
ATOM 2770 C C . TRP A 1 345 ? -13.804 -1.695 -5.570 1.00 97.94 345 TRP A C 1
ATOM 2772 O O . TRP A 1 345 ? -13.491 -1.103 -6.604 1.00 97.94 345 TRP A O 1
ATOM 2782 N N . LEU A 1 346 ? -13.710 -3.025 -5.475 1.00 97.25 346 LEU A N 1
ATOM 2783 C CA . LEU A 1 346 ? -13.091 -3.865 -6.505 1.00 97.25 346 LEU A CA 1
ATOM 2784 C C . LEU A 1 346 ? -13.756 -3.721 -7.891 1.00 97.25 346 LEU A C 1
ATOM 2786 O O . LEU A 1 346 ? -13.007 -3.607 -8.867 1.00 97.25 346 LEU A O 1
ATOM 2790 N N . PRO A 1 347 ? -15.099 -3.621 -8.027 1.00 97.62 347 PRO A N 1
ATOM 2791 C CA . PRO A 1 347 ? -15.742 -3.425 -9.328 1.00 97.62 347 PRO A CA 1
ATOM 2792 C C . PRO A 1 347 ? -15.355 -2.118 -10.029 1.00 97.62 347 PRO A C 1
ATOM 2794 O O . PRO A 1 347 ? -15.332 -2.081 -11.260 1.00 97.62 347 PRO A O 1
ATOM 2797 N N . ILE A 1 348 ? -15.014 -1.066 -9.274 1.00 96.81 348 ILE A N 1
ATOM 2798 C CA . ILE A 1 348 ? -14.521 0.208 -9.823 1.00 96.81 348 ILE A CA 1
ATOM 2799 C C . ILE A 1 348 ? -13.095 0.036 -10.366 1.00 96.81 348 ILE A C 1
ATOM 2801 O O . ILE A 1 348 ? -12.763 0.579 -11.418 1.00 96.81 348 ILE A O 1
ATOM 2805 N N . ILE A 1 349 ? -12.260 -0.745 -9.672 1.00 96.00 349 ILE A N 1
ATOM 2806 C CA . ILE A 1 349 ? -10.839 -0.926 -10.000 1.00 96.00 349 ILE A CA 1
ATOM 2807 C C . ILE A 1 349 ? -10.616 -1.869 -11.185 1.00 96.00 349 ILE A C 1
ATOM 2809 O O . ILE A 1 349 ? -9.900 -1.514 -12.120 1.00 96.00 349 ILE A O 1
ATOM 2813 N N . ILE A 1 350 ? -11.193 -3.076 -11.153 1.00 95.75 350 ILE A N 1
ATOM 2814 C CA . ILE A 1 350 ? -10.937 -4.107 -12.181 1.00 95.75 350 ILE A CA 1
ATOM 2815 C C . ILE A 1 350 ? -12.021 -4.159 -13.269 1.00 95.75 350 ILE A C 1
ATOM 2817 O O . ILE A 1 350 ? -11.875 -4.870 -14.268 1.00 95.75 350 ILE A O 1
ATOM 2821 N N . GLY A 1 351 ? -13.100 -3.389 -13.099 1.00 96.50 351 GLY A N 1
ATOM 2822 C CA . GLY A 1 351 ? -14.194 -3.277 -14.057 1.00 96.50 351 GLY A CA 1
ATOM 2823 C C . GLY A 1 351 ? -14.990 -4.576 -14.257 1.00 96.50 351 GLY A C 1
ATOM 2824 O O . GLY A 1 351 ? -14.707 -5.608 -13.642 1.00 96.50 351 GLY A O 1
ATOM 2825 N N . PRO A 1 352 ? -15.983 -4.572 -15.165 1.00 96.56 352 PRO A N 1
ATOM 2826 C CA . PRO A 1 352 ? -16.831 -5.740 -15.410 1.00 96.56 352 PRO A CA 1
ATOM 2827 C C . PRO A 1 352 ? -16.051 -6.946 -15.954 1.00 96.56 352 PRO A C 1
ATOM 2829 O O . PRO A 1 352 ? -16.397 -8.082 -15.645 1.00 96.56 352 PRO A O 1
ATOM 2832 N N . VAL A 1 353 ? -14.977 -6.719 -16.723 1.00 95.38 353 VAL A N 1
ATOM 2833 C CA . VAL A 1 353 ? -14.122 -7.797 -17.251 1.00 95.38 353 VAL A CA 1
ATOM 2834 C C . VAL A 1 353 ? -13.338 -8.473 -16.124 1.00 95.38 353 VAL A C 1
ATOM 2836 O O . VAL A 1 353 ? -13.328 -9.697 -16.046 1.00 95.38 353 VAL A O 1
ATOM 2839 N N . GLY A 1 354 ? -12.735 -7.701 -15.214 1.00 95.69 354 GLY A N 1
ATOM 2840 C CA . GLY A 1 354 ? -12.046 -8.260 -14.053 1.00 95.69 354 GLY A CA 1
ATOM 2841 C C . GLY A 1 354 ? -13.003 -8.964 -13.090 1.00 95.69 354 GLY A C 1
ATOM 2842 O O . GLY A 1 354 ? -12.719 -10.078 -12.657 1.00 95.69 354 GLY A O 1
ATOM 2843 N N . MET A 1 355 ? -14.174 -8.381 -12.816 1.00 97.31 355 MET A N 1
ATOM 2844 C CA . MET A 1 355 ? -15.183 -9.021 -11.962 1.00 97.31 355 MET A CA 1
ATOM 2845 C C . MET A 1 355 ? -15.720 -10.328 -12.565 1.00 97.31 355 MET A C 1
ATOM 2847 O O . MET A 1 355 ? -15.988 -11.270 -11.822 1.00 97.31 355 MET A O 1
ATOM 2851 N N . ALA A 1 356 ? -15.809 -10.442 -13.895 1.00 96.25 356 ALA A N 1
ATOM 2852 C CA . ALA A 1 356 ? -16.152 -11.700 -14.560 1.00 96.25 356 ALA A CA 1
ATOM 2853 C C . ALA A 1 356 ? -15.073 -12.791 -14.392 1.00 96.25 356 ALA A C 1
ATOM 2855 O O . ALA A 1 356 ? -15.414 -13.973 -14.358 1.00 96.25 356 ALA A O 1
ATOM 2856 N N . LEU A 1 357 ? -13.793 -12.414 -14.251 1.00 94.56 357 LEU A N 1
ATOM 2857 C CA . LEU A 1 357 ? -12.696 -13.343 -13.942 1.00 94.56 357 LEU A CA 1
ATOM 2858 C C . LEU A 1 357 ? -12.689 -13.774 -12.466 1.00 94.56 357 LEU A C 1
ATOM 2860 O O . LEU A 1 357 ? -12.384 -14.929 -12.179 1.00 94.56 357 LEU A O 1
ATOM 2864 N N . VAL A 1 358 ? -13.046 -12.874 -11.540 1.00 95.31 358 VAL A N 1
ATOM 2865 C CA . VAL A 1 358 ? -13.244 -13.205 -10.113 1.00 95.31 358 VAL A CA 1
ATOM 2866 C C . VAL A 1 358 ? -14.426 -14.169 -9.950 1.00 95.31 358 VAL A C 1
ATOM 2868 O O . VAL A 1 358 ? -14.307 -15.195 -9.279 1.00 95.31 358 VAL A O 1
ATOM 2871 N N . GLY A 1 359 ? -15.543 -13.869 -10.620 1.00 95.38 359 GLY A N 1
ATOM 2872 C CA . GLY A 1 359 ? -16.752 -14.686 -10.630 1.00 95.38 359 GLY A CA 1
ATOM 2873 C C . GLY A 1 359 ? -17.508 -14.712 -9.297 1.00 95.38 359 GLY A C 1
ATOM 2874 O O . GLY A 1 359 ? -17.143 -14.071 -8.314 1.00 95.38 359 GLY A O 1
ATOM 2875 N N . GLU A 1 360 ? -18.604 -15.470 -9.264 1.00 95.50 360 GLU A N 1
ATOM 2876 C CA . GLU A 1 360 ? -19.395 -15.664 -8.044 1.00 95.50 360 GLU A CA 1
ATOM 2877 C C . GLU A 1 360 ? -18.663 -16.543 -7.020 1.00 95.50 360 GLU A C 1
ATOM 2879 O O . GLU A 1 360 ? -18.030 -17.547 -7.368 1.00 95.50 360 GLU A O 1
ATOM 2884 N N . TYR A 1 361 ? -18.816 -16.219 -5.734 1.00 96.81 361 TYR A N 1
ATOM 2885 C CA . TYR A 1 361 ? -18.250 -17.010 -4.646 1.00 96.81 361 TYR A CA 1
ATOM 2886 C C . TYR A 1 361 ? -18.982 -18.352 -4.477 1.00 96.81 361 TYR A C 1
ATOM 2888 O O . TYR A 1 361 ? -20.147 -18.403 -4.090 1.00 96.81 361 TYR A O 1
ATOM 2896 N N . LYS A 1 362 ? -18.272 -19.461 -4.720 1.00 96.69 362 LYS A N 1
ATOM 2897 C CA . LYS A 1 362 ? -18.812 -20.839 -4.671 1.00 96.69 362 LYS A CA 1
ATOM 2898 C C . LYS A 1 362 ? -18.485 -21.588 -3.371 1.00 96.69 362 LYS A C 1
ATOM 2900 O O . LYS A 1 362 ? -18.488 -22.816 -3.356 1.00 96.69 362 LYS A O 1
ATOM 2905 N N . GLY A 1 363 ? -18.183 -20.860 -2.296 1.00 96.69 363 GLY A N 1
ATOM 2906 C CA . GLY A 1 363 ? -17.746 -21.429 -1.019 1.00 96.69 363 GLY A CA 1
ATOM 2907 C C . GLY A 1 363 ? -16.229 -21.621 -0.904 1.00 96.69 363 GLY A C 1
ATOM 2908 O O . GLY A 1 363 ? -15.465 -21.409 -1.848 1.00 96.69 363 GLY A O 1
ATOM 2909 N N . TYR A 1 364 ? -15.793 -22.003 0.297 1.00 95.81 364 TYR A N 1
ATOM 2910 C CA . TYR A 1 364 ? -14.385 -22.190 0.645 1.00 95.81 364 TYR A CA 1
ATOM 2911 C C . TYR A 1 364 ? -13.766 -23.410 -0.055 1.00 95.81 364 TYR A C 1
ATOM 2913 O O . TYR A 1 364 ? -14.365 -24.484 -0.104 1.00 95.81 364 TYR A O 1
ATOM 2921 N N . LYS A 1 365 ? -12.534 -23.251 -0.553 1.00 95.75 365 LYS A N 1
ATOM 2922 C CA . LYS A 1 365 ? -11.744 -24.312 -1.189 1.00 95.75 365 LYS A CA 1
ATOM 2923 C C . LYS A 1 365 ? -10.487 -24.593 -0.349 1.00 95.75 365 LYS A C 1
ATOM 2925 O O . LYS A 1 365 ? -9.582 -23.761 -0.357 1.00 95.75 365 LYS A O 1
ATOM 2930 N N . PRO A 1 366 ? -10.382 -25.750 0.334 1.00 93.69 366 PRO A N 1
ATOM 2931 C CA . PRO A 1 366 ? -9.250 -26.053 1.219 1.00 93.69 366 PRO A CA 1
ATOM 2932 C C . PRO A 1 366 ? -7.918 -26.266 0.485 1.00 93.69 366 PRO A C 1
ATOM 2934 O O . PRO A 1 366 ? -6.867 -26.250 1.115 1.00 93.69 366 PRO A O 1
ATOM 2937 N N . ASP A 1 367 ? -7.945 -26.446 -0.835 1.00 95.44 367 ASP A N 1
ATOM 2938 C CA . ASP A 1 367 ? -6.750 -26.656 -1.664 1.00 95.44 367 ASP A CA 1
ATOM 2939 C C . ASP A 1 367 ? -6.257 -25.363 -2.344 1.00 95.44 367 ASP A C 1
ATOM 2941 O O . ASP A 1 367 ? -5.378 -25.395 -3.198 1.00 95.44 367 ASP A O 1
ATOM 2945 N N . THR A 1 368 ? -6.820 -24.205 -1.975 1.00 94.88 368 THR A N 1
ATOM 2946 C CA . THR A 1 368 ? -6.351 -22.882 -2.418 1.00 94.88 368 THR A CA 1
ATOM 2947 C C . THR A 1 368 ? -5.408 -22.282 -1.376 1.00 94.88 368 THR A C 1
ATOM 2949 O O . THR A 1 368 ? -5.784 -22.121 -0.214 1.00 94.88 368 THR A O 1
ATOM 2952 N N . ASN A 1 369 ? -4.188 -21.934 -1.793 1.00 95.12 369 ASN A N 1
ATOM 2953 C CA . ASN A 1 369 ? -3.264 -21.153 -0.974 1.00 95.12 369 ASN A CA 1
ATOM 2954 C C . ASN A 1 369 ? -3.677 -19.678 -1.020 1.00 95.12 369 ASN A C 1
ATOM 2956 O O . ASN A 1 369 ? -3.842 -19.121 -2.100 1.00 95.12 369 ASN A O 1
ATOM 2960 N N . ALA A 1 370 ? -3.875 -19.079 0.153 1.00 96.06 370 ALA A N 1
ATOM 2961 C CA . ALA A 1 370 ? -4.348 -17.706 0.308 1.00 96.06 370 ALA A CA 1
ATOM 2962 C C . ALA A 1 370 ? -3.216 -16.680 0.501 1.00 96.06 370 ALA A C 1
ATOM 2964 O O . ALA A 1 370 ? -3.506 -15.513 0.737 1.00 96.06 370 ALA A O 1
ATOM 2965 N N . GLY A 1 371 ? -1.942 -17.091 0.451 1.00 96.44 371 GLY A N 1
ATOM 2966 C CA . GLY A 1 371 ? -0.805 -16.171 0.547 1.00 96.44 371 GLY A CA 1
ATOM 2967 C C . GLY A 1 371 ? -0.778 -15.146 -0.593 1.00 96.44 371 GLY A C 1
ATOM 2968 O O . GLY A 1 371 ? -1.042 -15.489 -1.740 1.00 96.44 371 GLY A O 1
ATOM 2969 N N . VAL A 1 372 ? -0.416 -13.894 -0.297 1.00 97.75 372 VAL A N 1
ATOM 2970 C CA . VAL A 1 372 ? -0.317 -12.843 -1.325 1.00 97.75 372 VAL A CA 1
ATOM 2971 C C . VAL A 1 372 ? 0.879 -13.093 -2.239 1.00 97.75 372 VAL A C 1
ATOM 2973 O O . VAL A 1 372 ? 1.990 -13.379 -1.781 1.00 97.75 372 VAL A O 1
ATOM 2976 N N . GLU A 1 373 ? 0.683 -12.937 -3.544 1.00 97.88 373 GLU A N 1
ATOM 2977 C CA . GLU A 1 373 ? 1.758 -13.046 -4.516 1.00 97.88 373 GLU A CA 1
ATOM 2978 C C . GLU A 1 373 ? 2.678 -11.821 -4.488 1.00 97.88 373 GLU A C 1
ATOM 2980 O O . GLU A 1 373 ? 2.256 -10.664 -4.437 1.00 97.88 373 GLU A O 1
ATOM 2985 N N . ASN A 1 374 ? 3.979 -12.070 -4.610 1.00 97.69 374 ASN A N 1
ATOM 2986 C CA . ASN A 1 374 ? 5.023 -11.054 -4.584 1.00 97.69 374 ASN A CA 1
ATOM 2987 C C . ASN A 1 374 ? 4.804 -9.989 -5.675 1.00 97.69 374 ASN A C 1
ATOM 2989 O O . ASN A 1 374 ? 4.973 -8.798 -5.423 1.00 97.69 374 ASN A O 1
ATOM 2993 N N . ALA A 1 375 ? 4.328 -10.397 -6.855 1.00 97.50 375 ALA A N 1
ATOM 2994 C CA . ALA A 1 375 ? 3.937 -9.493 -7.937 1.00 97.50 375 ALA A CA 1
ATOM 2995 C C . ALA A 1 375 ? 2.785 -8.546 -7.545 1.00 97.50 375 ALA A C 1
ATOM 2997 O O . ALA A 1 375 ? 2.795 -7.373 -7.922 1.00 97.50 375 ALA A O 1
ATOM 2998 N N . VAL A 1 376 ? 1.818 -9.030 -6.758 1.00 96.38 376 VAL A N 1
ATOM 2999 C CA . VAL A 1 376 ? 0.647 -8.260 -6.322 1.00 96.38 376 VAL A CA 1
ATOM 3000 C C . VAL A 1 376 ? 1.042 -7.235 -5.260 1.00 96.38 376 VAL A C 1
ATOM 3002 O O . VAL A 1 376 ? 0.803 -6.043 -5.452 1.00 96.38 376 VAL A O 1
ATOM 3005 N N . ALA A 1 377 ? 1.739 -7.669 -4.204 1.00 96.38 377 ALA A N 1
ATOM 3006 C CA . ALA A 1 377 ? 2.224 -6.800 -3.123 1.00 96.38 377 ALA A CA 1
ATOM 3007 C C . ALA A 1 377 ? 3.274 -5.763 -3.586 1.00 96.38 377 ALA A C 1
ATOM 3009 O O . ALA A 1 377 ? 3.356 -4.639 -3.077 1.00 96.38 377 ALA A O 1
ATOM 3010 N N . THR A 1 378 ? 4.112 -6.130 -4.559 1.00 96.75 378 THR A N 1
ATOM 3011 C CA . THR A 1 378 ? 5.284 -5.325 -4.943 1.00 96.75 378 THR A CA 1
ATOM 3012 C C . THR A 1 378 ? 5.049 -4.452 -6.167 1.00 96.75 378 THR A C 1
ATOM 3014 O O . THR A 1 378 ? 5.691 -3.411 -6.285 1.00 96.75 378 THR A O 1
ATOM 3017 N N . ALA A 1 379 ? 4.134 -4.831 -7.062 1.00 95.94 379 ALA A N 1
ATOM 3018 C CA . ALA A 1 379 ? 3.843 -4.071 -8.274 1.00 95.94 379 ALA A CA 1
ATOM 3019 C C . ALA A 1 379 ? 2.346 -3.797 -8.458 1.00 95.94 379 ALA A C 1
ATOM 3021 O O . ALA A 1 379 ? 1.969 -2.630 -8.506 1.00 95.94 379 ALA A O 1
ATOM 3022 N N . ALA A 1 380 ? 1.493 -4.826 -8.535 1.00 95.31 380 ALA A N 1
ATOM 3023 C CA . ALA A 1 380 ? 0.116 -4.640 -9.006 1.00 95.31 380 ALA A CA 1
ATOM 3024 C C . ALA A 1 380 ? -0.689 -3.677 -8.119 1.00 95.31 380 ALA A C 1
ATOM 3026 O O . ALA A 1 380 ? -1.179 -2.673 -8.624 1.00 95.31 380 ALA A O 1
ATOM 3027 N N . MET A 1 381 ? -0.737 -3.895 -6.796 1.00 94.81 381 MET A N 1
ATOM 3028 C CA . MET A 1 381 ? -1.469 -3.024 -5.857 1.00 94.81 381 MET A CA 1
ATOM 3029 C C . MET A 1 381 ? -0.909 -1.594 -5.764 1.00 94.81 381 MET A C 1
ATOM 3031 O O . MET A 1 381 ? -1.572 -0.701 -5.241 1.00 94.81 381 MET A O 1
ATOM 3035 N N . ARG A 1 382 ? 0.284 -1.334 -6.315 1.00 95.44 382 ARG A N 1
ATOM 3036 C CA . ARG A 1 382 ? 0.901 0.002 -6.328 1.00 95.44 382 ARG A CA 1
ATOM 3037 C C . ARG A 1 382 ? 0.326 0.929 -7.400 1.00 95.44 382 ARG A C 1
ATOM 3039 O O . ARG A 1 382 ? 0.701 2.100 -7.432 1.00 95.44 382 ARG A O 1
ATOM 3046 N N . PHE A 1 383 ? -0.626 0.457 -8.215 1.00 94.75 383 PHE A N 1
ATOM 3047 C CA . PHE A 1 383 ? -1.426 1.313 -9.101 1.00 94.75 383 PHE A CA 1
ATOM 3048 C C . PHE A 1 383 ? -2.096 2.469 -8.330 1.00 94.75 383 PHE A C 1
ATOM 3050 O O . PHE A 1 383 ? -2.200 3.579 -8.851 1.00 94.75 383 PHE A O 1
ATOM 3057 N N . GLY A 1 384 ? -2.472 2.239 -7.061 1.00 95.50 384 GLY A N 1
ATOM 3058 C CA . GLY A 1 384 ? -3.104 3.234 -6.192 1.00 95.50 384 GLY A CA 1
ATOM 3059 C C . GLY A 1 384 ? -2.270 4.501 -5.970 1.00 95.50 384 GLY A C 1
ATOM 3060 O O . GLY A 1 384 ? -2.841 5.567 -5.759 1.00 95.50 384 GLY A O 1
ATOM 3061 N N . HIS A 1 385 ? -0.939 4.446 -6.124 1.00 96.94 385 HIS A N 1
ATOM 3062 C CA . HIS A 1 385 ? -0.087 5.643 -6.092 1.00 96.94 385 HIS A CA 1
ATOM 3063 C C . HIS A 1 385 ? -0.449 6.661 -7.189 1.00 96.94 385 HIS A C 1
ATOM 3065 O O . HIS A 1 385 ? -0.229 7.857 -7.010 1.00 96.94 385 HIS A O 1
ATOM 3071 N N . GLY A 1 386 ? -1.028 6.205 -8.306 1.00 96.06 386 GLY A N 1
ATOM 3072 C CA . GLY A 1 386 ? -1.524 7.077 -9.369 1.00 96.06 386 GLY A CA 1
ATOM 3073 C C . GLY A 1 386 ? -2.868 7.747 -9.064 1.00 96.06 386 GLY A C 1
ATOM 3074 O O . GLY A 1 386 ? -3.161 8.777 -9.666 1.00 96.06 386 GLY A O 1
ATOM 3075 N N . LEU A 1 387 ? -3.644 7.214 -8.111 1.00 96.75 387 LEU A N 1
ATOM 3076 C CA . LEU A 1 387 ? -4.934 7.763 -7.658 1.00 96.75 387 LEU A CA 1
ATOM 3077 C C . LEU A 1 387 ? -4.795 8.769 -6.503 1.00 96.75 387 LEU A C 1
ATOM 3079 O O . LEU A 1 387 ? -5.747 9.472 -6.156 1.00 96.75 387 LEU A O 1
ATOM 3083 N N . MET A 1 388 ? -3.615 8.844 -5.882 1.00 96.75 388 MET A N 1
ATOM 3084 C CA . MET A 1 388 ? -3.367 9.750 -4.764 1.00 96.75 388 MET A CA 1
ATOM 3085 C C . MET A 1 388 ? -3.494 11.211 -5.202 1.00 96.75 388 MET A C 1
ATOM 3087 O O . MET A 1 388 ? -2.832 11.666 -6.142 1.00 96.75 388 MET A O 1
ATOM 3091 N N . VAL A 1 389 ? -4.336 11.956 -4.487 1.00 96.19 389 VAL A N 1
ATOM 3092 C CA . VAL A 1 389 ? -4.525 13.395 -4.693 1.00 96.19 389 VAL A CA 1
ATOM 3093 C C . VAL A 1 389 ? -3.351 14.183 -4.091 1.00 96.19 389 VAL A C 1
ATOM 3095 O O . VAL A 1 389 ? -2.881 13.835 -3.009 1.00 96.19 389 VAL A O 1
ATOM 3098 N N . PRO A 1 390 ? -2.864 15.255 -4.746 1.00 96.38 390 PRO A N 1
ATOM 3099 C CA . PRO A 1 390 ? -1.760 16.067 -4.222 1.00 96.38 390 PRO A CA 1
ATOM 3100 C C . PRO A 1 390 ? -2.176 16.984 -3.058 1.00 96.38 390 PRO A C 1
ATOM 3102 O O . PRO A 1 390 ? -1.322 17.526 -2.362 1.00 96.38 390 PRO A O 1
ATOM 3105 N N . VAL A 1 391 ? -3.481 17.184 -2.846 1.00 97.62 391 VAL A N 1
ATOM 3106 C CA . VAL A 1 391 ? -4.036 18.054 -1.802 1.00 97.62 391 VAL A CA 1
ATOM 3107 C C . VAL A 1 391 ? -5.208 17.343 -1.131 1.00 97.62 391 VAL A C 1
ATOM 3109 O O . VAL A 1 391 ? -6.186 16.991 -1.791 1.00 97.62 391 VAL A O 1
ATOM 3112 N N . LEU A 1 392 ? -5.113 17.157 0.184 1.00 97.94 392 LEU A N 1
ATOM 3113 C CA . LEU A 1 392 ? -6.180 16.646 1.033 1.00 97.94 392 LEU A CA 1
ATOM 3114 C C . LEU A 1 392 ? -7.145 17.790 1.348 1.00 97.94 392 LEU A C 1
ATOM 3116 O O . LEU A 1 392 ? -6.793 18.729 2.069 1.00 97.94 392 LEU A O 1
ATOM 3120 N N . ARG A 1 393 ? -8.360 17.716 0.796 1.00 97.75 393 ARG A N 1
ATOM 3121 C CA . ARG A 1 393 ? -9.407 18.705 1.072 1.00 97.75 393 ARG A CA 1
ATOM 3122 C C . ARG A 1 393 ? -9.917 18.577 2.505 1.00 97.75 393 ARG A C 1
ATOM 3124 O O . ARG A 1 393 ? -10.032 17.460 3.008 1.00 97.75 393 ARG A O 1
ATOM 3131 N N . ARG A 1 394 ? -10.251 19.698 3.149 1.00 98.12 394 ARG A N 1
ATOM 3132 C CA . ARG A 1 394 ? -10.799 19.711 4.516 1.00 98.12 394 ARG A CA 1
ATOM 3133 C C . ARG A 1 394 ? -12.033 20.590 4.627 1.00 98.12 394 ARG A C 1
ATOM 3135 O O . ARG A 1 394 ? -11.955 21.802 4.441 1.00 98.12 394 ARG A O 1
ATOM 3142 N N . LEU A 1 395 ? -13.169 19.967 4.944 1.00 98.31 395 LEU A N 1
ATOM 3143 C CA . LEU A 1 395 ? -14.479 20.615 4.862 1.00 98.31 395 LEU A CA 1
ATOM 3144 C C . LEU A 1 395 ? -15.247 20.640 6.194 1.00 98.31 395 LEU A C 1
ATOM 3146 O O . LEU A 1 395 ? -15.280 19.662 6.944 1.00 98.31 395 LEU A O 1
ATOM 3150 N N . ASP A 1 396 ? -15.914 21.755 6.471 1.00 97.12 396 ASP A N 1
ATOM 3151 C CA . ASP A 1 396 ? -16.802 21.954 7.616 1.00 97.12 396 ASP A CA 1
ATOM 3152 C C . ASP A 1 396 ? -18.095 21.101 7.492 1.00 97.12 396 ASP A C 1
ATOM 3154 O O . ASP A 1 396 ? -18.312 20.427 6.479 1.00 97.12 396 ASP A O 1
ATOM 3158 N N . PRO A 1 397 ? -18.986 21.086 8.504 1.00 97.00 397 PRO A N 1
ATOM 3159 C CA . PRO A 1 397 ? -20.265 20.369 8.429 1.00 97.00 397 PRO A CA 1
ATOM 3160 C C . PRO A 1 397 ? -21.194 20.795 7.279 1.00 97.00 397 PRO A C 1
ATOM 3162 O O . PRO A 1 397 ? -22.102 20.041 6.938 1.00 97.00 397 PRO A O 1
ATOM 3165 N N . ASN A 1 398 ? -20.967 21.966 6.678 1.00 97.75 398 ASN A N 1
ATOM 3166 C CA . ASN A 1 398 ? -21.726 22.518 5.556 1.00 97.75 398 ASN A CA 1
ATOM 3167 C C . ASN A 1 398 ? -21.020 22.304 4.199 1.00 97.75 398 ASN A C 1
ATOM 3169 O O . ASN A 1 398 ? -21.469 22.845 3.191 1.00 97.75 398 ASN A O 1
ATOM 3173 N N . PHE A 1 399 ? -19.934 21.521 4.169 1.00 97.75 399 PHE A N 1
ATOM 3174 C CA . PHE A 1 399 ? -19.078 21.261 3.005 1.00 97.75 399 PHE A CA 1
ATOM 3175 C C . PHE A 1 399 ? -18.313 22.486 2.451 1.00 97.75 399 PHE A C 1
ATOM 3177 O O . PHE A 1 399 ? -17.849 22.465 1.311 1.00 97.75 399 PHE A O 1
ATOM 3184 N N . ASN A 1 400 ? -18.099 23.523 3.266 1.00 97.75 400 ASN A N 1
ATOM 3185 C CA . ASN A 1 400 ? -17.198 24.641 2.958 1.00 97.75 400 ASN A CA 1
ATOM 3186 C C . ASN A 1 400 ? -15.767 24.355 3.453 1.00 97.75 400 ASN A C 1
ATOM 3188 O O . ASN A 1 400 ? -15.612 23.609 4.418 1.00 97.75 400 ASN A O 1
ATOM 3192 N N . PRO A 1 401 ? -14.712 24.953 2.868 1.00 97.81 401 PRO A N 1
ATOM 3193 C CA . PRO A 1 401 ? -13.351 24.850 3.402 1.00 97.81 401 PRO A CA 1
ATOM 3194 C C . PRO A 1 401 ? -13.252 25.325 4.860 1.00 97.81 401 PRO A C 1
ATOM 3196 O O . PRO A 1 401 ? -13.815 26.365 5.208 1.00 97.81 401 PRO A O 1
ATOM 3199 N N . ILE A 1 402 ? -12.523 24.587 5.703 1.00 97.44 402 ILE A N 1
ATOM 3200 C CA . ILE A 1 402 ? -12.259 25.006 7.092 1.00 97.44 402 ILE A CA 1
ATOM 3201 C C . ILE A 1 402 ? -11.242 26.169 7.151 1.00 97.44 402 ILE A C 1
ATOM 3203 O O . ILE A 1 402 ? -10.446 26.315 6.218 1.00 97.44 402 ILE A O 1
ATOM 3207 N N . PRO A 1 403 ? -11.222 26.994 8.221 1.00 96.50 403 PRO A N 1
ATOM 3208 C CA . PRO A 1 403 ? -10.289 28.123 8.356 1.00 96.50 403 PRO A CA 1
ATOM 3209 C C . PRO A 1 403 ? -8.803 27.751 8.242 1.00 96.50 403 PRO A C 1
ATOM 3211 O O . PRO A 1 403 ? -8.003 28.546 7.758 1.00 96.50 403 PRO A O 1
ATOM 3214 N N . GLU A 1 404 ? -8.439 26.535 8.648 1.00 95.75 404 GLU A N 1
ATOM 3215 C CA . GLU A 1 404 ? -7.091 25.966 8.566 1.00 95.75 404 GLU A CA 1
ATOM 3216 C C . GLU A 1 404 ? -6.688 25.571 7.128 1.00 95.75 404 GLU A C 1
ATOM 3218 O O . GLU A 1 404 ? -5.552 25.155 6.891 1.00 95.75 404 GLU A O 1
ATOM 3223 N N . GLY A 1 405 ? -7.602 25.684 6.159 1.00 97.12 405 GLY A N 1
ATOM 3224 C CA . GLY A 1 405 ? -7.372 25.399 4.743 1.00 97.12 405 GLY A CA 1
ATOM 3225 C C . GLY A 1 405 ? -7.162 23.917 4.424 1.00 97.12 405 GLY A C 1
ATOM 3226 O O . GLY A 1 405 ? -7.328 23.037 5.268 1.00 97.12 405 GLY A O 1
ATOM 3227 N N . ASP A 1 406 ? -6.779 23.626 3.183 1.00 97.56 406 ASP A N 1
ATOM 3228 C CA . ASP A 1 406 ? -6.443 22.270 2.734 1.00 97.56 406 ASP A CA 1
ATOM 3229 C C . ASP A 1 406 ? -4.969 21.922 3.020 1.00 97.56 406 ASP A C 1
ATOM 3231 O O . ASP A 1 406 ? -4.130 22.811 3.164 1.00 97.56 406 ASP A O 1
ATOM 3235 N N . VAL A 1 407 ? -4.626 20.629 3.067 1.00 97.25 407 VAL A N 1
ATOM 3236 C CA . VAL A 1 407 ? -3.252 20.163 3.358 1.00 97.25 407 VAL A CA 1
ATOM 3237 C C . VAL A 1 407 ? -2.618 19.575 2.097 1.00 97.25 407 VAL A C 1
ATOM 3239 O O . VAL A 1 407 ? -3.175 18.654 1.502 1.00 97.25 407 VAL A O 1
ATOM 3242 N N . GLN A 1 408 ? -1.444 20.060 1.683 1.00 97.06 408 GLN A N 1
ATOM 3243 C CA . GLN A 1 408 ? -0.666 19.401 0.623 1.00 97.06 408 GLN A CA 1
ATOM 3244 C C . GLN A 1 408 ? -0.197 18.024 1.100 1.00 97.06 408 GLN A C 1
ATOM 3246 O O . GLN A 1 408 ? 0.181 17.870 2.261 1.00 97.06 408 GLN A O 1
ATOM 3251 N N . LEU A 1 409 ? -0.169 17.021 0.221 1.00 96.44 409 LEU A N 1
ATOM 3252 C CA . LEU A 1 409 ? 0.173 15.652 0.620 1.00 96.44 409 LEU A CA 1
ATOM 3253 C C . LEU A 1 409 ? 1.574 15.568 1.261 1.00 96.44 409 LEU A C 1
ATOM 3255 O O . LEU A 1 409 ? 1.735 14.864 2.256 1.00 96.44 409 LEU A O 1
ATOM 3259 N N . ARG A 1 410 ? 2.543 16.376 0.796 1.00 93.94 410 ARG A N 1
ATOM 3260 C CA . ARG A 1 410 ? 3.881 16.504 1.411 1.00 93.94 410 ARG A CA 1
ATOM 3261 C C . ARG A 1 410 ? 3.869 16.882 2.904 1.00 93.94 410 ARG A C 1
ATOM 3263 O O . ARG A 1 410 ? 4.759 16.465 3.644 1.00 93.94 410 ARG A O 1
ATOM 3270 N N . ASP A 1 411 ? 2.865 17.654 3.326 1.00 93.19 411 ASP A N 1
ATOM 3271 C CA . ASP A 1 411 ? 2.685 18.189 4.684 1.00 93.19 411 ASP A CA 1
ATOM 3272 C C . ASP A 1 411 ? 1.736 17.315 5.526 1.00 93.19 411 ASP A C 1
ATOM 3274 O O . ASP A 1 411 ? 1.604 17.511 6.734 1.00 93.19 411 ASP A O 1
ATOM 3278 N N . ALA A 1 412 ? 1.077 16.337 4.896 1.00 94.69 412 ALA A N 1
ATOM 3279 C CA . ALA A 1 412 ? 0.238 15.341 5.552 1.00 94.69 412 ALA A CA 1
ATOM 3280 C C . ALA A 1 412 ? 1.026 14.103 6.017 1.00 94.69 412 ALA A C 1
ATOM 3282 O O . ALA A 1 412 ? 0.503 13.312 6.807 1.00 94.69 412 ALA A O 1
ATOM 3283 N N . PHE A 1 413 ? 2.259 13.913 5.533 1.00 93.69 413 PHE A N 1
ATOM 3284 C CA . PHE A 1 413 ? 3.076 12.758 5.896 1.00 93.69 413 PHE A CA 1
ATOM 3285 C C . PHE A 1 413 ? 3.548 12.821 7.353 1.00 93.69 413 PHE A C 1
ATOM 3287 O O . PHE A 1 413 ? 4.178 13.799 7.756 1.00 93.69 413 PHE A O 1
ATOM 3294 N N . PHE A 1 414 ? 3.289 11.766 8.133 1.00 92.25 414 PHE A N 1
ATOM 3295 C CA . PHE A 1 414 ? 3.700 11.649 9.543 1.00 92.25 414 PHE A CA 1
ATOM 3296 C C . PHE A 1 414 ? 3.317 12.851 10.429 1.00 92.25 414 PHE A C 1
ATOM 3298 O O . PHE A 1 414 ? 4.046 13.198 11.357 1.00 92.25 414 PHE A O 1
ATOM 3305 N N . ALA A 1 415 ? 2.166 13.480 10.166 1.00 92.75 415 ALA A N 1
ATOM 3306 C CA . ALA A 1 415 ? 1.761 14.753 10.772 1.00 92.75 415 ALA A CA 1
ATOM 3307 C C . ALA A 1 415 ? 0.561 14.654 11.755 1.00 92.75 415 ALA A C 1
ATOM 3309 O O . ALA A 1 415 ? -0.394 15.419 11.616 1.00 92.75 415 ALA A O 1
ATOM 3310 N N . PRO A 1 416 ? 0.554 13.757 12.769 1.00 93.38 416 PRO A N 1
ATOM 3311 C CA . PRO A 1 416 ? -0.615 13.521 13.630 1.00 93.38 416 PRO A CA 1
ATOM 3312 C C . PRO A 1 416 ? -1.079 14.758 14.417 1.00 93.38 416 PRO A C 1
ATOM 3314 O O . PRO A 1 416 ? -2.249 14.830 14.788 1.00 93.38 416 PRO A O 1
ATOM 3317 N N . HIS A 1 417 ? -0.206 15.750 14.622 1.00 92.06 417 HIS A N 1
ATOM 3318 C CA . HIS A 1 417 ? -0.559 17.043 15.212 1.00 92.06 417 HIS A CA 1
ATOM 3319 C C . HIS A 1 417 ? -1.676 17.752 14.437 1.00 92.06 417 HIS A C 1
ATOM 3321 O O . HIS A 1 417 ? -2.642 18.187 15.053 1.00 92.06 417 HIS A O 1
ATOM 3327 N N . LYS A 1 418 ? -1.651 17.742 13.094 1.00 93.06 418 LYS A N 1
ATOM 3328 C CA . LYS A 1 418 ? -2.714 18.348 12.272 1.00 93.06 418 LYS A CA 1
ATOM 3329 C C . LYS A 1 418 ? -4.080 17.719 12.535 1.00 93.06 418 LYS A C 1
ATOM 3331 O O . LYS A 1 418 ? -5.091 18.406 12.533 1.00 93.06 418 LYS A O 1
ATOM 3336 N N . LEU A 1 419 ? -4.126 16.414 12.797 1.00 93.31 419 LEU A N 1
ATOM 3337 C CA . LEU A 1 419 ? -5.369 15.723 13.139 1.00 93.31 419 LEU A CA 1
ATOM 3338 C C . LEU A 1 419 ? -5.854 16.092 14.550 1.00 93.31 419 LEU A C 1
ATOM 3340 O O . LEU A 1 419 ? -7.057 16.196 14.770 1.00 93.31 419 LEU A O 1
ATOM 3344 N N . LEU A 1 420 ? -4.951 16.315 15.506 1.00 93.38 420 LEU A N 1
ATOM 3345 C CA . LEU A 1 420 ? -5.317 16.732 16.863 1.00 93.38 420 LEU A CA 1
ATOM 3346 C C . LEU A 1 420 ? -5.740 18.205 16.949 1.00 93.38 420 LEU A C 1
ATOM 3348 O O . LEU A 1 420 ? -6.694 18.519 17.657 1.00 93.38 420 LEU A O 1
ATOM 3352 N N . GLU A 1 421 ? -5.033 19.081 16.239 1.00 92.19 421 GLU A N 1
ATOM 3353 C CA . GLU A 1 421 ? -5.087 20.538 16.395 1.00 92.19 421 GLU A CA 1
ATOM 3354 C C . GLU A 1 421 ? -5.997 21.215 15.354 1.00 92.19 421 GLU A C 1
ATOM 3356 O O . GLU A 1 421 ? -6.617 22.227 15.659 1.00 92.19 421 GLU A O 1
ATOM 3361 N N . GLU A 1 422 ? -6.143 20.639 14.153 1.00 93.75 422 GLU A N 1
ATOM 3362 C CA . GLU A 1 422 ? -6.826 21.255 12.999 1.00 93.75 422 GLU A CA 1
ATOM 3363 C C . GLU A 1 422 ? -8.126 20.502 12.621 1.00 93.75 422 GLU A C 1
ATOM 3365 O O . GLU A 1 422 ? -8.395 20.207 11.453 1.00 93.75 422 GLU A O 1
ATOM 3370 N N . GLY A 1 423 ? -8.935 20.158 13.634 1.00 91.12 423 GLY A N 1
ATOM 3371 C CA . GLY A 1 423 ? -10.342 19.752 13.463 1.00 91.12 423 GLY A CA 1
ATOM 3372 C C . GLY A 1 423 ? -10.673 18.251 13.489 1.00 91.12 423 GLY A C 1
ATOM 3373 O O . GLY A 1 423 ? -11.848 17.894 13.378 1.00 91.12 423 GLY A O 1
ATOM 3374 N N . GLY A 1 424 ? -9.703 17.353 13.684 1.00 95.81 424 GLY A N 1
ATOM 3375 C CA . GLY A 1 424 ? -9.961 15.907 13.746 1.00 95.81 424 GLY A CA 1
ATOM 3376 C C . GLY A 1 424 ? -10.080 15.217 12.388 1.00 95.81 424 GLY A C 1
ATOM 3377 O O . GLY A 1 424 ? -9.615 15.710 11.363 1.00 95.81 424 GLY A O 1
ATOM 3378 N N . ILE A 1 425 ? -10.704 14.033 12.384 1.00 97.75 425 ILE A N 1
ATOM 3379 C CA . ILE A 1 425 ? -10.888 13.233 11.159 1.00 97.75 425 ILE A CA 1
ATOM 3380 C C . ILE A 1 425 ? -12.059 13.719 10.304 1.00 97.75 425 ILE A C 1
ATOM 3382 O O . ILE A 1 425 ? -12.087 13.469 9.104 1.00 97.75 425 ILE A O 1
ATOM 3386 N N . ASP A 1 426 ? -13.037 14.401 10.899 1.00 97.81 426 ASP A N 1
ATOM 3387 C CA . ASP A 1 426 ? -14.286 14.750 10.227 1.00 97.81 426 ASP A CA 1
ATOM 3388 C C . ASP A 1 426 ? -14.078 15.649 8.989 1.00 97.81 426 ASP A C 1
ATOM 3390 O O . ASP A 1 426 ? -14.673 15.342 7.952 1.00 97.81 426 ASP A O 1
ATOM 3394 N N . PRO A 1 427 ? -13.230 16.706 9.014 1.00 98.12 427 PRO A N 1
ATOM 3395 C CA . PRO A 1 427 ? -13.013 17.536 7.831 1.00 98.12 427 PRO A CA 1
ATOM 3396 C C . PRO A 1 427 ? -12.318 16.791 6.695 1.00 98.12 427 PRO A C 1
ATOM 3398 O O . PRO A 1 427 ? -12.654 16.995 5.528 1.00 98.12 427 PRO A O 1
ATOM 3401 N N . LEU A 1 428 ? -11.386 15.906 7.055 1.00 98.19 428 LEU A N 1
ATOM 3402 C CA . LEU A 1 428 ? -10.649 15.027 6.153 1.00 98.19 428 LEU A CA 1
ATOM 3403 C C . LEU A 1 428 ? -11.584 14.002 5.490 1.00 98.19 428 LEU A C 1
ATOM 3405 O O . LEU A 1 428 ? -11.594 13.874 4.267 1.00 98.19 428 LEU A O 1
ATOM 3409 N N . LEU A 1 429 ? -12.449 13.340 6.267 1.00 98.31 429 LEU A N 1
ATOM 3410 C CA . LEU A 1 429 ? -13.450 12.407 5.739 1.00 98.31 429 LEU A CA 1
ATOM 3411 C C . LEU A 1 429 ? -14.454 13.106 4.808 1.00 98.31 429 LEU A C 1
ATOM 3413 O O . LEU A 1 429 ? -14.704 12.593 3.718 1.00 98.31 429 LEU A O 1
ATOM 3417 N N . ARG A 1 430 ? -14.980 14.289 5.175 1.00 98.50 430 ARG A N 1
ATOM 3418 C CA . ARG A 1 430 ? -15.857 15.081 4.284 1.00 98.50 430 ARG A CA 1
ATOM 3419 C C . ARG A 1 430 ? -15.146 15.471 2.991 1.00 98.50 430 ARG A C 1
ATOM 3421 O O . ARG A 1 430 ? -15.722 15.326 1.916 1.00 98.50 430 ARG A O 1
ATOM 3428 N N . GLY A 1 431 ? -13.895 15.919 3.084 1.00 98.12 431 GLY A N 1
ATOM 3429 C CA . GLY A 1 431 ? -13.073 16.237 1.920 1.00 98.12 431 GLY A CA 1
ATOM 3430 C C . GLY A 1 431 ? -12.863 15.034 1.002 1.00 98.12 431 GLY A C 1
ATOM 3431 O O . GLY A 1 431 ? -13.047 15.159 -0.204 1.00 98.12 431 GLY A O 1
ATOM 3432 N N . ALA A 1 432 ? -12.563 13.857 1.552 1.00 97.94 432 ALA A N 1
ATOM 3433 C CA . ALA A 1 432 ? -12.308 12.651 0.767 1.00 97.94 432 ALA A CA 1
ATOM 3434 C C . ALA A 1 432 ? -13.547 12.074 0.057 1.00 97.94 432 ALA A C 1
ATOM 3436 O O . ALA A 1 432 ? -13.390 11.423 -0.977 1.00 97.94 432 ALA A O 1
ATOM 3437 N N . VAL A 1 433 ? -14.759 12.311 0.577 1.00 96.69 433 VAL A N 1
ATOM 3438 C CA . VAL A 1 433 ? -16.018 11.911 -0.088 1.00 96.69 433 VAL A CA 1
ATOM 3439 C C . VAL A 1 433 ? -16.600 12.989 -1.009 1.00 96.69 433 VAL A C 1
ATOM 3441 O O . VAL A 1 433 ? -17.439 12.663 -1.840 1.00 96.69 433 VAL A O 1
ATOM 3444 N N . ALA A 1 434 ? -16.176 14.251 -0.888 1.00 96.75 434 ALA A N 1
ATOM 3445 C CA . ALA A 1 434 ? -16.649 15.350 -1.737 1.00 96.75 434 ALA A CA 1
ATOM 3446 C C . ALA A 1 434 ? -15.688 15.692 -2.889 1.00 96.75 434 ALA A C 1
ATOM 3448 O O . ALA A 1 434 ? -16.127 16.112 -3.959 1.00 96.75 434 ALA A O 1
ATOM 3449 N N . ALA A 1 435 ? -14.379 15.536 -2.685 1.00 96.19 435 ALA A N 1
ATOM 3450 C CA . ALA A 1 435 ? -13.368 15.811 -3.698 1.00 96.19 435 ALA A CA 1
ATOM 3451 C C . ALA A 1 435 ? -13.198 14.618 -4.656 1.00 96.19 435 ALA A C 1
ATOM 3453 O O . ALA A 1 435 ? -13.226 13.468 -4.203 1.00 96.19 435 ALA A O 1
ATOM 3454 N N . PRO A 1 436 ? -12.967 14.859 -5.959 1.00 97.00 436 PRO A N 1
ATOM 3455 C CA . PRO A 1 436 ? -12.650 13.795 -6.903 1.00 97.00 436 PRO A CA 1
ATOM 3456 C C . PRO A 1 436 ? -11.270 13.186 -6.614 1.00 97.00 436 PRO A C 1
ATOM 3458 O O . PRO A 1 436 ? -10.387 13.842 -6.055 1.00 97.00 436 PRO A O 1
ATOM 3461 N N . THR A 1 437 ? -11.072 11.936 -7.026 1.00 96.62 437 THR A N 1
ATOM 3462 C CA . THR A 1 437 ? -9.745 11.304 -7.056 1.00 96.62 437 THR A CA 1
ATOM 3463 C C . THR A 1 437 ? -8.915 11.820 -8.236 1.00 96.62 437 THR A C 1
ATOM 3465 O O . THR A 1 437 ? -9.443 12.432 -9.171 1.00 96.62 437 THR A O 1
ATOM 3468 N N . LYS A 1 438 ? -7.604 11.573 -8.208 1.00 95.88 438 LYS A N 1
ATOM 3469 C CA . LYS A 1 438 ? -6.717 11.868 -9.335 1.00 95.88 438 LYS A CA 1
ATOM 3470 C C . LYS A 1 438 ? -6.898 10.791 -10.416 1.00 95.88 438 LYS A C 1
ATOM 3472 O O . LYS A 1 438 ? -6.841 9.606 -10.102 1.00 95.88 438 LYS A O 1
ATOM 3477 N N . ASP A 1 439 ? -7.053 11.189 -11.677 1.00 93.81 439 ASP A N 1
ATOM 3478 C CA . ASP A 1 439 ? -7.119 10.248 -12.807 1.00 93.81 439 ASP A CA 1
ATOM 3479 C C . ASP A 1 439 ? -5.715 9.798 -13.263 1.00 93.81 439 ASP A C 1
ATOM 3481 O O . ASP A 1 439 ? -4.721 10.505 -13.064 1.00 93.81 439 ASP A O 1
ATOM 3485 N N . ILE A 1 440 ? -5.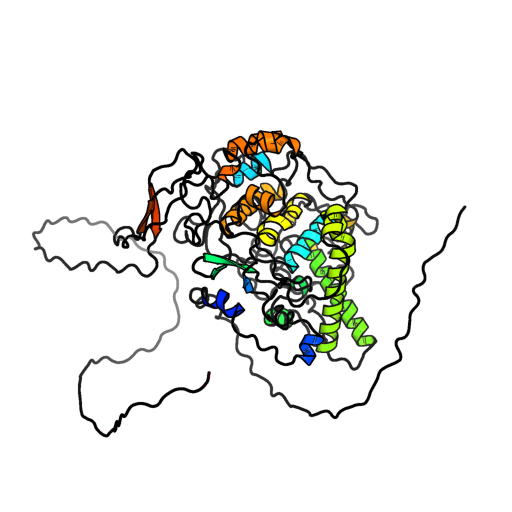614 8.622 -13.885 1.00 91.69 440 ILE A N 1
ATOM 3486 C CA . ILE A 1 440 ? -4.379 8.072 -14.461 1.00 91.69 440 ILE A CA 1
ATOM 3487 C C . ILE A 1 440 ? -4.414 8.284 -15.978 1.00 91.69 440 ILE A C 1
ATOM 3489 O O . ILE A 1 440 ? -4.930 7.464 -16.744 1.00 91.69 440 ILE A O 1
ATOM 3493 N N . VAL A 1 441 ? -3.836 9.408 -16.401 1.00 89.81 441 VAL A N 1
ATOM 3494 C CA . VAL A 1 441 ? -3.801 9.864 -17.799 1.00 89.81 441 VAL A CA 1
ATOM 3495 C C . VAL A 1 441 ? -2.398 9.695 -18.414 1.00 89.81 441 VAL A C 1
ATOM 3497 O O . VAL A 1 441 ? -1.425 9.627 -17.658 1.00 89.81 441 VAL A O 1
ATOM 3500 N N . PRO A 1 442 ? -2.276 9.614 -19.759 1.00 84.50 442 PRO A N 1
ATOM 3501 C CA . PRO A 1 442 ? -1.027 9.403 -20.507 1.00 84.50 442 PRO A CA 1
ATOM 3502 C C . PRO A 1 442 ? 0.234 10.074 -19.940 1.00 84.50 442 PRO A C 1
ATOM 3504 O O . PRO A 1 442 ? 1.187 9.385 -19.592 1.00 84.50 442 PRO A O 1
ATOM 3507 N N . ASP A 1 443 ? 0.209 11.395 -19.765 1.00 81.06 443 ASP A N 1
ATOM 3508 C CA . ASP A 1 443 ? 1.322 12.219 -19.278 1.00 81.06 443 ASP A CA 1
ATOM 3509 C C . ASP A 1 443 ? 1.164 12.634 -17.799 1.00 81.06 443 ASP A C 1
ATOM 3511 O O . ASP A 1 443 ? 1.710 13.649 -17.349 1.00 81.06 443 ASP A O 1
ATOM 3515 N N . GLY A 1 444 ? 0.391 11.847 -17.043 1.00 81.75 444 GLY A N 1
ATOM 3516 C CA . GLY A 1 444 ? -0.175 12.219 -15.750 1.00 81.75 444 GLY A CA 1
ATOM 3517 C C . GLY A 1 444 ? -0.274 11.077 -14.738 1.00 81.75 444 GLY A C 1
ATOM 3518 O O . GLY A 1 444 ? -1.249 11.035 -13.989 1.00 81.75 444 GLY A O 1
ATOM 3519 N N . ILE A 1 445 ? 0.677 10.134 -14.687 1.00 93.19 445 ILE A N 1
ATOM 3520 C CA . ILE A 1 445 ? 0.519 8.920 -13.860 1.00 93.19 445 ILE A CA 1
ATOM 3521 C C . ILE A 1 445 ? 0.646 9.209 -12.354 1.00 93.19 445 ILE A C 1
ATOM 3523 O O . ILE A 1 445 ? -0.299 8.919 -11.624 1.00 93.19 445 ILE A O 1
ATOM 3527 N N . VAL A 1 446 ? 1.739 9.812 -11.867 1.00 96.31 446 VAL A N 1
ATOM 3528 C CA . VAL A 1 446 ? 1.953 10.096 -10.425 1.00 96.31 446 VAL A CA 1
ATOM 3529 C C . VAL A 1 446 ? 2.275 11.571 -10.182 1.00 96.31 446 VAL A C 1
ATOM 3531 O O . VAL A 1 446 ? 3.066 12.167 -10.902 1.00 96.31 446 VAL A O 1
ATOM 3534 N N . ASN A 1 447 ? 1.650 12.173 -9.166 1.00 95.69 447 ASN A N 1
ATOM 3535 C CA . ASN A 1 447 ? 1.786 13.601 -8.862 1.00 95.69 447 ASN A CA 1
ATOM 3536 C C . ASN A 1 447 ? 3.133 13.966 -8.184 1.00 95.69 447 ASN A C 1
ATOM 3538 O O . ASN A 1 447 ? 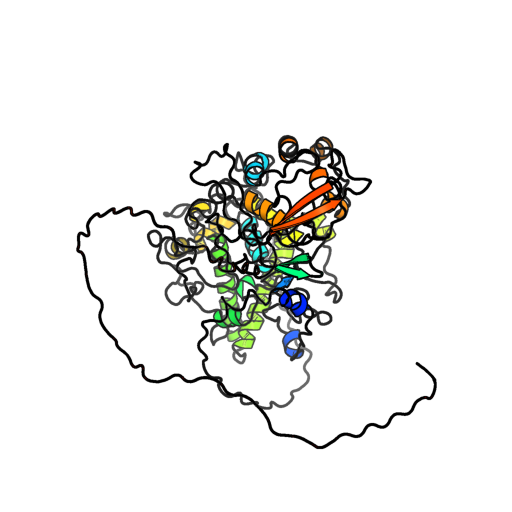3.796 13.110 -7.593 1.00 95.69 447 ASN A O 1
ATOM 3542 N N . SER A 1 448 ? 3.494 15.255 -8.220 1.00 94.81 448 SER A N 1
ATOM 3543 C CA . SER A 1 448 ? 4.761 15.797 -7.691 1.00 94.81 448 SER A CA 1
ATOM 3544 C C . SER A 1 448 ? 5.005 15.542 -6.202 1.00 94.81 448 SER A C 1
ATOM 3546 O O . SER A 1 448 ? 6.155 15.434 -5.775 1.00 94.81 448 SER A O 1
ATOM 3548 N N . GLU A 1 449 ? 3.945 15.412 -5.401 1.00 95.50 449 GLU A N 1
ATOM 3549 C CA . GLU A 1 449 ? 4.052 15.138 -3.964 1.00 95.50 449 GLU A CA 1
ATOM 3550 C C . GLU A 1 449 ? 4.653 13.755 -3.691 1.00 95.50 449 GLU A C 1
ATOM 3552 O O . GLU A 1 449 ? 5.227 13.526 -2.631 1.00 95.50 449 GLU A O 1
ATOM 3557 N N . LEU A 1 450 ? 4.556 12.846 -4.667 1.00 96.19 450 LEU A N 1
ATOM 3558 C CA . LEU A 1 450 ? 5.077 11.486 -4.593 1.00 96.19 450 LEU A CA 1
ATOM 3559 C C . LEU A 1 450 ? 6.346 11.276 -5.431 1.00 96.19 450 LEU A C 1
ATOM 3561 O O . LEU A 1 450 ? 7.135 10.402 -5.081 1.00 96.19 450 LEU A O 1
ATOM 3565 N N . THR A 1 451 ? 6.583 12.045 -6.499 1.00 94.06 451 THR A N 1
ATOM 3566 C CA . THR A 1 451 ? 7.832 11.946 -7.286 1.00 94.06 451 THR A CA 1
ATOM 3567 C C . THR A 1 451 ? 8.974 12.778 -6.719 1.00 94.06 451 THR A C 1
ATOM 3569 O O . THR A 1 451 ? 10.123 12.364 -6.818 1.00 94.06 451 THR A O 1
ATOM 3572 N N . ASP A 1 452 ? 8.696 13.946 -6.137 1.00 90.81 452 ASP A N 1
ATOM 3573 C CA . ASP A 1 452 ? 9.732 14.938 -5.810 1.00 90.81 452 ASP A CA 1
ATOM 3574 C C . ASP A 1 452 ? 9.694 15.430 -4.362 1.00 90.81 452 ASP A C 1
ATOM 3576 O O . ASP A 1 452 ? 10.679 16.007 -3.883 1.00 90.81 452 ASP A O 1
ATOM 3580 N N . HIS A 1 453 ? 8.587 15.175 -3.660 1.00 91.06 453 HIS A N 1
ATOM 3581 C CA . HIS A 1 453 ? 8.334 15.642 -2.298 1.00 91.06 453 HIS A CA 1
ATOM 3582 C C . HIS A 1 453 ? 7.866 14.530 -1.345 1.00 91.06 453 HIS A C 1
ATOM 3584 O O . HIS A 1 453 ? 7.209 14.828 -0.350 1.00 91.06 453 HIS A O 1
ATOM 3590 N N . LEU A 1 454 ? 8.226 13.264 -1.600 1.00 90.44 454 LEU A N 1
ATOM 3591 C CA . LEU A 1 454 ? 7.895 12.167 -0.687 1.00 90.44 454 LEU A CA 1
ATOM 3592 C C . LEU A 1 454 ? 8.659 12.331 0.638 1.00 90.44 454 LEU A C 1
ATOM 3594 O O . LEU A 1 454 ? 9.891 12.398 0.640 1.00 90.44 454 LEU A O 1
ATOM 3598 N N . PHE A 1 455 ? 7.936 12.343 1.761 1.00 85.00 455 PHE A N 1
ATOM 3599 C CA . PHE A 1 455 ? 8.493 12.346 3.125 1.00 85.00 455 PHE A CA 1
ATOM 3600 C C . PHE A 1 455 ? 9.550 13.446 3.413 1.00 85.00 455 PHE A C 1
ATOM 3602 O O . PHE A 1 455 ? 10.603 13.154 3.998 1.00 85.00 455 PHE A O 1
ATOM 3609 N N . PRO A 1 456 ? 9.298 14.725 3.062 1.00 75.50 456 PRO A N 1
ATOM 3610 C CA . PRO A 1 456 ? 10.325 15.770 3.049 1.00 75.50 456 PRO A CA 1
ATOM 3611 C C . PRO A 1 456 ? 10.757 16.192 4.460 1.00 75.50 456 PRO A C 1
ATOM 3613 O O . PRO A 1 456 ? 11.888 16.622 4.649 1.00 75.50 456 PRO A O 1
ATOM 3616 N N . ASN A 1 457 ? 9.863 16.042 5.445 1.00 67.62 457 ASN A N 1
ATOM 3617 C CA . ASN A 1 457 ? 10.105 16.339 6.858 1.00 67.62 457 ASN A CA 1
ATOM 3618 C C . ASN A 1 457 ? 10.708 15.144 7.628 1.00 67.62 457 ASN A C 1
ATOM 3620 O O . ASN A 1 457 ? 11.154 15.306 8.763 1.00 67.62 457 ASN A O 1
ATOM 3624 N N . PHE A 1 458 ? 10.713 13.938 7.040 1.00 64.81 458 PHE A N 1
ATOM 3625 C CA . PHE A 1 458 ? 11.185 12.716 7.704 1.00 64.81 458 PHE A CA 1
ATOM 3626 C C . PHE A 1 458 ? 12.590 12.296 7.261 1.00 64.81 458 PHE A C 1
ATOM 3628 O O . PHE A 1 458 ? 13.377 11.843 8.091 1.00 64.81 458 PHE A O 1
ATOM 3635 N N . HIS A 1 459 ? 12.940 12.439 5.984 1.00 63.22 459 HIS A N 1
ATOM 3636 C CA . HIS A 1 459 ? 14.309 12.219 5.508 1.00 63.22 459 HIS A CA 1
ATOM 3637 C C . HIS A 1 459 ? 15.091 13.542 5.466 1.00 63.22 459 HIS A C 1
ATOM 3639 O O . HIS A 1 459 ? 14.511 14.619 5.523 1.00 63.22 459 HIS A O 1
ATOM 3645 N N . ARG A 1 460 ? 16.426 13.482 5.322 1.00 63.31 460 ARG A N 1
ATOM 3646 C CA . ARG A 1 460 ? 17.249 14.693 5.082 1.00 63.31 460 ARG A CA 1
ATOM 3647 C C . ARG A 1 460 ? 16.916 15.396 3.756 1.00 63.31 460 ARG A C 1
ATOM 3649 O O . ARG A 1 460 ? 17.361 16.515 3.533 1.00 63.31 460 ARG A O 1
ATOM 3656 N N . PHE A 1 461 ? 16.193 14.714 2.874 1.00 71.94 461 PHE A N 1
ATOM 3657 C CA . PHE A 1 461 ? 15.754 15.163 1.562 1.00 71.94 461 PHE A CA 1
ATOM 3658 C C . PHE A 1 461 ? 14.536 14.342 1.139 1.00 71.94 461 PHE A C 1
ATOM 3660 O O . PHE A 1 461 ? 14.395 13.190 1.547 1.00 71.94 461 PHE A O 1
ATOM 3667 N N . ALA A 1 462 ? 13.682 14.906 0.292 1.00 82.69 462 ALA A N 1
ATOM 3668 C CA . ALA A 1 462 ? 12.526 14.190 -0.227 1.00 82.69 462 ALA A CA 1
ATOM 3669 C C . ALA A 1 462 ? 12.916 13.028 -1.158 1.00 82.69 462 ALA A C 1
ATOM 3671 O O . ALA A 1 462 ? 13.806 13.158 -2.003 1.00 82.69 462 ALA A O 1
ATOM 3672 N N . LEU A 1 463 ? 12.200 11.913 -1.046 1.00 90.44 463 LEU A N 1
ATOM 3673 C CA . LEU A 1 463 ? 12.373 10.729 -1.888 1.00 90.44 463 LEU A CA 1
ATOM 3674 C C . LEU A 1 463 ? 11.468 10.779 -3.138 1.00 90.44 463 LEU A C 1
ATOM 3676 O O . LEU A 1 463 ? 10.783 11.771 -3.385 1.00 90.44 463 LEU A O 1
ATOM 3680 N N . ASP A 1 464 ? 11.496 9.701 -3.923 1.00 94.12 464 ASP A N 1
ATOM 3681 C CA . ASP A 1 464 ? 10.735 9.506 -5.162 1.00 94.12 464 ASP A CA 1
ATOM 3682 C C . ASP A 1 464 ? 10.047 8.130 -5.117 1.00 94.12 464 ASP A C 1
ATOM 3684 O O . ASP A 1 464 ? 10.706 7.090 -5.207 1.00 94.12 464 ASP A O 1
ATOM 3688 N N . LEU A 1 465 ? 8.725 8.102 -4.930 1.00 96.50 465 LEU A N 1
ATOM 3689 C CA . LEU A 1 465 ? 7.969 6.866 -4.719 1.00 96.50 465 LEU A CA 1
ATOM 3690 C C . LEU A 1 465 ? 7.971 5.947 -5.956 1.00 96.50 465 LEU A C 1
ATOM 3692 O O . LEU A 1 465 ? 8.219 4.752 -5.781 1.00 96.50 465 LEU A O 1
ATOM 3696 N N . PRO A 1 466 ? 7.755 6.419 -7.202 1.00 97.06 466 PRO A N 1
ATOM 3697 C CA . PRO A 1 466 ? 7.940 5.572 -8.381 1.00 97.06 466 PRO A CA 1
ATOM 3698 C C . PRO A 1 466 ? 9.355 5.000 -8.539 1.00 97.06 466 PRO A C 1
ATOM 3700 O O . PRO A 1 466 ? 9.482 3.814 -8.853 1.00 97.06 466 PRO A O 1
ATOM 3703 N N . ALA A 1 467 ? 10.409 5.769 -8.254 1.00 96.38 467 ALA A N 1
ATOM 3704 C CA . ALA A 1 467 ? 11.780 5.257 -8.281 1.00 96.38 467 ALA A CA 1
ATOM 3705 C C . ALA A 1 467 ? 11.987 4.152 -7.226 1.00 96.38 467 ALA A C 1
ATOM 3707 O O . ALA A 1 467 ? 12.533 3.090 -7.542 1.00 96.38 467 ALA A O 1
ATOM 3708 N N . LEU A 1 468 ? 11.472 4.345 -6.003 1.00 96.38 468 LEU A N 1
ATOM 3709 C CA . LEU A 1 468 ? 11.450 3.312 -4.959 1.00 96.38 468 LEU A CA 1
ATOM 3710 C C . LEU A 1 468 ? 10.658 2.066 -5.396 1.00 96.38 468 LEU A C 1
ATOM 3712 O O . LEU A 1 468 ? 11.086 0.950 -5.110 1.00 96.38 468 LEU A O 1
ATOM 3716 N N . ASN A 1 469 ? 9.541 2.219 -6.118 1.00 97.88 469 ASN A N 1
ATOM 3717 C CA . ASN A 1 469 ? 8.750 1.092 -6.632 1.00 97.88 469 ASN A CA 1
ATOM 3718 C C . ASN A 1 469 ? 9.536 0.263 -7.659 1.00 97.88 469 ASN A C 1
ATOM 3720 O O . ASN A 1 469 ? 9.583 -0.962 -7.551 1.00 97.88 469 ASN A O 1
ATOM 3724 N N . ILE A 1 470 ? 10.201 0.919 -8.615 1.00 97.31 470 ILE A N 1
ATOM 3725 C CA . ILE A 1 470 ? 11.045 0.253 -9.621 1.00 97.31 470 ILE A CA 1
ATOM 3726 C C . ILE A 1 470 ? 12.214 -0.476 -8.943 1.00 97.31 470 ILE A C 1
ATOM 3728 O O . ILE A 1 470 ? 12.492 -1.635 -9.262 1.00 97.31 470 ILE A O 1
ATOM 3732 N N . GLN A 1 471 ? 12.874 0.167 -7.975 1.00 96.44 471 GLN A N 1
ATOM 3733 C CA . GLN A 1 471 ? 13.992 -0.430 -7.242 1.00 96.44 471 GLN A CA 1
ATOM 3734 C C . GLN A 1 471 ? 13.542 -1.600 -6.347 1.00 96.44 471 GLN A C 1
ATOM 3736 O O . GLN A 1 471 ? 14.220 -2.627 -6.286 1.00 96.44 471 GLN A O 1
ATOM 3741 N N . ARG A 1 472 ? 12.355 -1.513 -5.730 1.00 97.31 472 ARG A N 1
ATOM 3742 C CA . ARG A 1 472 ? 11.734 -2.605 -4.958 1.00 97.31 472 ARG A CA 1
ATOM 3743 C C . ARG A 1 472 ? 11.332 -3.785 -5.841 1.00 97.31 472 ARG A C 1
ATOM 3745 O O . ARG A 1 472 ? 11.573 -4.923 -5.449 1.00 97.31 472 ARG A O 1
ATOM 3752 N N . GLY A 1 473 ? 10.840 -3.543 -7.057 1.00 97.12 473 GLY A N 1
ATOM 3753 C CA . GLY A 1 473 ? 10.605 -4.601 -8.047 1.00 97.12 473 GLY A CA 1
ATOM 3754 C C . GLY A 1 473 ? 11.878 -5.382 -8.402 1.00 97.12 473 GLY A C 1
ATOM 3755 O O . GLY A 1 473 ? 11.845 -6.610 -8.490 1.00 97.12 473 GLY A O 1
ATOM 3756 N N . ARG A 1 474 ? 13.023 -4.690 -8.519 1.00 95.31 474 ARG A N 1
ATOM 3757 C CA . ARG A 1 474 ? 14.346 -5.312 -8.725 1.00 95.31 474 ARG A CA 1
ATOM 3758 C C . ARG A 1 474 ? 14.819 -6.081 -7.490 1.00 95.31 474 ARG A C 1
ATOM 3760 O O . ARG A 1 474 ? 15.250 -7.222 -7.625 1.00 95.31 474 ARG A O 1
ATOM 3767 N N . ASP A 1 475 ? 14.708 -5.495 -6.295 1.00 95.94 475 ASP A N 1
ATOM 3768 C CA . ASP A 1 475 ? 15.042 -6.133 -5.007 1.00 95.94 475 ASP A CA 1
ATOM 3769 C C . ASP A 1 475 ? 14.284 -7.454 -4.785 1.00 95.94 475 ASP A C 1
ATOM 3771 O O . ASP A 1 475 ? 14.862 -8.475 -4.391 1.00 95.94 475 ASP A O 1
ATOM 3775 N N . HIS A 1 476 ? 12.996 -7.448 -5.119 1.00 96.69 476 HIS A N 1
ATOM 3776 C CA . HIS A 1 476 ? 12.114 -8.608 -5.058 1.00 96.69 476 HIS A CA 1
ATOM 3777 C C . HIS A 1 476 ? 12.296 -9.589 -6.224 1.00 96.69 476 HIS A C 1
ATOM 3779 O O . HIS A 1 476 ? 11.662 -10.646 -6.220 1.00 96.69 476 HIS A O 1
ATOM 3785 N N . ALA A 1 477 ? 13.159 -9.275 -7.199 1.00 95.19 477 ALA A N 1
ATOM 3786 C CA . ALA A 1 477 ? 13.387 -10.073 -8.401 1.00 95.19 477 ALA A CA 1
ATOM 3787 C C . ALA A 1 477 ? 12.089 -10.427 -9.139 1.00 95.19 477 ALA A C 1
ATOM 3789 O O . ALA A 1 477 ? 11.842 -11.588 -9.477 1.00 95.19 477 ALA A O 1
ATOM 3790 N N . LEU A 1 478 ? 11.236 -9.420 -9.350 1.00 95.62 478 LEU A N 1
ATOM 3791 C CA . LEU A 1 478 ? 10.081 -9.563 -10.225 1.00 95.62 478 LEU A CA 1
ATOM 3792 C C . LEU A 1 478 ? 10.557 -9.796 -11.673 1.00 95.62 478 LEU A C 1
ATOM 3794 O O . LEU A 1 478 ? 11.383 -9.022 -12.162 1.00 95.62 478 LEU A O 1
ATOM 3798 N N . PRO A 1 479 ? 10.015 -10.813 -12.364 1.00 91.69 479 PRO A N 1
ATOM 3799 C CA . PRO A 1 479 ? 10.177 -10.997 -13.804 1.00 91.69 479 PRO A CA 1
ATOM 3800 C C . PRO A 1 479 ? 9.773 -9.763 -14.633 1.00 91.69 479 PRO A C 1
ATOM 3802 O O . PRO A 1 479 ? 9.077 -8.867 -14.145 1.00 91.69 479 PRO A O 1
ATOM 3805 N N . PRO A 1 480 ? 10.196 -9.688 -15.902 1.00 89.06 480 PRO A N 1
ATOM 3806 C CA . PRO A 1 480 ? 9.871 -8.591 -16.806 1.00 89.06 480 PRO A CA 1
ATOM 3807 C C . PRO A 1 480 ? 8.391 -8.522 -17.184 1.00 89.06 480 PRO A C 1
ATOM 3809 O O . PRO A 1 480 ? 7.651 -9.503 -17.131 1.00 89.06 480 PRO A O 1
ATOM 3812 N N . TYR A 1 481 ? 8.002 -7.364 -17.721 1.00 90.94 481 TYR A N 1
ATOM 3813 C CA . TYR A 1 481 ? 6.666 -7.110 -18.263 1.00 90.94 481 TYR A CA 1
ATOM 3814 C C . TYR A 1 481 ? 6.189 -8.188 -19.258 1.00 90.94 481 TYR A C 1
ATOM 3816 O O . TYR A 1 481 ? 5.073 -8.683 -19.123 1.00 90.94 481 TYR A O 1
ATOM 3824 N N . ASN A 1 482 ? 7.040 -8.618 -20.200 1.00 90.62 482 ASN A N 1
ATOM 3825 C CA . ASN A 1 482 ? 6.682 -9.658 -21.176 1.00 90.62 482 ASN A CA 1
ATOM 3826 C C . ASN A 1 482 ? 6.359 -11.021 -20.535 1.00 90.62 482 ASN A C 1
ATOM 3828 O O . ASN A 1 482 ? 5.444 -11.689 -21.002 1.00 90.62 482 ASN A O 1
ATOM 3832 N N . ALA A 1 483 ? 7.028 -11.407 -19.443 1.00 91.56 483 ALA A N 1
ATOM 3833 C CA . ALA A 1 483 ? 6.735 -12.671 -18.763 1.00 91.56 483 ALA A CA 1
ATOM 3834 C C . ALA A 1 483 ? 5.348 -12.643 -18.089 1.00 91.56 483 ALA A C 1
ATOM 3836 O O . ALA A 1 483 ? 4.612 -13.627 -18.127 1.00 91.56 483 ALA A O 1
ATOM 3837 N N . TYR A 1 484 ? 4.943 -11.491 -17.539 1.00 94.06 484 TYR A N 1
ATOM 3838 C CA . TYR A 1 484 ? 3.579 -11.303 -17.032 1.00 94.06 484 TYR A CA 1
ATOM 3839 C C . TYR A 1 484 ? 2.532 -11.190 -18.149 1.00 94.06 484 TYR A C 1
ATOM 3841 O O . TYR A 1 484 ? 1.407 -11.644 -17.958 1.00 94.06 484 TYR A O 1
ATOM 3849 N N . ARG A 1 485 ? 2.875 -10.638 -19.322 1.00 93.12 485 ARG A N 1
ATOM 3850 C CA . ARG A 1 485 ? 1.984 -10.669 -20.497 1.00 93.12 485 ARG A CA 1
ATOM 3851 C C . ARG A 1 485 ? 1.681 -12.102 -20.918 1.00 93.12 485 ARG A C 1
ATOM 3853 O O . ARG A 1 485 ? 0.511 -12.454 -21.025 1.00 93.12 485 ARG A O 1
ATOM 3860 N N . GLU A 1 486 ? 2.717 -12.920 -21.083 1.00 93.69 486 GLU A N 1
ATOM 3861 C CA . GLU A 1 486 ? 2.595 -14.333 -21.457 1.00 93.69 486 GLU A CA 1
ATOM 3862 C C . GLU A 1 486 ? 1.795 -15.132 -20.415 1.00 93.69 486 GLU A C 1
ATOM 3864 O O . GLU A 1 486 ? 0.893 -15.880 -20.787 1.00 93.69 486 GLU A O 1
ATOM 3869 N N . LEU A 1 487 ? 2.040 -14.906 -19.115 1.00 94.31 487 LEU A N 1
ATOM 3870 C CA . LEU A 1 487 ? 1.239 -15.477 -18.021 1.00 94.31 487 LEU A CA 1
ATOM 3871 C C . LEU A 1 487 ? -0.256 -15.125 -18.143 1.00 94.31 487 LEU A C 1
ATOM 3873 O O . LEU A 1 487 ? -1.112 -15.977 -17.917 1.00 94.31 487 LEU A O 1
ATOM 3877 N N . CYS A 1 488 ? -0.569 -13.884 -18.517 1.00 92.94 488 CYS A N 1
ATOM 3878 C CA . CYS A 1 488 ? -1.935 -13.399 -18.724 1.00 92.94 488 CYS A CA 1
ATOM 3879 C C . CYS A 1 488 ? -2.522 -13.752 -20.107 1.00 92.94 488 CYS A C 1
ATOM 3881 O O . CYS A 1 488 ? -3.588 -13.248 -20.457 1.00 92.94 488 CYS A O 1
ATOM 3883 N N . GLY A 1 489 ? -1.8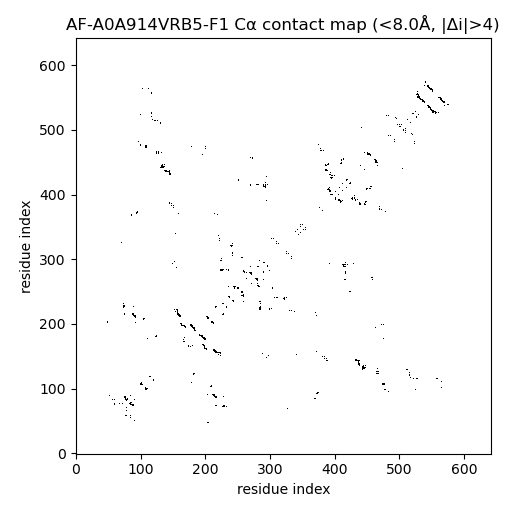47 -14.582 -20.914 1.00 93.62 489 GLY A N 1
ATOM 3884 C CA . GLY A 1 489 ? -2.303 -14.973 -22.253 1.00 93.62 489 GLY A CA 1
ATOM 3885 C C . GLY A 1 489 ? -2.197 -13.874 -23.321 1.00 93.62 489 GLY A C 1
ATOM 3886 O O . GLY A 1 489 ? -2.776 -14.011 -24.397 1.00 93.62 489 GLY A O 1
ATOM 3887 N N . LEU A 1 490 ? -1.469 -12.789 -23.045 1.00 92.81 490 LEU A N 1
ATOM 3888 C CA . LEU A 1 490 ? -1.212 -11.698 -23.986 1.00 92.81 490 LEU A CA 1
ATOM 3889 C C . LEU A 1 490 ? 0.041 -11.980 -24.824 1.00 92.81 490 LEU A C 1
ATOM 3891 O O . LEU A 1 490 ? 1.011 -12.574 -24.352 1.00 92.81 490 LEU A O 1
ATOM 3895 N N . HIS A 1 491 ? 0.062 -11.487 -26.064 1.00 90.69 491 HIS A N 1
ATOM 3896 C CA . HIS A 1 491 ? 1.230 -11.620 -26.935 1.00 90.69 491 HIS A CA 1
ATOM 3897 C C . HIS A 1 491 ? 2.449 -10.866 -26.386 1.00 90.69 491 HIS A C 1
ATOM 3899 O O . HIS A 1 491 ? 2.334 -9.725 -25.929 1.00 90.69 491 HIS A O 1
ATOM 3905 N N . ARG A 1 492 ? 3.625 -11.492 -26.489 1.00 90.00 492 ARG A N 1
ATOM 3906 C CA . ARG A 1 492 ? 4.930 -10.894 -26.182 1.00 90.00 492 ARG A CA 1
ATOM 3907 C C . ARG A 1 492 ? 5.211 -9.690 -27.087 1.00 90.00 492 ARG A C 1
ATOM 3909 O O . ARG A 1 492 ? 5.038 -9.768 -28.301 1.00 90.00 492 ARG A O 1
ATOM 3916 N N . ILE A 1 493 ? 5.707 -8.599 -26.508 1.00 89.12 493 ILE A N 1
ATOM 3917 C CA . ILE A 1 493 ? 6.152 -7.416 -27.252 1.00 89.12 493 ILE A CA 1
ATOM 3918 C C . ILE A 1 493 ? 7.606 -7.616 -27.694 1.00 89.12 493 ILE A C 1
ATOM 3920 O O . ILE A 1 493 ? 8.519 -7.539 -26.871 1.00 89.12 493 ILE A O 1
ATOM 3924 N N . ALA A 1 494 ? 7.815 -7.862 -28.990 1.00 84.69 494 ALA A N 1
ATOM 3925 C CA . ALA A 1 494 ? 9.146 -8.003 -29.590 1.00 84.69 494 ALA A CA 1
ATOM 3926 C C . ALA A 1 494 ? 9.796 -6.650 -29.945 1.00 84.69 494 ALA A C 1
ATOM 3928 O O . ALA A 1 494 ? 11.011 -6.508 -29.862 1.00 84.69 494 ALA A O 1
ATOM 3929 N N . THR A 1 495 ? 9.001 -5.635 -30.303 1.00 87.62 495 THR A N 1
ATOM 3930 C CA . THR A 1 495 ? 9.470 -4.280 -30.646 1.00 87.62 495 THR A CA 1
ATOM 3931 C C . THR A 1 495 ? 8.643 -3.225 -29.918 1.00 87.62 495 THR A C 1
ATOM 3933 O O . THR A 1 495 ? 7.471 -3.446 -29.623 1.00 87.62 495 THR A O 1
ATOM 3936 N N . TRP A 1 496 ? 9.220 -2.054 -29.636 1.00 89.62 496 TRP A N 1
ATOM 3937 C CA . TRP A 1 496 ? 8.489 -0.976 -28.956 1.00 89.62 496 TRP A CA 1
ATOM 3938 C C . TRP A 1 496 ? 7.282 -0.476 -29.757 1.00 89.62 496 TRP A C 1
ATOM 3940 O O . TRP A 1 496 ? 6.238 -0.198 -29.174 1.00 89.62 496 TRP A O 1
ATOM 3950 N N . ASP A 1 497 ? 7.366 -0.456 -31.090 1.00 91.12 497 ASP A N 1
ATOM 3951 C CA . ASP A 1 497 ? 6.229 -0.095 -31.941 1.00 91.12 497 ASP A CA 1
ATOM 3952 C C . ASP A 1 497 ? 5.038 -1.053 -31.794 1.00 91.12 497 ASP A C 1
ATOM 3954 O O . ASP A 1 497 ? 3.900 -0.612 -31.925 1.00 91.12 497 ASP A O 1
ATOM 3958 N N . ALA A 1 498 ? 5.259 -2.325 -31.437 1.00 91.44 498 ALA A N 1
ATOM 3959 C CA . ALA A 1 498 ? 4.172 -3.264 -31.155 1.00 91.44 498 ALA A CA 1
ATOM 3960 C C . ALA A 1 498 ? 3.410 -2.941 -29.852 1.00 91.44 498 ALA A C 1
ATOM 3962 O O . ALA A 1 498 ? 2.267 -3.361 -29.705 1.00 91.44 498 ALA A O 1
ATOM 3963 N N . LEU A 1 499 ? 4.000 -2.173 -28.924 1.00 91.12 499 LEU A N 1
ATOM 3964 C CA . LEU A 1 499 ? 3.327 -1.716 -27.700 1.00 91.12 499 LEU A CA 1
ATOM 3965 C C . LEU A 1 499 ? 2.505 -0.434 -27.918 1.00 91.12 499 LEU A C 1
ATOM 3967 O O . LEU A 1 499 ? 1.557 -0.183 -27.176 1.00 91.12 499 LEU A O 1
ATOM 3971 N N . LYS A 1 500 ? 2.827 0.380 -28.935 1.00 92.25 500 LYS A N 1
ATOM 3972 C CA . LYS A 1 500 ? 2.146 1.665 -29.187 1.00 92.25 500 LYS A CA 1
ATOM 3973 C C . LYS A 1 500 ? 0.623 1.545 -29.381 1.00 92.25 500 LYS A C 1
ATOM 3975 O O . LYS A 1 500 ? -0.066 2.373 -28.796 1.00 92.25 500 LYS A O 1
ATOM 3980 N N . PRO A 1 501 ? 0.069 0.548 -30.107 1.00 91.69 501 PRO A N 1
ATOM 3981 C CA . PRO A 1 501 ? -1.382 0.384 -30.251 1.00 91.69 501 PRO A CA 1
ATOM 3982 C C . PRO A 1 501 ? -2.111 0.005 -28.954 1.00 91.69 501 PRO A C 1
ATOM 3984 O O . PRO A 1 501 ? -3.317 0.213 -28.853 1.00 91.69 501 PRO A O 1
ATOM 3987 N N . GLU A 1 502 ? -1.400 -0.566 -27.978 1.00 89.81 502 GLU A N 1
ATOM 3988 C CA . GLU A 1 502 ? -1.959 -0.969 -26.682 1.00 89.81 502 GLU A CA 1
ATOM 3989 C C . GLU A 1 502 ? -1.758 0.095 -25.587 1.00 89.81 502 GLU A C 1
ATOM 3991 O O . GLU A 1 502 ? -2.439 0.076 -24.560 1.00 89.81 502 GLU A O 1
ATOM 3996 N N . SER A 1 503 ? -0.829 1.033 -25.792 1.00 88.88 503 SER A N 1
ATOM 3997 C CA . SER A 1 503 ? -0.557 2.122 -24.857 1.00 88.88 503 SER A CA 1
ATOM 3998 C C . SER A 1 503 ? -1.511 3.298 -25.063 1.00 88.88 503 SER A C 1
ATOM 4000 O O . SER A 1 503 ? -1.780 3.718 -26.186 1.00 88.88 503 SER A O 1
ATOM 4002 N N . ARG A 1 504 ? -1.949 3.915 -23.959 1.00 87.94 504 ARG A N 1
ATOM 4003 C CA . ARG A 1 504 ? -2.627 5.223 -24.003 1.00 87.94 504 ARG A CA 1
ATOM 4004 C C . ARG A 1 504 ? -1.653 6.386 -24.239 1.00 87.94 504 ARG A C 1
ATOM 4006 O O . ARG A 1 504 ? -2.097 7.466 -24.612 1.00 87.94 504 ARG A O 1
ATOM 4013 N N . ASP A 1 505 ? -0.350 6.165 -24.052 1.00 89.19 505 ASP A N 1
ATOM 4014 C CA . ASP A 1 505 ? 0.709 7.119 -24.391 1.00 89.19 505 ASP A CA 1
ATOM 4015 C C . ASP A 1 505 ? 1.768 6.470 -25.298 1.00 89.19 505 ASP A C 1
ATOM 4017 O O . ASP A 1 505 ? 2.565 5.637 -24.859 1.00 89.19 505 ASP A O 1
ATOM 4021 N N . ALA A 1 506 ? 1.806 6.867 -26.570 1.00 90.62 506 ALA A N 1
ATOM 4022 C CA . ALA A 1 506 ? 2.845 6.432 -27.501 1.00 90.62 506 ALA A CA 1
ATOM 4023 C C . ALA A 1 506 ? 4.215 7.083 -27.215 1.00 90.62 506 ALA A C 1
ATOM 4025 O O . ALA A 1 506 ? 5.242 6.451 -27.448 1.00 90.62 506 ALA A O 1
ATOM 4026 N N . LYS A 1 507 ? 4.250 8.301 -26.652 1.00 90.31 507 LYS A N 1
ATOM 4027 C CA . LYS A 1 507 ? 5.495 9.006 -26.295 1.00 90.31 507 LYS A CA 1
ATOM 4028 C C . LYS A 1 507 ? 6.152 8.381 -25.069 1.00 90.31 507 LYS A C 1
ATOM 4030 O O . LYS A 1 507 ? 7.374 8.296 -25.014 1.00 90.31 507 LYS A O 1
ATOM 4035 N N . ALA A 1 508 ? 5.358 7.897 -24.113 1.00 90.75 508 ALA A N 1
ATOM 4036 C CA . ALA A 1 508 ? 5.868 7.083 -23.010 1.00 90.75 508 ALA A CA 1
ATOM 4037 C C . ALA A 1 508 ? 6.547 5.803 -23.526 1.00 90.75 508 ALA A C 1
ATOM 4039 O O . ALA A 1 508 ? 7.587 5.416 -23.003 1.00 90.75 508 ALA A O 1
ATOM 4040 N N . VAL A 1 509 ? 6.007 5.173 -24.579 1.00 92.50 509 VAL A N 1
ATOM 4041 C CA . VAL A 1 509 ? 6.626 3.997 -25.219 1.00 92.50 509 VAL A CA 1
ATOM 4042 C C . VAL A 1 509 ? 7.950 4.359 -25.899 1.00 92.50 509 VAL A C 1
ATOM 4044 O O . VAL A 1 509 ? 8.926 3.635 -25.718 1.00 92.50 509 VAL A O 1
ATOM 4047 N N . ASP A 1 510 ? 8.026 5.493 -26.603 1.00 92.31 510 ASP A N 1
ATOM 4048 C CA . ASP A 1 510 ? 9.290 5.996 -27.165 1.00 92.31 510 ASP A CA 1
ATOM 4049 C C . ASP A 1 510 ? 10.330 6.281 -26.063 1.00 92.31 510 ASP A C 1
ATOM 4051 O O . ASP A 1 510 ? 11.483 5.864 -26.161 1.00 92.31 510 ASP A O 1
ATOM 4055 N N . ARG A 1 511 ? 9.922 6.905 -24.951 1.00 91.50 511 ARG A N 1
ATOM 4056 C CA . ARG A 1 511 ? 10.822 7.205 -23.825 1.00 91.50 511 ARG A CA 1
ATOM 4057 C C . ARG A 1 511 ? 11.260 5.947 -23.066 1.00 91.50 511 ARG A C 1
ATOM 4059 O O . ARG A 1 511 ? 12.404 5.856 -22.624 1.00 91.50 511 ARG A O 1
ATOM 4066 N N . LEU A 1 512 ? 10.393 4.936 -22.961 1.00 91.31 512 LEU A N 1
ATOM 4067 C CA . LEU A 1 512 ? 10.765 3.603 -22.476 1.00 91.31 512 LEU A CA 1
ATOM 4068 C C . LEU A 1 512 ? 11.780 2.927 -23.406 1.00 91.31 512 LEU A C 1
ATOM 4070 O O . LEU A 1 512 ? 12.695 2.275 -22.902 1.00 91.31 512 LEU A O 1
ATOM 4074 N N . ALA A 1 513 ? 11.671 3.116 -24.725 1.00 89.75 513 ALA A N 1
ATOM 4075 C CA . ALA A 1 513 ? 12.642 2.599 -25.684 1.00 89.75 513 ALA A CA 1
ATOM 4076 C C . ALA A 1 513 ? 14.035 3.200 -25.489 1.00 89.75 513 ALA A C 1
ATOM 4078 O O . ALA A 1 513 ? 15.021 2.467 -25.437 1.00 89.75 513 ALA A O 1
ATOM 4079 N N . GLU A 1 514 ? 14.117 4.514 -25.296 1.00 89.50 514 GLU A N 1
ATOM 4080 C CA . GLU A 1 514 ? 15.377 5.210 -25.019 1.00 89.50 514 GLU A CA 1
ATOM 4081 C C . GLU A 1 514 ? 16.021 4.752 -23.697 1.00 89.50 514 GLU A C 1
ATOM 4083 O O . GLU A 1 514 ? 17.233 4.544 -23.639 1.00 89.50 514 GLU A O 1
ATOM 4088 N N . LEU A 1 515 ? 15.218 4.551 -22.644 1.00 89.00 515 LEU A N 1
ATOM 4089 C CA . LEU A 1 515 ? 15.704 4.211 -21.299 1.00 89.00 515 LEU A CA 1
ATOM 4090 C C . LEU A 1 515 ? 16.040 2.720 -21.113 1.00 89.00 515 LEU A C 1
ATOM 4092 O O . LEU A 1 515 ? 17.015 2.385 -20.439 1.00 89.00 515 LEU A O 1
ATOM 4096 N N . TYR A 1 516 ? 15.237 1.810 -21.674 1.00 86.38 516 TYR A N 1
ATOM 4097 C CA . TYR A 1 516 ? 15.407 0.354 -21.528 1.00 86.38 516 TYR A CA 1
ATOM 4098 C C . TYR A 1 516 ? 16.077 -0.319 -22.740 1.00 86.38 516 TYR A C 1
ATOM 4100 O O . TYR A 1 516 ? 16.419 -1.502 -22.666 1.00 86.38 516 TYR A O 1
ATOM 4108 N N . GLY A 1 517 ? 16.274 0.404 -23.845 1.00 84.88 517 GLY A N 1
ATOM 4109 C CA . GLY A 1 517 ? 16.885 -0.095 -25.076 1.00 84.88 517 GLY A CA 1
ATOM 4110 C C . GLY A 1 517 ? 15.928 -0.938 -25.916 1.00 84.88 517 GLY A C 1
ATOM 4111 O O . GLY A 1 517 ? 15.353 -0.464 -26.891 1.00 84.88 517 GLY A O 1
ATOM 4112 N N . HIS A 1 518 ? 15.733 -2.202 -25.543 1.00 77.81 518 HIS A N 1
ATOM 4113 C CA . HIS A 1 518 ? 14.918 -3.173 -26.287 1.00 77.81 518 HIS A CA 1
ATOM 4114 C C . HIS A 1 518 ? 13.925 -3.858 -25.330 1.00 77.81 518 HIS A C 1
ATOM 4116 O O . HIS A 1 518 ? 14.323 -4.206 -24.213 1.00 77.81 518 HIS A O 1
ATOM 4122 N N . PRO A 1 519 ? 12.646 -4.074 -25.705 1.00 74.75 519 PRO A N 1
ATOM 4123 C CA . PRO A 1 519 ? 11.597 -4.424 -24.736 1.00 74.75 519 PRO A CA 1
ATOM 4124 C C . PRO A 1 519 ? 11.860 -5.774 -24.054 1.00 74.75 519 PRO A C 1
ATOM 4126 O O . PRO A 1 519 ? 11.639 -5.944 -22.851 1.00 74.75 519 PRO A O 1
ATOM 4129 N N . GLU A 1 520 ? 12.438 -6.715 -24.799 1.00 65.31 520 GLU A N 1
ATOM 4130 C CA . GLU A 1 520 ? 12.800 -8.044 -24.306 1.00 65.31 520 GLU A CA 1
ATOM 4131 C C . GLU A 1 520 ? 14.007 -8.048 -23.349 1.00 65.31 520 GLU A C 1
ATOM 4133 O O . GLU A 1 520 ? 14.153 -8.972 -22.547 1.00 65.31 520 GLU A O 1
ATOM 4138 N N . CYS A 1 521 ? 14.846 -7.001 -23.350 1.00 59.06 521 CYS A N 1
ATOM 4139 C CA . CYS A 1 521 ? 16.061 -6.891 -22.515 1.00 59.06 521 CYS A CA 1
ATOM 4140 C C . CYS A 1 521 ? 15.786 -6.686 -21.025 1.00 59.06 521 CYS A C 1
ATOM 4142 O O . CYS A 1 521 ? 16.702 -6.571 -20.207 1.00 59.06 521 CYS A O 1
ATOM 4144 N N . SER A 1 522 ? 14.512 -6.688 -20.653 1.00 50.75 522 SER A N 1
ATOM 4145 C CA . SER A 1 522 ? 14.044 -6.823 -19.286 1.00 50.75 522 SER A CA 1
ATOM 4146 C C . SER A 1 522 ? 14.180 -8.264 -18.735 1.00 50.75 522 SER A C 1
ATOM 4148 O O . SER A 1 522 ? 14.244 -8.393 -17.517 1.00 50.75 522 SER A O 1
ATOM 4150 N N . SER A 1 523 ? 14.312 -9.293 -19.592 1.00 43.94 523 SER A N 1
ATOM 4151 C CA . SER A 1 523 ? 14.229 -10.740 -19.276 1.00 43.94 523 SER A CA 1
ATOM 4152 C C . SER A 1 523 ? 15.553 -11.526 -19.208 1.00 43.94 523 SER A C 1
ATOM 4154 O O . SER A 1 523 ? 16.578 -11.102 -19.751 1.00 43.94 523 SER A O 1
ATOM 4156 N N . GLN A 1 524 ? 15.489 -12.751 -18.664 1.00 45.16 524 GLN A N 1
ATOM 4157 C CA . GLN A 1 524 ? 16.496 -13.809 -18.854 1.00 45.16 524 GLN A CA 1
ATOM 4158 C C . GLN A 1 524 ? 16.743 -14.248 -20.314 1.00 45.16 524 GLN A C 1
ATOM 4160 O O . GLN A 1 524 ? 17.807 -14.809 -20.579 1.00 45.16 524 GLN A O 1
ATOM 4165 N N . ASP A 1 525 ? 15.839 -13.992 -21.266 1.00 45.31 525 ASP A N 1
ATOM 4166 C CA . ASP A 1 525 ? 16.021 -14.404 -22.672 1.00 45.31 525 ASP A CA 1
ATOM 4167 C C . ASP A 1 525 ? 17.005 -13.503 -23.432 1.00 45.31 525 ASP A C 1
ATOM 4169 O O . ASP A 1 525 ? 17.765 -13.977 -24.279 1.00 45.31 525 ASP A O 1
ATOM 4173 N N . CYS A 1 526 ? 17.013 -12.210 -23.091 1.00 53.16 526 CYS A N 1
ATOM 4174 C CA . CYS A 1 526 ? 17.921 -11.197 -23.642 1.00 53.16 526 CYS A CA 1
ATOM 4175 C C . CYS A 1 526 ? 19.055 -10.803 -22.685 1.00 53.16 526 CYS A C 1
ATOM 4177 O O . CYS A 1 526 ? 19.913 -9.976 -23.014 1.00 53.16 526 CYS A O 1
ATOM 4179 N N . LEU A 1 527 ? 19.098 -11.411 -21.500 1.00 54.78 527 LEU A N 1
ATOM 4180 C CA . LEU A 1 527 ? 20.372 -11.628 -20.844 1.00 54.78 527 LEU A CA 1
ATOM 4181 C C . LEU A 1 527 ? 21.226 -12.512 -21.753 1.00 54.78 527 LEU A C 1
ATOM 4183 O O . LEU A 1 527 ? 20.775 -13.516 -22.302 1.00 54.78 527 LEU A O 1
ATOM 4187 N N . CYS A 1 528 ? 22.508 -12.181 -21.831 1.00 59.12 528 CYS A N 1
ATOM 4188 C CA . CYS A 1 528 ? 23.508 -13.177 -22.160 1.00 59.12 528 CYS A CA 1
ATOM 4189 C C . CYS A 1 528 ? 23.354 -14.301 -21.129 1.00 59.12 528 CYS A C 1
ATOM 4191 O O . CYS A 1 528 ? 23.614 -14.096 -19.940 1.00 59.12 528 CYS A O 1
ATOM 4193 N N . ARG A 1 529 ? 22.817 -15.449 -21.548 1.00 61.84 529 ARG A N 1
ATOM 4194 C CA . ARG A 1 529 ? 22.543 -16.568 -20.652 1.00 61.84 529 ARG A CA 1
ATOM 4195 C C . ARG A 1 529 ? 23.878 -17.221 -20.380 1.00 61.84 529 ARG A C 1
ATOM 4197 O O . ARG A 1 529 ? 24.507 -17.719 -21.305 1.00 61.84 529 ARG A O 1
ATOM 4204 N N . TYR A 1 530 ? 24.330 -17.212 -19.133 1.00 70.06 530 TYR A N 1
ATOM 4205 C CA . TYR A 1 530 ? 25.580 -17.864 -18.769 1.00 70.06 530 TYR A CA 1
ATOM 4206 C C . TYR A 1 530 ? 25.323 -19.071 -17.869 1.00 70.06 530 TYR A C 1
ATOM 4208 O O . TYR A 1 530 ? 24.550 -19.004 -16.913 1.00 70.06 530 TYR A O 1
ATOM 4216 N N . ARG A 1 531 ? 26.024 -20.173 -18.141 1.00 77.94 531 ARG A N 1
ATOM 4217 C CA . ARG A 1 531 ? 26.182 -21.286 -17.212 1.00 77.94 531 ARG A CA 1
ATOM 4218 C C . ARG A 1 531 ? 27.054 -20.785 -16.069 1.00 77.94 531 ARG A C 1
ATOM 4220 O O . ARG A 1 531 ? 28.201 -20.397 -16.298 1.00 77.94 531 ARG A O 1
ATOM 4227 N N . LEU A 1 532 ? 26.490 -20.768 -14.866 1.00 80.38 532 LEU A N 1
ATOM 4228 C CA . LEU A 1 532 ? 27.163 -20.233 -13.688 1.00 80.38 532 LEU A CA 1
ATOM 4229 C C . LEU A 1 532 ? 28.421 -21.052 -13.381 1.00 80.38 532 LEU A C 1
ATOM 4231 O O . LEU A 1 532 ? 28.369 -22.283 -13.365 1.00 80.38 532 LEU A O 1
ATOM 4235 N N . GLY A 1 533 ? 29.539 -20.367 -13.148 1.00 80.50 533 GLY A N 1
ATOM 4236 C CA . GLY A 1 533 ? 30.774 -21.018 -12.713 1.00 80.50 533 GLY A CA 1
ATOM 4237 C C . GLY A 1 533 ? 30.747 -21.404 -11.233 1.00 80.50 533 GLY A C 1
ATOM 4238 O O . GLY A 1 533 ? 29.842 -21.036 -10.483 1.00 80.50 533 GLY A O 1
ATOM 4239 N N . SER A 1 534 ? 31.797 -22.080 -10.773 1.00 83.06 534 SER A N 1
ATOM 4240 C CA . SER A 1 534 ? 32.094 -22.151 -9.338 1.00 83.06 534 SER A CA 1
ATOM 4241 C C . SER A 1 534 ? 32.670 -20.817 -8.860 1.00 83.06 534 SER A C 1
ATOM 4243 O O . SER A 1 534 ? 33.444 -20.183 -9.580 1.00 83.06 534 SER A O 1
ATOM 4245 N N . TRP A 1 535 ? 32.333 -20.398 -7.638 1.00 81.50 535 TRP A N 1
ATOM 4246 C CA . TRP A 1 535 ? 33.039 -19.292 -6.986 1.00 81.50 535 TRP A CA 1
ATOM 4247 C C . TRP A 1 535 ? 34.501 -19.684 -6.741 1.00 81.50 535 TRP A C 1
ATOM 4249 O O . TRP A 1 535 ? 34.789 -20.776 -6.245 1.00 81.50 535 TRP A O 1
ATOM 4259 N N . GLY A 1 536 ? 35.418 -18.791 -7.103 1.00 82.31 536 GLY A N 1
ATOM 4260 C CA . GLY A 1 536 ? 36.836 -18.894 -6.790 1.00 82.31 536 GLY A CA 1
ATOM 4261 C C . GLY A 1 536 ? 37.103 -18.769 -5.290 1.00 82.31 536 GLY A C 1
ATOM 4262 O O . GLY A 1 536 ? 36.216 -18.474 -4.489 1.00 82.31 536 GLY A O 1
ATOM 4263 N N . ARG A 1 537 ? 38.359 -18.994 -4.892 1.00 83.69 537 ARG A N 1
ATOM 4264 C CA . ARG A 1 537 ? 38.766 -18.812 -3.492 1.00 83.69 537 ARG A CA 1
ATOM 4265 C C . ARG A 1 537 ? 38.657 -17.336 -3.105 1.00 83.69 537 ARG A C 1
ATOM 4267 O O . ARG A 1 537 ? 38.876 -16.462 -3.937 1.00 83.69 537 ARG A O 1
ATOM 4274 N N . CYS A 1 538 ? 38.376 -17.083 -1.830 1.00 79.25 538 CYS A N 1
ATOM 4275 C CA . CYS A 1 538 ? 38.453 -15.741 -1.271 1.00 79.25 538 CYS A CA 1
ATOM 4276 C C . CYS A 1 538 ? 39.880 -15.189 -1.396 1.00 79.25 538 CYS A C 1
ATOM 4278 O O . CYS A 1 538 ? 40.816 -15.772 -0.844 1.00 79.25 538 CYS A O 1
ATOM 4280 N N . ASP A 1 539 ? 40.035 -14.062 -2.083 1.00 83.00 539 ASP A N 1
ATOM 4281 C CA . ASP A 1 539 ? 41.239 -13.248 -2.011 1.00 83.00 539 ASP A CA 1
ATOM 4282 C C . ASP A 1 539 ? 41.288 -12.555 -0.643 1.00 83.00 539 ASP A C 1
ATOM 4284 O O . ASP A 1 539 ? 40.443 -11.724 -0.299 1.00 83.00 539 ASP A O 1
ATOM 4288 N N . VAL A 1 540 ? 42.301 -12.917 0.141 1.00 76.12 540 VAL A N 1
ATOM 4289 C CA . VAL A 1 540 ? 42.509 -12.443 1.513 1.00 76.12 540 VAL A CA 1
ATOM 4290 C C . VAL A 1 540 ? 42.934 -10.967 1.552 1.00 76.12 540 VAL A C 1
ATOM 4292 O O . VAL A 1 540 ? 42.728 -10.310 2.569 1.00 76.12 540 VAL A O 1
ATOM 4295 N N . ALA A 1 541 ? 43.496 -10.429 0.461 1.00 71.00 541 ALA A N 1
ATOM 4296 C CA . ALA A 1 541 ? 43.918 -9.032 0.376 1.00 71.00 541 ALA A CA 1
ATOM 4297 C C . ALA A 1 541 ? 42.751 -8.087 0.052 1.00 71.00 541 ALA A C 1
ATOM 4299 O O . ALA A 1 541 ? 42.654 -7.008 0.635 1.00 71.00 541 ALA A O 1
ATOM 4300 N N . THR A 1 542 ? 41.845 -8.482 -0.852 1.00 75.94 542 THR A N 1
ATOM 4301 C CA . THR A 1 542 ? 40.700 -7.641 -1.257 1.00 75.94 542 THR A CA 1
ATOM 4302 C C . THR A 1 542 ? 39.375 -8.001 -0.577 1.00 75.94 542 THR A C 1
ATOM 4304 O O . THR A 1 542 ? 38.419 -7.223 -0.658 1.00 75.94 542 THR A O 1
ATOM 4307 N N . GLY A 1 543 ? 39.289 -9.156 0.093 1.00 73.94 543 GLY A N 1
ATOM 4308 C CA . GLY A 1 543 ? 38.061 -9.665 0.716 1.00 73.94 543 GLY A CA 1
ATOM 4309 C C . GLY A 1 543 ? 36.982 -10.064 -0.297 1.00 73.94 543 GLY A C 1
ATOM 4310 O O . GLY A 1 543 ? 35.788 -10.030 0.025 1.00 73.94 543 GLY A O 1
ATOM 4311 N N . LYS A 1 544 ? 37.383 -10.389 -1.533 1.00 78.62 544 LYS A N 1
ATOM 4312 C CA . LYS A 1 544 ? 36.499 -10.681 -2.669 1.00 78.62 544 LYS A CA 1
ATOM 4313 C C . LYS A 1 544 ? 36.714 -12.090 -3.218 1.00 78.62 544 LYS A C 1
ATOM 4315 O O . LYS A 1 544 ? 37.752 -12.707 -3.013 1.00 78.62 544 LYS A O 1
ATOM 4320 N N . GLN A 1 545 ? 35.709 -12.591 -3.920 1.00 85.19 545 GLN A N 1
ATOM 4321 C CA . GLN A 1 545 ? 35.731 -13.845 -4.667 1.00 85.19 545 GLN A CA 1
ATOM 4322 C C . GLN A 1 545 ? 35.050 -13.623 -6.021 1.00 85.19 545 GLN A C 1
ATOM 4324 O O . GLN A 1 545 ? 34.025 -12.936 -6.100 1.00 85.19 545 GLN A O 1
ATOM 4329 N N . ASP A 1 546 ? 35.605 -14.238 -7.060 1.00 87.00 546 ASP A N 1
ATOM 4330 C CA . ASP A 1 546 ? 35.137 -14.113 -8.439 1.00 87.00 546 ASP A CA 1
ATOM 4331 C C . ASP A 1 546 ? 34.499 -15.416 -8.925 1.00 87.00 546 ASP A C 1
ATOM 4333 O O . ASP A 1 546 ? 34.961 -16.506 -8.594 1.00 87.00 546 ASP A O 1
ATOM 4337 N N . ARG A 1 547 ? 33.454 -15.313 -9.746 1.00 86.88 547 ARG A N 1
ATOM 4338 C CA . ARG A 1 547 ? 32.828 -16.426 -10.470 1.00 86.88 547 ARG A CA 1
ATOM 4339 C C . ARG A 1 547 ? 32.845 -16.101 -11.955 1.00 86.88 547 ARG A C 1
ATOM 4341 O O . ARG A 1 547 ? 32.337 -15.055 -12.353 1.00 86.88 547 ARG A O 1
ATOM 4348 N N . VAL A 1 548 ? 33.416 -16.986 -12.767 1.00 85.75 548 VAL A N 1
ATOM 4349 C CA . VAL A 1 548 ? 33.398 -16.844 -14.229 1.00 85.75 548 VAL A CA 1
ATOM 4350 C C . VAL A 1 548 ? 32.227 -17.646 -14.780 1.00 85.75 548 VAL A C 1
ATOM 4352 O O . VAL A 1 548 ? 32.251 -18.875 -14.744 1.00 85.75 548 VAL A O 1
ATOM 4355 N N . ASP A 1 549 ? 31.210 -16.958 -15.291 1.00 84.19 549 ASP A N 1
ATOM 4356 C CA . ASP A 1 549 ? 30.071 -17.590 -15.954 1.00 84.19 549 ASP A CA 1
ATOM 4357 C C . ASP A 1 549 ? 30.351 -17.699 -17.468 1.00 84.19 549 ASP A C 1
ATOM 4359 O O . ASP A 1 549 ? 30.882 -16.766 -18.075 1.00 84.19 549 ASP A O 1
ATOM 4363 N N . GLN A 1 550 ? 29.993 -18.829 -18.087 1.00 83.38 550 GLN A N 1
ATOM 4364 C CA . GLN A 1 550 ? 30.296 -19.161 -19.494 1.00 83.38 550 GLN A CA 1
ATOM 4365 C C . GLN A 1 550 ? 29.047 -19.084 -20.378 1.00 83.38 550 GLN A C 1
ATOM 4367 O O . GLN A 1 550 ? 27.999 -19.589 -19.982 1.00 83.38 550 GLN A O 1
ATOM 4372 N N . LEU A 1 551 ? 29.131 -18.455 -21.554 1.00 75.81 551 LEU A N 1
ATOM 4373 C CA . LEU A 1 551 ? 27.959 -18.165 -22.389 1.00 75.81 551 LEU A CA 1
ATOM 4374 C C . LEU A 1 551 ? 27.275 -19.453 -22.883 1.00 75.81 551 LEU A C 1
ATOM 4376 O O . LEU A 1 551 ? 27.923 -20.408 -23.309 1.00 75.81 551 LEU A O 1
ATOM 4380 N N . VAL A 1 552 ? 25.945 -19.469 -22.836 1.00 75.06 552 VAL A N 1
ATOM 4381 C CA . VAL A 1 552 ? 25.086 -20.560 -23.303 1.00 75.06 552 VAL A CA 1
ATOM 4382 C C . VAL A 1 552 ? 24.620 -20.261 -24.728 1.00 75.06 552 VAL A C 1
ATOM 4384 O O . VAL A 1 552 ? 24.223 -19.138 -25.053 1.00 75.06 552 VAL A O 1
ATOM 4387 N N . SER A 1 553 ? 24.644 -21.288 -25.577 1.00 60.66 553 SER A N 1
ATOM 4388 C CA . SER A 1 553 ? 24.105 -21.260 -26.940 1.00 60.66 553 SER A CA 1
ATOM 4389 C C . SER A 1 553 ? 22.639 -20.807 -26.957 1.00 60.66 553 SER A C 1
ATOM 4391 O O . SER A 1 553 ? 21.831 -21.328 -26.190 1.00 60.66 553 SER A O 1
ATOM 4393 N N . GLY A 1 554 ? 22.293 -19.870 -27.844 1.00 59.03 554 GLY A N 1
ATOM 4394 C CA . GLY A 1 554 ? 20.958 -19.256 -27.896 1.00 59.03 554 GLY A CA 1
ATOM 4395 C C . GLY A 1 554 ? 20.802 -17.986 -27.046 1.00 59.03 554 GLY A C 1
ATOM 4396 O O . GLY A 1 554 ? 19.682 -17.545 -26.805 1.00 59.03 554 GLY A O 1
ATOM 4397 N N . SER A 1 555 ? 21.900 -17.396 -26.569 1.00 58.66 555 SER A N 1
ATOM 4398 C CA . SER A 1 555 ? 21.906 -16.048 -25.978 1.00 58.66 555 SER A CA 1
ATOM 4399 C C . SER A 1 555 ? 21.726 -14.962 -27.045 1.00 58.66 555 SER A C 1
ATOM 4401 O O . SER A 1 555 ? 22.318 -15.068 -28.118 1.00 58.66 555 SER A O 1
ATOM 4403 N N . PHE A 1 556 ? 20.958 -13.912 -26.741 1.00 56.84 556 PHE A N 1
ATOM 4404 C CA . PHE A 1 556 ? 20.685 -12.807 -27.667 1.00 56.84 556 PHE A CA 1
ATOM 4405 C C . PHE A 1 556 ? 21.916 -11.881 -27.819 1.00 56.84 556 PHE A C 1
ATOM 4407 O O . PHE A 1 556 ? 22.328 -11.274 -26.830 1.00 56.84 556 PHE A O 1
ATOM 4414 N N . PRO A 1 557 ? 22.551 -11.777 -29.003 1.00 57.09 557 PRO A N 1
ATOM 4415 C CA . PRO A 1 557 ? 23.769 -10.982 -29.182 1.00 57.09 557 PRO A CA 1
ATOM 4416 C C . PRO A 1 557 ? 23.492 -9.461 -29.190 1.00 57.09 557 PRO A C 1
ATOM 4418 O O . PRO A 1 557 ? 22.380 -9.048 -29.512 1.00 57.09 557 PRO A O 1
ATOM 4421 N N . PRO A 1 558 ? 24.499 -8.604 -28.914 1.00 58.78 558 PRO A N 1
ATOM 4422 C CA . PRO A 1 558 ? 25.904 -8.937 -28.666 1.00 58.78 558 PRO A CA 1
ATOM 4423 C C . PRO A 1 558 ? 26.175 -9.371 -27.216 1.00 58.78 558 PRO A C 1
ATOM 4425 O O . PRO A 1 558 ? 25.828 -8.677 -26.261 1.00 58.78 558 PRO A O 1
ATOM 4428 N N . CYS A 1 559 ? 26.878 -10.497 -27.067 1.00 63.19 559 CYS A N 1
ATOM 4429 C CA . CYS A 1 559 ? 27.271 -11.080 -25.784 1.00 63.19 559 CYS A CA 1
ATOM 4430 C C . CYS A 1 559 ? 28.763 -11.405 -25.747 1.00 63.19 559 CYS A C 1
ATOM 4432 O O . CYS A 1 559 ? 29.337 -11.814 -26.755 1.00 63.19 559 CYS A O 1
ATOM 4434 N N . THR A 1 560 ? 29.386 -11.277 -24.576 1.00 68.50 560 THR A N 1
ATOM 4435 C CA . THR A 1 560 ? 30.747 -11.774 -24.346 1.00 68.50 560 THR A CA 1
ATOM 4436 C C . THR A 1 560 ? 30.717 -13.281 -24.081 1.00 68.50 560 THR A C 1
ATOM 4438 O O . THR A 1 560 ? 29.796 -13.786 -23.445 1.00 68.50 560 THR A O 1
ATOM 4441 N N . ASN A 1 561 ? 31.735 -14.018 -24.539 1.00 77.38 561 ASN A N 1
ATOM 4442 C CA . ASN A 1 561 ? 31.802 -15.483 -24.377 1.00 77.38 561 ASN A CA 1
ATOM 4443 C C . ASN A 1 561 ? 31.836 -15.937 -22.904 1.00 77.38 561 ASN A C 1
ATOM 4445 O O . ASN A 1 561 ? 31.447 -17.056 -22.582 1.00 77.38 561 ASN A O 1
ATOM 4449 N N . SER A 1 562 ? 32.266 -15.056 -22.004 1.00 79.69 562 SER A N 1
ATOM 4450 C CA . SER A 1 562 ? 32.202 -15.236 -20.557 1.00 79.69 562 SER A CA 1
ATOM 4451 C C . SER A 1 562 ? 31.961 -13.893 -19.867 1.00 79.69 562 SER A C 1
ATOM 4453 O O . SER A 1 562 ? 32.221 -12.837 -20.451 1.00 79.69 562 SER A O 1
ATOM 4455 N N . ARG A 1 563 ? 31.525 -13.927 -18.606 1.00 74.12 563 ARG A N 1
ATOM 4456 C CA . ARG A 1 563 ? 31.538 -12.772 -17.693 1.00 74.12 563 ARG A CA 1
ATOM 4457 C C . ARG A 1 563 ? 32.158 -13.162 -16.356 1.00 74.12 563 ARG A C 1
ATOM 4459 O O . ARG A 1 563 ? 32.000 -14.301 -15.925 1.00 74.12 563 ARG A O 1
ATOM 4466 N N . THR A 1 564 ? 32.788 -12.211 -15.678 1.00 81.88 564 THR A N 1
ATOM 4467 C CA . THR A 1 564 ? 33.239 -12.383 -14.291 1.00 81.88 564 THR A CA 1
ATOM 4468 C C . THR A 1 564 ? 32.302 -11.609 -13.373 1.00 81.88 564 THR A C 1
ATOM 4470 O O . THR A 1 564 ? 32.117 -10.409 -13.563 1.00 81.88 564 THR A O 1
ATOM 4473 N N . ILE A 1 565 ? 31.708 -12.281 -12.387 1.00 78.12 565 ILE A N 1
ATOM 4474 C CA . ILE A 1 565 ? 30.979 -11.633 -11.293 1.00 78.12 565 ILE A CA 1
ATOM 4475 C C . ILE A 1 565 ? 31.859 -11.660 -10.049 1.00 78.12 565 ILE A C 1
ATOM 4477 O O . ILE A 1 565 ? 32.283 -12.727 -9.613 1.00 78.12 565 ILE A O 1
ATOM 4481 N N . THR A 1 566 ? 32.084 -10.490 -9.457 1.00 78.56 566 THR A N 1
ATOM 4482 C CA . THR A 1 566 ? 32.859 -10.308 -8.226 1.00 78.56 566 THR A CA 1
ATOM 4483 C C . THR A 1 566 ? 31.926 -9.993 -7.061 1.00 78.56 566 THR A C 1
ATOM 4485 O O . THR A 1 566 ? 31.148 -9.041 -7.131 1.00 78.56 566 THR A O 1
ATOM 4488 N N . ARG A 1 567 ? 32.035 -10.726 -5.948 1.00 70.94 567 ARG A N 1
ATOM 4489 C CA . ARG A 1 567 ? 31.332 -10.409 -4.685 1.00 70.94 567 ARG A CA 1
ATOM 4490 C C . ARG A 1 567 ? 32.276 -10.475 -3.485 1.00 70.94 567 ARG A C 1
ATOM 4492 O O . ARG A 1 567 ? 33.406 -10.939 -3.611 1.00 70.94 567 ARG A O 1
ATOM 4499 N N . ARG A 1 568 ? 31.829 -10.028 -2.305 1.00 65.94 568 ARG A N 1
ATOM 4500 C CA . ARG A 1 568 ? 32.582 -10.238 -1.056 1.00 65.94 568 ARG A CA 1
ATOM 4501 C C . ARG A 1 568 ? 32.588 -11.711 -0.639 1.00 65.94 568 ARG A C 1
ATOM 4503 O O . ARG A 1 568 ? 31.710 -12.495 -1.004 1.00 65.94 568 ARG A O 1
ATOM 4510 N N . CYS A 1 569 ? 33.599 -12.098 0.125 1.00 75.06 569 CYS A N 1
ATOM 4511 C CA . CYS A 1 569 ? 33.648 -13.419 0.739 1.00 75.06 569 CYS A CA 1
ATOM 4512 C C . CYS A 1 569 ? 32.586 -13.551 1.838 1.00 75.06 569 CYS A C 1
ATOM 4514 O O . CYS A 1 569 ? 32.395 -12.636 2.635 1.00 75.06 569 CYS A O 1
ATOM 4516 N N . SER A 1 570 ? 31.917 -14.701 1.891 1.00 51.44 570 SER A N 1
ATOM 4517 C CA . SER A 1 570 ? 30.909 -15.005 2.909 1.00 51.44 570 SER A CA 1
ATOM 4518 C C . SER A 1 570 ? 31.585 -15.632 4.134 1.00 51.44 570 SER A C 1
ATOM 4520 O O . SER A 1 570 ? 32.186 -16.698 4.017 1.00 51.44 570 SER A O 1
ATOM 4522 N N . GLY A 1 571 ? 31.483 -14.986 5.299 1.00 53.84 571 GLY A N 1
ATOM 4523 C CA . GLY A 1 571 ? 32.090 -15.445 6.558 1.00 53.84 571 GLY A CA 1
ATOM 4524 C C . GLY A 1 571 ? 33.322 -14.635 7.002 1.00 53.84 571 GLY A C 1
ATOM 4525 O O . GLY A 1 571 ? 33.756 -13.721 6.298 1.00 53.84 571 GLY A O 1
ATOM 4526 N N . PRO A 1 572 ? 33.880 -14.925 8.193 1.00 41.78 572 PRO A N 1
ATOM 4527 C CA . PRO A 1 572 ? 35.013 -14.180 8.736 1.00 41.78 572 PRO A CA 1
ATOM 4528 C C . PRO A 1 572 ? 36.267 -14.385 7.879 1.00 41.78 572 PRO A C 1
ATOM 4530 O O . PRO A 1 572 ? 36.751 -15.507 7.729 1.00 41.78 572 PRO A O 1
ATOM 4533 N N . ILE A 1 573 ? 36.817 -13.288 7.351 1.00 48.16 573 ILE A N 1
ATOM 4534 C CA . ILE A 1 573 ? 38.080 -13.301 6.603 1.00 48.16 573 ILE A CA 1
ATOM 4535 C C . ILE A 1 573 ? 39.186 -13.804 7.547 1.00 48.16 573 ILE A C 1
ATOM 4537 O O . ILE A 1 573 ? 39.400 -13.184 8.597 1.00 48.16 573 ILE A O 1
ATOM 4541 N N . PRO A 1 574 ? 39.909 -14.892 7.214 1.00 39.78 574 PRO A N 1
ATOM 4542 C CA . PRO A 1 574 ? 41.048 -15.328 8.008 1.00 39.78 574 PRO A CA 1
ATOM 4543 C C . PRO A 1 574 ? 42.083 -14.205 8.043 1.00 39.78 574 PRO A C 1
ATOM 4545 O O . PRO A 1 574 ? 42.609 -13.814 7.001 1.00 39.78 574 PRO A O 1
ATOM 4548 N N . ARG A 1 575 ? 42.377 -13.663 9.233 1.00 39.94 575 ARG A N 1
ATOM 4549 C CA . ARG A 1 575 ? 43.452 -12.674 9.377 1.00 39.94 575 ARG A CA 1
ATOM 4550 C C . ARG A 1 575 ? 44.742 -13.305 8.868 1.00 39.94 575 ARG A C 1
ATOM 4552 O O . ARG A 1 575 ? 45.157 -14.343 9.385 1.00 39.94 575 ARG A O 1
ATOM 4559 N N . ALA A 1 576 ? 45.372 -12.674 7.881 1.00 39.19 576 ALA A N 1
ATOM 4560 C CA . ALA A 1 576 ? 46.688 -13.086 7.425 1.00 39.19 576 ALA A CA 1
ATOM 4561 C C . ALA A 1 576 ? 47.645 -13.093 8.627 1.00 39.19 576 ALA A C 1
ATOM 4563 O O . ALA A 1 576 ? 47.818 -12.073 9.299 1.00 39.19 576 ALA A O 1
ATOM 4564 N N . PHE A 1 577 ? 48.241 -14.251 8.915 1.00 32.22 577 PHE A N 1
ATOM 4565 C CA . PHE A 1 577 ? 49.289 -14.369 9.922 1.00 32.22 577 PHE A CA 1
ATOM 4566 C C . PHE A 1 577 ? 50.527 -13.628 9.409 1.00 32.22 577 PHE A C 1
ATOM 4568 O O . PHE A 1 577 ? 51.357 -14.190 8.694 1.00 32.22 577 PHE A O 1
ATOM 4575 N N . VAL A 1 578 ? 50.650 -12.349 9.768 1.00 32.75 578 VAL A N 1
ATOM 4576 C CA . VAL A 1 578 ? 51.889 -11.593 9.581 1.00 32.75 578 VAL A CA 1
ATOM 4577 C C . VAL A 1 578 ? 52.905 -12.150 10.573 1.00 32.75 578 VAL A C 1
ATOM 4579 O O . VAL A 1 578 ? 52.951 -11.757 11.737 1.00 32.75 578 VAL A O 1
ATOM 4582 N N . SER A 1 579 ? 53.690 -13.123 10.114 1.00 26.81 579 SER A N 1
ATOM 4583 C CA . SER A 1 579 ? 54.844 -13.615 10.861 1.00 26.81 579 SER A CA 1
ATOM 4584 C C . SER A 1 579 ? 55.851 -12.468 11.027 1.00 26.81 579 SER A C 1
ATOM 4586 O O . SER A 1 579 ? 56.174 -11.812 10.032 1.00 26.81 579 SER A O 1
ATOM 4588 N N . PRO A 1 580 ? 56.349 -12.184 12.245 1.00 29.05 580 PRO A N 1
ATOM 4589 C CA . PRO A 1 580 ? 57.279 -11.086 12.462 1.00 29.05 580 PRO A CA 1
ATOM 4590 C C . PRO A 1 580 ? 58.640 -11.423 11.847 1.00 29.05 580 PRO A C 1
ATOM 4592 O O . PRO A 1 580 ? 59.440 -12.169 12.418 1.00 29.05 580 PRO A O 1
ATOM 4595 N N . ILE A 1 581 ? 58.918 -10.839 10.680 1.00 29.41 581 ILE A N 1
ATOM 4596 C CA . ILE A 1 581 ? 60.248 -10.853 10.076 1.00 29.41 581 ILE A CA 1
ATOM 4597 C C . ILE A 1 581 ? 61.182 -10.052 10.988 1.00 29.41 581 ILE A C 1
ATOM 4599 O O . ILE A 1 581 ? 61.114 -8.826 11.054 1.00 29.41 581 ILE A O 1
ATOM 4603 N N . LYS A 1 582 ? 62.082 -10.750 11.687 1.00 29.84 582 LYS A N 1
ATOM 4604 C CA . LYS A 1 582 ? 63.253 -10.118 12.299 1.00 29.84 582 LYS A CA 1
ATOM 4605 C C . LYS A 1 582 ? 64.198 -9.675 11.182 1.00 29.84 582 LYS A C 1
ATOM 4607 O O . LYS A 1 582 ? 64.781 -10.524 10.513 1.00 29.84 582 LYS A O 1
ATOM 4612 N N . GLN A 1 583 ? 64.406 -8.371 11.038 1.00 29.11 583 GLN A N 1
ATOM 4613 C CA . GLN A 1 583 ? 65.597 -7.822 10.387 1.00 29.11 583 GLN A CA 1
ATOM 4614 C C . GLN A 1 583 ? 66.330 -6.861 11.336 1.00 29.11 583 GLN A C 1
ATOM 4616 O O . GLN A 1 583 ? 65.717 -6.363 12.284 1.00 29.11 583 GLN A O 1
ATOM 4621 N N . PRO A 1 584 ? 67.654 -6.678 11.166 1.00 27.78 584 PRO A N 1
ATOM 4622 C CA . PRO A 1 584 ? 68.494 -6.057 12.182 1.00 27.78 584 PRO A CA 1
ATOM 4623 C C . PRO A 1 584 ? 68.385 -4.534 12.164 1.00 27.78 584 PRO A C 1
ATOM 4625 O O . PRO A 1 584 ? 68.231 -3.917 11.112 1.00 27.78 584 PRO A O 1
ATOM 4628 N N . VAL A 1 585 ? 68.552 -3.929 13.337 1.00 28.39 585 VAL A N 1
ATOM 4629 C CA . VAL A 1 585 ? 68.690 -2.479 13.477 1.00 28.39 585 VAL A CA 1
ATOM 4630 C C . VAL A 1 585 ? 70.055 -2.048 12.940 1.00 28.39 585 VAL A C 1
ATOM 4632 O O . VAL A 1 585 ? 71.078 -2.453 13.482 1.00 28.39 585 VAL A O 1
ATOM 4635 N N . ASN A 1 586 ? 70.061 -1.169 11.940 1.00 28.19 586 ASN A N 1
ATOM 4636 C CA . ASN A 1 586 ? 71.141 -0.209 11.717 1.00 28.19 586 ASN A CA 1
ATOM 4637 C C . ASN A 1 586 ? 70.507 1.184 11.719 1.00 28.19 586 ASN A C 1
ATOM 4639 O O . ASN A 1 586 ? 69.527 1.427 11.016 1.00 28.19 586 ASN A O 1
ATOM 4643 N N . GLY A 1 587 ? 70.998 2.055 12.599 1.00 26.88 587 GLY A N 1
ATOM 4644 C CA . GLY A 1 587 ? 70.303 3.287 12.959 1.00 26.88 587 GLY A CA 1
ATOM 4645 C C . GLY A 1 587 ? 70.549 4.451 12.003 1.00 26.88 587 GLY A C 1
ATOM 4646 O O . GLY A 1 587 ? 71.635 4.591 11.449 1.00 26.88 587 GLY A O 1
ATOM 4647 N N . ILE A 1 588 ? 69.558 5.340 11.924 1.00 27.27 588 ILE A N 1
ATOM 4648 C CA . ILE A 1 588 ? 69.707 6.755 11.570 1.00 27.27 588 ILE A CA 1
ATOM 4649 C C . ILE A 1 588 ? 68.919 7.548 12.622 1.00 27.27 588 ILE A C 1
ATOM 4651 O O . ILE A 1 588 ? 67.750 7.262 12.875 1.00 27.27 588 ILE A O 1
ATOM 4655 N N . ASN A 1 589 ? 69.575 8.525 13.251 1.00 23.80 589 ASN A N 1
ATOM 4656 C CA . ASN A 1 589 ? 68.938 9.491 14.146 1.00 23.80 589 ASN A CA 1
ATOM 4657 C C . ASN A 1 589 ? 68.203 10.555 13.323 1.00 23.80 589 ASN A C 1
ATOM 4659 O O . ASN A 1 589 ? 68.823 11.169 12.457 1.00 23.80 589 ASN A O 1
ATOM 4663 N N . VAL A 1 590 ? 66.954 10.869 13.678 1.00 27.66 590 VAL A N 1
ATOM 4664 C CA . VAL A 1 590 ? 66.344 12.173 13.372 1.00 27.66 590 VAL A CA 1
ATOM 4665 C C . VAL A 1 590 ? 65.556 12.645 14.593 1.00 27.66 590 VAL A C 1
ATOM 4667 O O . VAL A 1 590 ? 64.526 12.072 14.937 1.00 27.66 590 VAL A O 1
ATOM 4670 N N . ASN A 1 591 ? 66.049 13.701 15.240 1.00 22.05 591 ASN A N 1
ATOM 4671 C CA . ASN A 1 591 ? 65.295 14.463 16.234 1.00 22.05 591 ASN A CA 1
ATOM 4672 C C . ASN A 1 591 ? 64.336 15.420 15.521 1.00 22.05 591 ASN A C 1
ATOM 4674 O O . ASN A 1 591 ? 64.788 16.208 14.693 1.00 22.05 591 ASN A O 1
ATOM 4678 N N . LEU A 1 592 ? 63.069 15.446 15.936 1.00 25.75 592 LEU A N 1
ATOM 4679 C CA . LEU A 1 592 ? 62.199 16.615 15.792 1.00 25.75 592 LEU A CA 1
ATOM 4680 C C . LEU A 1 592 ? 61.369 16.784 17.073 1.00 25.75 592 LEU A C 1
ATOM 4682 O O . LEU A 1 592 ? 60.467 16.000 17.353 1.00 25.75 592 LEU A O 1
ATOM 4686 N N . HIS A 1 593 ? 61.693 17.816 17.854 1.00 22.52 593 HIS A N 1
ATOM 4687 C CA . HIS A 1 593 ? 60.766 18.402 18.826 1.00 22.52 593 HIS A CA 1
ATOM 4688 C C . HIS A 1 593 ? 59.654 19.156 18.084 1.00 22.52 593 HIS A C 1
ATOM 4690 O O . HIS A 1 593 ? 59.933 19.717 17.029 1.00 22.52 593 HIS A O 1
ATOM 4696 N N . PHE A 1 594 ? 58.460 19.264 18.679 1.00 23.97 594 PHE A N 1
ATOM 4697 C CA . PHE A 1 594 ? 57.863 20.568 19.017 1.00 23.97 594 PHE A CA 1
ATOM 4698 C C . PHE A 1 594 ? 56.665 20.426 19.985 1.00 23.97 594 PHE A C 1
ATOM 4700 O O . PHE A 1 594 ? 55.714 19.712 19.699 1.00 23.97 594 PHE A O 1
ATOM 4707 N N . ASN A 1 595 ? 56.793 21.130 21.114 1.00 23.53 595 ASN A N 1
ATOM 4708 C CA . ASN A 1 595 ? 55.823 21.685 22.073 1.00 23.53 595 ASN A CA 1
ATOM 4709 C C . ASN A 1 595 ? 54.481 20.991 22.400 1.00 23.53 595 ASN A C 1
ATOM 4711 O O . ASN A 1 595 ? 53.572 20.908 21.577 1.00 23.53 595 ASN A O 1
ATOM 4715 N N . ASP A 1 596 ? 54.311 20.724 23.700 1.00 24.30 596 ASP A N 1
ATOM 4716 C CA . ASP A 1 596 ? 53.034 20.853 24.413 1.00 24.30 596 ASP A CA 1
ATOM 4717 C C . ASP A 1 596 ? 52.612 22.332 24.535 1.00 24.30 596 ASP A C 1
ATOM 4719 O O . ASP A 1 596 ? 53.472 23.187 24.734 1.00 24.30 596 ASP A O 1
ATOM 4723 N N . ASP A 1 597 ? 51.301 22.610 24.529 1.00 24.58 597 ASP A N 1
ATOM 4724 C CA . ASP A 1 597 ? 50.703 23.688 25.343 1.00 24.58 597 ASP A CA 1
ATOM 4725 C C . ASP A 1 597 ? 49.188 23.458 25.590 1.00 24.58 597 ASP A C 1
ATOM 4727 O O . ASP A 1 597 ? 48.310 23.847 24.826 1.00 24.58 597 ASP A O 1
ATOM 4731 N N . ALA A 1 598 ? 48.919 22.720 26.668 1.00 24.81 598 ALA A N 1
ATOM 4732 C CA . ALA A 1 598 ? 48.048 23.087 27.793 1.00 24.81 598 ALA A CA 1
ATOM 4733 C C . ALA A 1 598 ? 46.615 23.692 27.621 1.00 24.81 598 ALA A C 1
ATOM 4735 O O . ALA A 1 598 ? 46.421 24.803 27.143 1.00 24.81 598 ALA A O 1
ATOM 4736 N N . LEU A 1 599 ? 45.683 23.029 28.343 1.00 26.86 599 LEU A N 1
ATOM 4737 C CA . LEU A 1 599 ? 44.565 23.548 29.184 1.00 26.86 599 LEU A CA 1
ATOM 4738 C C . LEU A 1 599 ? 43.108 23.601 28.663 1.00 26.86 599 LEU A C 1
ATOM 4740 O O . LEU A 1 599 ? 42.802 24.114 27.596 1.00 26.86 599 LEU A O 1
ATOM 4744 N N . GLY A 1 600 ? 42.188 23.133 29.530 1.00 24.50 600 GLY A N 1
ATOM 4745 C CA . GLY A 1 600 ? 40.726 23.260 29.379 1.00 24.50 600 GLY A CA 1
ATOM 4746 C C . GLY A 1 600 ? 39.898 22.124 30.012 1.00 24.50 600 GLY A C 1
ATOM 4747 O O . GLY A 1 600 ? 39.198 21.414 29.299 1.00 24.50 600 GLY A O 1
ATOM 4748 N N . GLN A 1 601 ? 39.991 21.898 31.330 1.00 25.56 601 GLN A N 1
ATOM 4749 C CA . GLN A 1 601 ? 39.191 20.878 32.044 1.00 25.56 601 GLN A CA 1
ATOM 4750 C C . GLN A 1 601 ? 37.763 21.362 32.362 1.00 25.56 601 GLN A C 1
ATOM 4752 O O . GLN A 1 601 ? 37.601 22.538 32.661 1.00 25.56 601 GLN A O 1
ATOM 4757 N N . GLU A 1 602 ? 36.798 20.438 32.510 1.00 25.17 602 GLU A N 1
ATOM 4758 C CA . GLU A 1 602 ? 36.089 20.293 33.800 1.00 25.17 602 GLU A CA 1
ATOM 4759 C C . GLU A 1 602 ? 35.378 18.929 34.022 1.00 25.17 602 GLU A C 1
ATOM 4761 O O . GLU A 1 602 ? 34.684 18.400 33.160 1.00 25.17 602 GLU A O 1
ATOM 4766 N N . ASN A 1 603 ? 35.536 18.419 35.253 1.00 25.78 603 ASN A N 1
ATOM 4767 C CA . ASN A 1 603 ? 34.628 17.565 36.043 1.00 25.78 603 ASN A CA 1
ATOM 4768 C C . ASN A 1 603 ? 34.257 16.117 35.618 1.00 25.78 603 ASN A C 1
ATOM 4770 O O . ASN A 1 603 ? 33.170 15.824 35.128 1.00 25.78 603 ASN A O 1
ATOM 4774 N N . MET A 1 604 ? 35.083 15.164 36.080 1.00 24.45 604 MET A N 1
ATOM 4775 C CA . MET A 1 604 ? 34.615 13.858 36.597 1.00 24.45 604 MET A CA 1
ATOM 4776 C C . MET A 1 604 ? 34.126 13.976 38.052 1.00 24.45 604 MET A C 1
ATOM 4778 O O . MET A 1 604 ? 34.768 14.686 38.828 1.00 24.45 604 MET A O 1
ATOM 4782 N N . ARG A 1 605 ? 33.180 13.118 38.492 1.00 26.22 605 ARG A N 1
ATOM 4783 C CA . ARG A 1 605 ? 33.249 12.478 39.833 1.00 26.22 605 ARG A CA 1
ATOM 4784 C C . ARG A 1 605 ? 32.282 11.298 40.058 1.00 26.22 605 ARG A C 1
ATOM 4786 O O . ARG A 1 605 ? 31.149 11.345 39.608 1.00 26.22 605 ARG A O 1
ATOM 4793 N N . LEU A 1 606 ? 32.749 10.343 40.889 1.00 26.45 606 LEU A N 1
ATOM 4794 C CA . LEU A 1 606 ? 32.013 9.284 41.628 1.00 26.45 606 LEU A CA 1
ATOM 4795 C C . LEU A 1 606 ? 31.461 8.112 40.767 1.00 26.45 606 LEU A C 1
ATOM 4797 O O . LEU A 1 606 ? 30.541 8.299 39.991 1.00 26.45 606 LEU A O 1
ATOM 4801 N N . LEU A 1 607 ? 31.943 6.859 40.853 1.00 26.20 607 LEU A N 1
ATOM 4802 C CA . LEU A 1 607 ? 32.386 6.082 42.029 1.00 26.20 607 LEU A CA 1
ATOM 4803 C C . LEU A 1 607 ? 33.447 4.999 41.700 1.00 26.20 607 LEU A C 1
ATOM 4805 O O . LEU A 1 607 ? 33.284 4.211 40.773 1.00 26.20 607 LEU A O 1
ATOM 4809 N N . ASN A 1 608 ? 34.468 4.877 42.560 1.00 26.33 608 ASN A N 1
ATOM 4810 C CA . ASN A 1 608 ? 35.178 3.606 42.804 1.00 26.33 608 ASN A CA 1
ATOM 4811 C C . ASN A 1 608 ? 34.256 2.677 43.632 1.00 26.33 608 ASN A C 1
ATOM 4813 O O . ASN A 1 608 ? 33.422 3.179 44.378 1.00 26.33 608 ASN A O 1
ATOM 4817 N N . GLY A 1 609 ? 34.362 1.347 43.647 1.00 25.05 609 GLY A N 1
ATOM 4818 C CA . GLY A 1 609 ? 35.313 0.428 43.015 1.00 25.05 609 GLY A CA 1
ATOM 4819 C C . GLY A 1 609 ? 35.608 -0.752 43.959 1.00 25.05 609 GLY A C 1
ATOM 4820 O O . GLY A 1 609 ? 35.532 -0.585 45.172 1.00 25.05 609 GLY A O 1
ATOM 4821 N N . ASN A 1 610 ? 35.957 -1.934 43.436 1.00 25.64 610 ASN A N 1
ATOM 4822 C CA . ASN A 1 610 ? 36.763 -2.925 44.170 1.00 25.64 610 ASN A CA 1
ATOM 4823 C C . ASN A 1 610 ? 37.300 -4.030 43.240 1.00 25.64 610 ASN A C 1
ATOM 4825 O O . ASN A 1 610 ? 36.551 -4.849 42.716 1.00 25.64 610 ASN A O 1
ATOM 4829 N N . ARG A 1 611 ? 38.626 -4.072 43.071 1.00 29.38 611 ARG A N 1
ATOM 4830 C CA . ARG A 1 611 ? 39.384 -5.232 42.567 1.00 29.38 611 ARG A CA 1
ATOM 4831 C C . ARG A 1 611 ? 40.129 -5.854 43.745 1.00 29.38 611 ARG A C 1
ATOM 4833 O O . ARG A 1 611 ? 40.727 -5.083 44.495 1.00 29.38 611 ARG A O 1
ATOM 4840 N N . LYS A 1 612 ? 40.282 -7.187 43.791 1.00 28.52 612 LYS A N 1
ATOM 4841 C CA . LYS A 1 612 ? 41.568 -7.813 44.177 1.00 28.52 612 LYS A CA 1
ATOM 4842 C C . LYS A 1 612 ? 41.641 -9.333 43.946 1.00 28.52 612 LYS A C 1
ATOM 4844 O O . LYS A 1 612 ? 40.710 -10.039 44.292 1.00 28.52 612 LYS A O 1
ATOM 4849 N N . PHE A 1 613 ? 42.821 -9.760 43.468 1.00 26.52 613 PHE A N 1
ATOM 4850 C CA . PHE A 1 613 ? 43.371 -11.130 43.356 1.00 26.52 613 PHE A CA 1
ATOM 4851 C C . PHE A 1 613 ? 42.612 -12.155 42.477 1.00 26.52 613 PHE A C 1
ATOM 4853 O O . PHE A 1 613 ? 41.393 -12.171 42.439 1.00 26.52 613 PHE A O 1
ATOM 4860 N N . GLY A 1 614 ? 43.278 -13.053 41.736 1.00 25.00 614 GLY A N 1
ATOM 4861 C CA . GLY A 1 614 ? 44.720 -13.220 41.477 1.00 25.00 614 GLY A CA 1
ATOM 4862 C C . GLY A 1 614 ? 44.987 -14.420 40.542 1.00 25.00 614 GLY A C 1
ATOM 4863 O O . GLY A 1 614 ? 44.251 -15.398 40.582 1.00 25.00 614 GLY A O 1
ATOM 4864 N N . ASN A 1 615 ? 46.007 -14.342 39.677 1.00 27.47 615 ASN A N 1
ATOM 4865 C CA . ASN A 1 615 ? 46.310 -15.360 38.650 1.00 27.47 615 ASN A CA 1
ATOM 4866 C C . ASN A 1 615 ? 46.903 -16.663 39.223 1.00 27.47 615 ASN A C 1
ATOM 4868 O O . ASN A 1 615 ? 47.730 -16.577 40.127 1.00 27.47 615 ASN A O 1
ATOM 4872 N N . LEU A 1 616 ? 46.659 -17.811 38.564 1.00 25.11 616 LEU A N 1
ATOM 4873 C CA . LEU A 1 616 ? 47.706 -18.797 38.207 1.00 25.11 616 LEU A CA 1
ATOM 4874 C C . LEU A 1 616 ? 47.225 -19.858 37.187 1.00 25.11 616 LEU A C 1
ATOM 4876 O O . LEU A 1 616 ? 46.031 -20.043 36.975 1.00 25.11 616 LEU A O 1
ATOM 4880 N N . LEU A 1 617 ? 48.184 -20.495 36.504 1.00 28.03 617 LEU A N 1
ATOM 4881 C CA . LEU A 1 617 ? 48.025 -21.288 35.272 1.00 28.03 617 LEU A CA 1
ATOM 4882 C C . LEU A 1 617 ? 48.160 -22.811 35.482 1.00 28.03 617 LEU A C 1
ATOM 4884 O O . LEU A 1 617 ? 48.952 -23.248 36.307 1.00 28.03 617 LEU A O 1
ATOM 4888 N N . ASN A 1 618 ? 47.484 -23.575 34.610 1.00 28.09 618 ASN A N 1
ATOM 4889 C CA . ASN A 1 618 ? 47.828 -24.905 34.061 1.00 28.09 618 ASN A CA 1
ATOM 4890 C C . ASN A 1 618 ? 48.547 -25.965 34.929 1.00 28.09 618 ASN A C 1
ATOM 4892 O O . ASN A 1 618 ? 49.734 -25.828 35.224 1.00 28.09 618 ASN A O 1
ATOM 4896 N N . ARG A 1 619 ? 47.947 -27.168 35.016 1.00 26.00 619 ARG A N 1
ATOM 4897 C CA . ARG A 1 619 ? 48.651 -28.453 34.772 1.00 26.00 619 ARG A CA 1
ATOM 4898 C C . ARG A 1 619 ? 47.693 -29.591 34.373 1.00 26.00 619 ARG A C 1
ATOM 4900 O O . ARG A 1 619 ? 46.482 -29.459 34.501 1.00 26.00 619 ARG A O 1
ATOM 4907 N N . ARG A 1 620 ? 48.262 -30.655 33.791 1.00 28.08 620 ARG A N 1
ATOM 4908 C CA . ARG A 1 620 ? 47.590 -31.757 33.073 1.00 28.08 620 ARG A CA 1
ATOM 4909 C C . ARG A 1 620 ? 47.537 -33.079 33.868 1.00 28.08 620 ARG A C 1
ATOM 4911 O O . ARG A 1 620 ? 48.438 -33.333 34.655 1.00 28.08 620 ARG A O 1
ATOM 4918 N N . HIS A 1 621 ? 46.611 -33.934 33.413 1.00 27.06 621 HIS A N 1
ATOM 4919 C CA . HIS A 1 621 ? 46.684 -35.404 33.260 1.00 27.06 621 HIS A CA 1
ATOM 4920 C C . HIS A 1 621 ? 46.353 -36.369 34.425 1.00 27.06 621 HIS A C 1
ATOM 4922 O O . HIS A 1 621 ? 46.958 -36.348 35.488 1.00 27.06 621 HIS A O 1
ATOM 4928 N N . ASP A 1 622 ? 45.424 -37.266 34.058 1.00 27.16 622 ASP A N 1
ATOM 4929 C CA . ASP A 1 622 ? 45.331 -38.722 34.262 1.00 27.16 622 ASP A CA 1
ATOM 4930 C C . ASP A 1 622 ? 45.115 -39.338 35.655 1.00 27.16 622 ASP A C 1
ATOM 4932 O O . ASP A 1 622 ? 45.985 -39.286 36.514 1.00 27.16 622 ASP A O 1
ATOM 4936 N N . LEU A 1 623 ? 44.013 -40.104 35.786 1.00 24.20 623 LEU A N 1
ATOM 4937 C CA . LEU A 1 623 ? 44.061 -41.565 36.017 1.00 24.20 623 LEU A CA 1
ATOM 4938 C C . LEU A 1 623 ? 42.670 -42.251 35.860 1.00 24.20 623 LEU A C 1
ATOM 4940 O O . LEU A 1 623 ? 41.778 -41.972 36.646 1.00 24.20 623 LEU A O 1
ATOM 4944 N N . PHE A 1 624 ? 42.546 -43.144 34.855 1.00 25.41 624 PHE A N 1
ATOM 4945 C CA . PHE A 1 624 ? 41.806 -44.440 34.751 1.00 25.41 624 PHE A CA 1
ATOM 4946 C C . PHE A 1 624 ? 40.374 -44.650 35.349 1.00 25.41 624 PHE A C 1
ATOM 4948 O O . PHE A 1 624 ? 40.017 -44.058 36.352 1.00 25.41 624 PHE A O 1
ATOM 4955 N N . ALA A 1 625 ? 39.534 -45.631 34.956 1.00 26.23 625 ALA A N 1
ATOM 4956 C CA . ALA A 1 625 ? 39.209 -46.398 33.724 1.00 26.23 625 ALA A CA 1
ATOM 4957 C C . ALA A 1 625 ? 38.384 -47.668 34.110 1.00 26.23 625 ALA A C 1
ATOM 4959 O O . ALA A 1 625 ? 38.556 -48.178 35.214 1.00 26.23 625 ALA A O 1
ATOM 4960 N N . ASN A 1 626 ? 37.628 -48.256 33.157 1.00 26.16 626 ASN A N 1
ATOM 4961 C CA . ASN A 1 626 ? 36.898 -49.557 33.222 1.00 26.16 626 ASN A CA 1
ATOM 4962 C C . ASN A 1 626 ? 35.612 -49.572 34.095 1.00 26.16 626 ASN A C 1
ATOM 4964 O O . ASN A 1 626 ? 35.552 -48.882 35.100 1.00 26.16 626 ASN A O 1
ATOM 4968 N N . MET A 1 627 ? 34.521 -50.309 33.817 1.00 24.62 627 MET A N 1
ATOM 4969 C CA . MET A 1 627 ? 34.144 -51.395 32.871 1.00 24.62 627 MET A CA 1
ATOM 4970 C C . MET A 1 627 ? 32.700 -51.132 32.339 1.00 24.62 627 MET A C 1
ATOM 4972 O O . MET A 1 627 ? 32.004 -50.337 32.958 1.00 24.62 627 MET A O 1
ATOM 4976 N N . LYS A 1 628 ? 32.103 -51.757 31.303 1.00 25.27 628 LYS A N 1
ATOM 4977 C CA . LYS A 1 628 ? 32.481 -52.677 30.190 1.00 25.27 628 LYS A CA 1
ATOM 4978 C C . LYS A 1 628 ? 31.322 -52.689 29.154 1.00 25.27 628 LYS A C 1
ATOM 4980 O O . LYS A 1 628 ? 30.212 -52.294 29.494 1.00 25.27 628 LYS A O 1
ATOM 4985 N N . SER A 1 629 ? 31.541 -53.228 27.948 1.00 28.23 629 SER A N 1
ATOM 4986 C CA . SER A 1 629 ? 30.481 -53.743 27.048 1.00 28.23 629 SER A CA 1
ATOM 4987 C C . SER A 1 629 ? 30.408 -55.283 27.090 1.00 28.23 629 SER A C 1
ATOM 4989 O O . SER A 1 629 ? 31.265 -55.922 27.711 1.00 28.23 629 SER A O 1
ATOM 4991 N N . PRO A 1 630 ? 29.415 -55.896 26.419 1.00 35.81 630 PRO A N 1
ATOM 4992 C CA . PRO A 1 630 ? 29.799 -56.795 25.323 1.00 35.81 630 PRO A CA 1
ATOM 4993 C C . PRO A 1 630 ? 28.934 -56.670 24.052 1.00 35.81 630 PRO A C 1
ATOM 4995 O O . PRO A 1 630 ? 27.751 -56.349 24.098 1.00 35.81 630 PRO A O 1
ATOM 4998 N N . LEU A 1 631 ? 29.560 -56.978 22.913 1.00 28.34 631 LEU A N 1
ATOM 4999 C CA . LEU A 1 631 ? 28.926 -57.229 21.613 1.00 28.34 631 LEU A CA 1
ATOM 5000 C C . LEU A 1 631 ? 28.556 -58.712 21.482 1.00 28.34 631 LEU A C 1
ATOM 5002 O O . LEU A 1 631 ? 29.289 -59.562 21.986 1.00 28.34 631 LEU A O 1
ATOM 5006 N N . LEU A 1 632 ? 27.526 -59.019 20.690 1.00 26.94 632 LEU A N 1
ATOM 5007 C CA . LEU A 1 632 ? 27.461 -60.254 19.904 1.00 26.94 632 LEU A CA 1
ATOM 5008 C C . LEU A 1 632 ? 26.614 -60.023 18.641 1.00 26.94 632 LEU A C 1
ATOM 5010 O O . LEU A 1 632 ? 25.557 -59.402 18.696 1.00 26.94 632 LEU A O 1
ATOM 5014 N N . ASP A 1 633 ? 27.121 -60.509 17.512 1.00 28.59 633 ASP A N 1
ATOM 5015 C CA . ASP A 1 633 ? 26.563 -60.386 16.160 1.00 28.59 633 ASP A CA 1
ATOM 5016 C C . ASP A 1 633 ? 26.148 -61.778 15.650 1.00 28.59 633 ASP A C 1
ATOM 5018 O O . ASP A 1 633 ? 26.856 -62.750 15.935 1.00 28.59 633 ASP A O 1
ATOM 5022 N N . ARG A 1 634 ? 25.032 -61.870 14.902 1.00 27.36 634 ARG A N 1
ATOM 5023 C CA . ARG A 1 634 ? 24.811 -62.870 13.831 1.00 27.36 634 ARG A CA 1
ATOM 5024 C C . ARG A 1 634 ? 23.513 -62.646 13.025 1.00 27.36 634 ARG A C 1
ATOM 5026 O O . ARG A 1 634 ? 22.426 -63.011 13.450 1.00 27.36 634 ARG A O 1
ATOM 5033 N N . THR A 1 635 ? 23.689 -62.092 11.825 1.00 29.06 635 THR A N 1
ATOM 5034 C CA . THR A 1 635 ? 23.183 -62.570 10.508 1.00 29.06 635 THR A CA 1
ATOM 5035 C C . THR A 1 635 ? 21.802 -63.261 10.322 1.00 29.06 635 THR A C 1
ATOM 5037 O O . THR A 1 635 ? 21.545 -64.343 10.829 1.00 29.06 635 THR A O 1
ATOM 5040 N N . GLN A 1 636 ? 21.054 -62.709 9.343 1.00 29.64 636 GLN A N 1
ATOM 5041 C CA . GLN A 1 636 ? 20.128 -63.335 8.361 1.00 29.64 636 GLN A CA 1
ATOM 5042 C C . GLN A 1 636 ? 18.831 -64.061 8.802 1.00 29.64 636 GLN A C 1
ATOM 5044 O O . GLN A 1 636 ? 18.883 -65.158 9.339 1.00 29.64 636 GLN A O 1
ATOM 5049 N N . PHE A 1 637 ? 17.676 -63.569 8.313 1.00 26.80 637 PHE A N 1
ATOM 5050 C CA . PHE A 1 637 ? 16.721 -64.350 7.488 1.00 26.80 637 PHE A CA 1
ATOM 5051 C C . PHE A 1 637 ? 15.834 -63.428 6.603 1.00 26.80 637 PHE A C 1
ATOM 5053 O O . PHE A 1 637 ? 15.936 -62.208 6.694 1.00 26.80 637 PHE A O 1
ATOM 5060 N N . ARG A 1 638 ? 15.062 -64.019 5.674 1.00 33.47 638 ARG A N 1
ATOM 5061 C CA . ARG A 1 638 ? 14.461 -63.412 4.455 1.00 33.47 638 ARG A CA 1
ATOM 5062 C C . ARG A 1 638 ? 13.008 -62.904 4.565 1.00 33.47 638 ARG A C 1
ATOM 5064 O O . ARG A 1 638 ? 12.256 -63.323 5.436 1.00 33.47 638 ARG A O 1
ATOM 5071 N N . ASP A 1 639 ? 12.640 -62.121 3.545 1.00 41.59 639 ASP A N 1
ATOM 5072 C CA . ASP A 1 639 ? 11.308 -61.724 3.048 1.00 41.59 639 ASP A CA 1
ATOM 5073 C C . ASP A 1 639 ? 10.086 -62.610 3.357 1.00 41.59 639 ASP A C 1
ATOM 5075 O O . ASP A 1 639 ? 10.066 -63.806 3.053 1.00 41.59 639 ASP A O 1
ATOM 5079 N N . ARG A 1 640 ? 8.999 -61.934 3.763 1.00 35.41 640 ARG A N 1
ATOM 5080 C CA . ARG A 1 640 ? 7.687 -61.775 3.073 1.00 35.41 640 ARG A CA 1
ATOM 5081 C C . ARG A 1 640 ? 6.783 -60.964 4.022 1.00 35.41 640 ARG A C 1
ATOM 5083 O O . ARG A 1 640 ? 6.720 -61.303 5.195 1.00 35.41 640 ARG A O 1
ATOM 5090 N N . SER A 1 641 ? 6.047 -59.923 3.640 1.00 37.53 641 SER A N 1
ATOM 5091 C CA . SER A 1 641 ? 5.817 -59.238 2.358 1.00 37.53 641 SER A CA 1
ATOM 5092 C C . SER A 1 641 ? 5.522 -57.762 2.668 1.00 37.53 641 SER A C 1
ATOM 5094 O O . SER A 1 641 ? 4.749 -57.513 3.596 1.00 37.53 641 SER A O 1
ATOM 5096 N N . ALA A 1 642 ? 6.109 -56.822 1.926 1.00 36.62 642 ALA A N 1
ATOM 5097 C CA . ALA A 1 642 ? 6.029 -55.376 2.163 1.00 36.62 642 ALA A CA 1
ATOM 5098 C C . ALA A 1 642 ? 6.024 -54.605 0.835 1.00 36.62 642 ALA A C 1
ATOM 5100 O O . ALA A 1 642 ? 6.639 -55.134 -0.120 1.00 36.62 642 ALA A O 1
#

Secondary structure (DSSP, 8-state):
-----PPPPPP-----------------PPPPP-----STTSSSSTT-TTHHHHTTTS------HHHHTTS--SS-TTSSSSSTTTT-TTEEPB-SS----TTSSSPPTTSSS--BTTBPPPPHHHHIIIIIB-SS--EEEEEETHHHHHHHHHHHHH---PBP---TTSSSS-TTTB-PEEPPTT-SS--S-SEE--BPBPEEEETTEEEEEE-S-SSSS-HHHH-SSHHHHHHHB-TTSSBPPPSS-B-TTS-B-PPBPS---TT-GGGS-TTT--PPPB--SSTTTTSBHHHHHHHHHHHHHHHHHHHHHHHH-TT--HHHHHHHHHHHHHHHHHHIIIIIIHHHHHHHHHHHHH-------TT---PPBHHHHHTGGGGGGGT--SEE--B-TTSSBPTT--EEHHHHBT-HHHHHHTT-SHHHHHHHHHSEEEP-BTTBSB-HHHHT-BSTTTSSS-B-HHHHHHHHHHHTTPPPHHHHHHHTTPPP--SHHHHTTT-S-HHHHHHHHHHHSSGGGGSTTTS--EE--PBPPPBTTTTEEEEEEEEPTT--SS--SEEEEEEEPSSPPPPP------------------------------------------------------------------

pLDDT: mean 76.39, std 26.28, range [21.17, 98.88]

Organism: NCBI:txid2011161

Nearest PDB structures (foldseek):
  6a4y-assembly1_A  TM=9.429E-01  e=2.004E-43  Bos taurus
  8ing-assembly1_A  TM=9.287E-01  e=1.686E-43  Capra hircus
  5gls-assembly1_A  TM=9.517E-01  e=1.602E-42  Bos taurus
  5b72-assembly1_A  TM=9.522E-01  e=3.022E-42  Bos taurus
  3faq-assembly1_A  TM=9.442E-01  e=1.208E-41  Bubalus bubalis

Mean predicted aligned error: 14.38 Å

Foldseek 3Di:
DDDDDDDDDDDDDPPDDDDDDDDDDDDDDDDDDDDDDDDDPDPPPVVCQAVLACVQVPPPPPPPVVVCVQFAALQRAPPQVVRRCQQGFSYFFAALDDFAAPQSFFHFQQLDQDDQQNHRAFQLLLLCVQFFEFPDWDFDPVAFLVLLLLLVLQLQQAFDFAFDPDDQVDPDDDSSQWDWGADDPPDPPPPPDGTHTDGFTRFHGDPNHTTTGGRAGNALQPLQAQANHDVLNVVQDDQQQAGDFDPPAAFPVRHTAAHFDPDDDCLQQLCVPVVQHPDGHGRGSGPCCQQFDLSVLVSRVLSRQLRVQLVVVCVVPVPDGSNRSNRVSSRVSSVVSVCCVLPPRVCVVCPPVNDVVVDDDPDDDSPDRSRHHPCCSQPVSCLSQQQNDQKQAFADPVRHGDPVGIHGRLCRGSHCVCCRPVRHSVRSVSSRRPHGTTDCARSRRHYCCQAARRSCVSDVGHHHNSSSSVVNCRSNSPAAPQVVCVSVVHDGDFALVVCCVVDNYSVSSVSCCVRRVTRPSSHCQSGQNWAKADWADQDLVPQKIKIKTAGDPNHDDPDDRIDIDMDGDDDDRPPPPPDDDDDDDDDDDDDDDDDDDDDDDDDDDDDDDDDDDDDDDDDDDDDDDDDDDDDDDDDDDDDDDD

Solvent-accessible surface area (backbone atoms only — not comparable to full-atom values): 38322 Å² total; per-residue (Å²): 143,85,89,83,83,85,89,78,87,79,87,78,86,90,86,83,90,84,82,85,89,78,85,88,79,91,76,88,82,76,89,80,78,90,70,87,90,82,77,87,80,74,87,62,58,86,83,43,39,54,55,46,49,52,53,61,68,51,84,69,75,68,69,66,53,81,53,56,77,78,42,83,54,45,30,29,43,55,75,28,90,86,48,34,47,46,16,17,31,58,27,65,41,34,70,94,59,77,71,47,30,68,79,69,32,66,45,26,59,72,72,60,103,57,64,33,52,76,31,55,68,54,53,40,52,56,50,25,65,73,56,34,43,32,82,52,92,52,65,33,84,91,44,34,28,44,62,25,49,50,46,52,53,51,48,49,18,36,38,38,62,54,62,41,95,69,73,47,86,50,101,70,90,52,72,94,45,32,65,55,46,67,54,61,94,81,52,90,65,81,81,86,60,64,54,47,64,28,58,36,60,37,50,24,47,55,97,74,26,64,37,48,28,21,56,22,17,30,47,73,53,44,27,38,62,46,10,31,33,62,73,53,30,58,72,46,43,49,90,76,20,35,63,44,57,29,89,87,55,57,38,94,86,69,42,78,36,54,24,60,51,88,77,74,52,84,77,34,61,29,44,52,42,65,90,81,33,84,45,59,43,60,45,61,26,31,94,65,41,40,52,31,57,69,52,34,35,50,55,41,48,54,52,50,50,36,41,50,47,20,52,53,49,40,71,77,36,73,87,58,49,27,68,56,31,30,53,53,24,47,51,51,50,15,49,50,55,40,46,48,41,64,71,62,47,43,46,72,73,51,30,73,70,42,48,61,72,70,51,81,89,85,72,91,59,84,88,61,76,50,43,45,34,42,61,42,72,53,48,58,67,54,57,37,60,26,23,47,54,59,56,48,43,27,21,43,101,83,71,45,76,36,95,85,48,62,44,47,41,44,71,27,40,32,38,63,52,52,41,71,73,67,68,29,51,61,22,43,53,47,15,26,69,70,35,54,15,28,32,74,44,65,62,18,31,29,44,58,39,40,50,63,28,25,50,43,78,68,41,102,54,45,41,35,50,58,22,51,41,52,49,46,32,25,63,67,13,57,64,29,71,50,60,54,30,47,73,70,74,40,82,67,53,81,44,59,76,69,44,35,86,76,40,87,33,51,66,47,42,53,50,47,34,73,46,51,57,47,63,49,42,63,33,75,67,21,24,59,36,51,50,76,45,68,74,48,73,64,38,80,89,78,47,30,25,43,25,56,22,39,53,41,92,87,40,37,72,72,63,66,72,53,49,76,50,76,44,69,50,88,71,86,77,75,76,77,82,78,72,83,79,86,75,84,91,76,90,80,91,82,91,79,88,82,82,88,82,88,90,86,87,87,85,86,82,90,80,88,86,89,85,82,87,82,91,86,79,89,89,84,86,89,81,91,82,90,86,84,86,86,86,88,88,84,84,88,87,85,92,85,86,133

Sequence (642 aa):
MYLRAPIAFRLVPISALLPSPWVVRLAQSRPLHRSRGSDFLSDHTQRRSVDQCEAAESPAVCNELDIHLRQRTYDGTCNNLRNFHWGASSTPLLRLLPAEYEDGTGSPIGFFDLRYSGYRKANPREVSQEVIAAKKIENDIRNTAILGHWGQFQAHDLSHSFEMAANCTTASFEREMCFNIDIPTSDRRIPQFETFPFMRSQSCAERSRRQQLNMVTAFMDGSHVYGSNEAVAQLLRDSDGLLRENIQYRSPGGLAYLPFDSEPSENTPCHRNKSQSSIHCFLAGDRRTNEQLMLLSLHTLFFREHNRIAKELKLINPEWSAETIYQEARKIIGAIIQKITFDDWLPIIIGPVGMALVGEYKGYKPDTNAGVENAVATAAMRFGHGLMVPVLRRLDPNFNPIPEGDVQLRDAFFAPHKLLEEGGIDPLLRGAVAAPTKDIVPDGIVNSELTDHLFPNFHRFALDLPALNIQRGRDHALPPYNAYRELCGLHRIATWDALKPESRDAKAVDRLAELYGHPECSSQDCLCRYRLGSWGRCDVATGKQDRVDQLVSGSFPPCTNSRTITRRCSGPIPRAFVSPIKQPVNGINVNLHFNDDALGQENMRLLNGNRKFGNLLNRRHDLFANMKSPLLDRTQFRDRSA

InterPro domains:
  IPR010255 Haem peroxidase superfamily [SSF48113] (66-520)
  IPR019791 Haem peroxidase, animal-type [PF03098] (72-520)
  IPR019791 Haem peroxidase, animal-type [PR00457] (95-106)
  IPR019791 Haem peroxidase, animal-type [PR00457] (146-161)
  IPR019791 Haem peroxidase, animal-type [PR00457] (282-300)
  IPR019791 Haem peroxidase, animal-type [PR00457] (300-320)
  IPR019791 Haem peroxidase, animal-type [PR00457] (325-351)
  IPR019791 Haem peroxidase, animal-type [PR00457] (378-388)
  IPR019791 Haem peroxidase, animal-type [PS50292] (59-641)
  IPR020090 Pleiotrophin/Midkine, C-terminal domain [PF01091] (528-570)
  IPR037120 Haem peroxidase domain superfamily, animal type [G3DSA:1.10.640.10] (53-522)
  IPR038130 Pleiotrophin/Midkine, C-terminal domain superfamily [G3DSA:2.30.90.10] (528-569)

Radius of gyration: 31.15 Å; Cα contacts (8 Å, |Δi|>4): 965; chains: 1; bounding box: 117×92×76 Å